Protein AF-A0A848SSC9-F1 (afdb_monomer_lite)

Secondary structure (DSSP, 8-state):
------------------PPPPEEEEEE-HHHHHHHHHHHHHH-S-EEEEE-TTHHHHHHHHHHHTS-SEEEESSPPPHHHHTTT-EEEEEEEEEEEEEEETT----EE-HHHHHHHHTTS--BGGGGTS-S-B-EEEEE-TT-HHHHHHHHHTSTTPPP-SPEEESSTTHHHHHHHH-TTEEEEEEGGGGTTTTTTEEEPEETTBPP-SS-TT-SSEEEEEEEE-TT-HHHHHHHHHTTSHHHHHHHHHHSB---THHHHSPEEEEEE--B--EEETTEEE-PBPPEEEE-TTS-EEEEE-SSSSTT--SPPEEEE-SEEEEEEEHHHHHHTPPPEEEEE-TT-EEEEE-SS---------PPS-S-TTEEEEEEEEEEEEEEESEE-TTSPEEPPEEEEEEEEEEEEEEE-SSSEEEEEEEEES-SS-SS--PEETTSTTPPPPEEEEEEEEEEEETTEEEEEEE-------SSTTSS-TT---EEEEEEE-EE-SSSEEEEEEEEEEEEE--SSS-EEEEEEEEEEEEEETTEEEEEEEEEEEEEEEE-TTS-TT-EEEEEEEEEEEEEEE-SSS-EEEEEEEEEE----TT-HHHHHTT-TT--EEEEEEEEEE--SSTT-EEEEEEEEEE-TTSS-TTTS--SS---B-SSSSSB---SEEEEEEEEEEEEETTEEEEEEEEEEEESS-SSTT--S--EEEEEEEEEEEE-

Foldseek 3Di:
DDDDDDDDDDDDDDDDDPDDAAEFEEEAAPLCVVLVVVLCVQVVRYHYDYYYQLHQLGLLVCQVVVVGQKRKHQAPDDPVSVVVVKDKDFLFKWFWFKKAWPLKPAAEDELQVVLCPQQVVDFACVVVVIDGGGAAEEEEDPSYPQRVQNCCQSNVVDHGDNHHYDPPQLCLLVVRLVDNRYIYIHTQLSCVVPVVTMDTHQYPNHGGALADPPRSGMTTMMMIHHPDDPSSVVSVVCSVDPSNQVSCSHRHVGPDCLFQPQFFKEFEAAFWDWDDDPNDTATAHAKKWKAAPVRHTDDIARQAPDPRGNGGDIDTGGFHWIWMGTPVCVVVVHGTDIWGGTGPHYTYHYPDPDDDDDDDDDDDDDDPPQKDKWWKKKWKWKWWDPWADLQGDGDDIDIWIKMKIKIKMWGRPDPFKIWIWMKIWDDPQALQDSIDTPPPPPDDIDIDTQDTKMKTDDVFKIKMAAWAADPDDDPDQQQFHRSHTFHWMKMWGWDPPDPFKIKIKMWIKTFDADDPPDTWIKTKIKIWMWGDDPFKIKIKMWMWMWIPFCADLQVPRPDGDIWIKIKIKMWMWGRDPKIKIKIKIKIFTPDQCPPPPVCVQQVQRPQGIKMKIKIKIWDQQFAFTKIKMKMKIAFGQNRHDQSRGNQPADPAARPRGDGHRSGQKIKMKIKIKGHRGGQWIKIKIKMWMWGNDSRGPPRPDIIIIIMIMIMTMHID

Radius of gyration: 35.75 Å; chains: 1; bounding box: 130×89×92 Å

pLDDT: mean 86.67, std 15.4, range [25.7, 98.75]

Structure (mmCIF, N/CA/C/O backbone):
data_AF-A0A848SSC9-F1
#
_entry.id   AF-A0A848SSC9-F1
#
loop_
_atom_site.group_PDB
_atom_site.id
_atom_site.type_symbol
_atom_site.label_atom_id
_atom_site.label_alt_id
_atom_site.label_comp_id
_atom_site.label_asym_id
_atom_site.label_entity_id
_atom_site.label_seq_id
_atom_site.pdbx_PDB_ins_code
_atom_site.Cartn_x
_atom_site.Cartn_y
_atom_site.Cartn_z
_atom_site.occupancy
_atom_site.B_iso_or_equiv
_atom_site.auth_seq_id
_atom_site.auth_comp_id
_atom_site.auth_asym_id
_atom_site.auth_atom_id
_atom_site.pdbx_PDB_model_num
ATOM 1 N N . MET A 1 1 ? -93.943 -47.396 -9.293 1.00 34.19 1 MET A N 1
ATOM 2 C CA . MET A 1 1 ? -92.504 -47.658 -9.037 1.00 34.19 1 MET A CA 1
ATOM 3 C C . MET A 1 1 ? -91.914 -46.372 -8.460 1.00 34.19 1 MET A C 1
ATOM 5 O O . MET A 1 1 ? -92.072 -45.359 -9.118 1.00 34.19 1 MET A O 1
ATOM 9 N N . ARG A 1 2 ? -91.562 -46.277 -7.161 1.00 35.41 2 ARG A N 1
ATOM 10 C CA . ARG A 1 2 ? -90.237 -46.617 -6.560 1.00 35.41 2 ARG A CA 1
ATOM 11 C C . ARG A 1 2 ? -89.102 -45.904 -7.337 1.00 35.41 2 ARG A C 1
ATOM 13 O O . ARG A 1 2 ? -88.992 -46.202 -8.515 1.00 35.41 2 ARG A O 1
ATOM 20 N N . ILE A 1 3 ? -88.295 -44.956 -6.824 1.00 35.28 3 ILE A N 1
ATOM 21 C CA . ILE A 1 3 ? -87.495 -44.823 -5.568 1.00 35.28 3 ILE A CA 1
ATOM 22 C C . ILE A 1 3 ? -87.022 -43.335 -5.447 1.00 35.28 3 ILE A C 1
ATOM 24 O O . ILE A 1 3 ? -86.687 -42.757 -6.474 1.00 35.28 3 ILE A O 1
ATOM 28 N N . ALA A 1 4 ? -87.280 -42.617 -4.334 1.00 38.78 4 ALA A N 1
ATOM 29 C CA . ALA A 1 4 ? -86.394 -42.203 -3.200 1.00 38.78 4 ALA A CA 1
ATOM 30 C C . ALA A 1 4 ? -85.279 -41.165 -3.537 1.00 38.78 4 ALA A C 1
ATOM 32 O O . ALA A 1 4 ? -84.462 -41.436 -4.406 1.00 38.78 4 ALA A O 1
ATOM 33 N N . LEU A 1 5 ? -85.339 -39.914 -3.023 1.00 40.41 5 LEU A N 1
ATOM 34 C CA . LEU A 1 5 ? -84.752 -39.364 -1.757 1.00 40.41 5 LEU A CA 1
ATOM 35 C C . LEU A 1 5 ? -83.199 -39.321 -1.783 1.00 40.41 5 LEU A C 1
ATOM 37 O O . LEU A 1 5 ? -82.600 -40.275 -2.245 1.00 40.41 5 LEU A O 1
ATOM 41 N N . LEU A 1 6 ? -82.432 -38.347 -1.277 1.00 35.19 6 LEU A N 1
ATOM 42 C CA . LEU A 1 6 ? -82.608 -37.202 -0.374 1.00 35.19 6 LEU A CA 1
ATOM 43 C C . LEU A 1 6 ? -81.274 -36.402 -0.399 1.00 35.19 6 LEU A C 1
ATOM 45 O O . LEU A 1 6 ? -80.213 -36.985 -0.605 1.00 35.19 6 LEU A O 1
ATOM 49 N N . ILE A 1 7 ? -81.324 -35.093 -0.146 1.00 43.97 7 ILE A N 1
ATOM 50 C CA . ILE A 1 7 ? -80.182 -34.182 0.068 1.00 43.97 7 ILE A CA 1
ATOM 51 C C . ILE A 1 7 ? -79.586 -34.422 1.471 1.00 43.97 7 ILE A C 1
ATOM 53 O O . ILE A 1 7 ? -80.340 -34.393 2.443 1.00 43.97 7 ILE A O 1
ATOM 57 N N . ILE A 1 8 ? -78.263 -34.621 1.602 1.00 36.69 8 ILE A N 1
ATOM 58 C CA . ILE A 1 8 ? -77.565 -34.697 2.904 1.00 36.69 8 ILE A CA 1
ATOM 59 C C . ILE A 1 8 ? -76.325 -33.788 2.943 1.00 36.69 8 ILE A C 1
ATOM 61 O O . ILE A 1 8 ? -75.431 -33.851 2.103 1.00 36.69 8 ILE A O 1
ATOM 65 N N . LEU A 1 9 ? -76.340 -32.967 3.992 1.00 37.38 9 LEU A N 1
ATOM 66 C CA . LEU A 1 9 ? -75.327 -32.109 4.598 1.00 37.38 9 LEU A CA 1
ATOM 67 C C . LEU A 1 9 ? -74.107 -32.934 5.071 1.00 37.38 9 LEU A C 1
ATOM 69 O O . LEU A 1 9 ? -74.282 -33.875 5.843 1.00 37.38 9 LEU A O 1
ATOM 73 N N . VAL A 1 10 ? -72.882 -32.582 4.661 1.00 35.50 10 VAL A N 1
ATOM 74 C CA . VAL A 1 10 ? -71.643 -33.211 5.167 1.00 35.50 10 VAL A CA 1
ATOM 75 C C . VAL A 1 10 ? -70.935 -32.258 6.129 1.00 35.50 10 VAL A C 1
ATOM 77 O O . VAL A 1 10 ? -70.478 -31.184 5.741 1.00 35.50 10 VAL A O 1
ATOM 80 N N . CYS A 1 11 ? -70.865 -32.674 7.394 1.00 35.03 11 CYS A N 1
ATOM 81 C CA . CYS A 1 11 ? -70.059 -32.076 8.453 1.00 35.03 11 CYS A CA 1
ATOM 82 C C . CYS A 1 11 ? -68.562 -32.170 8.127 1.00 35.03 11 CYS A C 1
ATOM 84 O O . CYS A 1 11 ? -68.045 -33.255 7.866 1.00 35.03 11 CYS A O 1
ATOM 86 N N . ILE A 1 12 ? -67.859 -31.041 8.222 1.00 37.41 12 ILE A N 1
ATOM 87 C CA . ILE A 1 12 ? -66.396 -30.971 8.223 1.00 37.41 12 ILE A CA 1
ATOM 88 C C . ILE A 1 12 ? -65.921 -31.252 9.652 1.00 37.41 12 ILE A C 1
ATOM 90 O O . ILE A 1 12 ? -66.083 -30.419 10.541 1.00 37.41 12 ILE A O 1
ATOM 94 N N . THR A 1 13 ? -65.324 -32.419 9.881 1.00 39.72 13 THR A N 1
ATOM 95 C CA . THR A 1 13 ? -64.461 -32.654 11.043 1.00 39.72 13 THR A CA 1
ATOM 96 C C . THR A 1 13 ? -63.047 -32.218 10.678 1.00 39.72 13 THR A C 1
ATOM 98 O O . THR A 1 13 ? -62.381 -32.860 9.869 1.00 39.72 13 THR A O 1
ATOM 101 N N . CYS A 1 14 ? -62.606 -31.102 11.255 1.00 34.94 14 CYS A N 1
ATOM 102 C CA . CYS A 1 14 ? -61.224 -30.646 11.198 1.00 34.94 14 CYS A CA 1
ATOM 103 C C . CYS A 1 14 ? -60.395 -31.491 12.176 1.00 34.94 14 CYS A C 1
ATOM 105 O O . CYS A 1 14 ? -60.512 -31.331 13.391 1.00 34.94 14 CYS A O 1
ATOM 107 N N . SER A 1 15 ? -59.586 -32.412 11.658 1.00 35.91 15 SER A N 1
ATOM 108 C CA . SER A 1 15 ? -58.487 -33.010 12.414 1.00 35.91 15 SER A CA 1
ATOM 109 C C . SER A 1 15 ? -57.268 -32.114 12.228 1.00 35.91 15 SER A C 1
ATOM 111 O O . SER A 1 15 ? -56.683 -32.070 11.148 1.00 35.91 15 SER A O 1
ATOM 113 N N . VAL A 1 16 ? -56.915 -31.363 13.272 1.00 37.84 16 VAL A N 1
ATOM 114 C CA . VAL A 1 16 ? -55.658 -30.611 13.337 1.00 37.84 16 VAL A CA 1
ATOM 115 C C . VAL A 1 16 ? -54.522 -31.628 13.399 1.00 37.84 16 VAL A C 1
ATOM 117 O O . VAL A 1 16 ? -54.354 -32.321 14.399 1.00 37.84 16 VAL A O 1
ATOM 120 N N . ILE A 1 17 ? -53.767 -31.741 12.310 1.00 43.28 17 ILE A N 1
ATOM 121 C CA . ILE A 1 17 ? -52.463 -32.401 12.306 1.00 43.28 17 ILE A CA 1
ATOM 122 C C . ILE A 1 17 ? -51.508 -31.418 12.985 1.00 43.28 17 ILE A C 1
ATOM 124 O O . ILE A 1 17 ? -51.264 -30.334 12.457 1.00 43.28 17 ILE A O 1
ATOM 128 N N . ALA A 1 18 ? -51.023 -31.756 14.180 1.00 44.69 18 ALA A N 1
ATOM 129 C CA . ALA A 1 18 ? -49.934 -31.021 14.807 1.00 44.69 18 ALA A CA 1
ATOM 130 C C . ALA A 1 18 ? -48.682 -31.214 13.940 1.00 44.69 18 ALA A C 1
ATOM 132 O O . ALA A 1 18 ? -48.182 -32.327 13.799 1.00 44.69 18 ALA A O 1
ATOM 133 N N . GLN A 1 19 ? -48.235 -30.142 13.293 1.00 49.62 19 GLN A N 1
ATOM 134 C CA . GLN A 1 19 ? -46.994 -30.119 12.532 1.00 49.62 19 GLN A CA 1
ATOM 135 C C . GLN A 1 19 ? -45.832 -30.124 13.533 1.00 49.62 19 GLN A C 1
ATOM 137 O O . GLN A 1 19 ? -45.727 -29.205 14.342 1.00 49.62 19 GLN A O 1
ATOM 142 N N . GLU A 1 20 ? -45.002 -31.170 13.522 1.00 63.47 20 GLU A N 1
ATOM 143 C CA . GLU A 1 20 ? -43.791 -31.219 14.348 1.00 63.47 20 GLU A CA 1
ATOM 144 C C . GLU A 1 20 ? -42.837 -30.089 13.933 1.00 63.47 20 GLU A C 1
ATOM 146 O O . GLU A 1 20 ? -42.563 -29.894 12.744 1.00 63.47 20 GLU A O 1
ATOM 151 N N . SER A 1 21 ? -42.368 -29.313 14.913 1.00 74.81 21 SER A N 1
ATOM 152 C CA . SER A 1 21 ? -41.401 -28.238 14.687 1.00 74.81 21 SER A CA 1
ATOM 153 C C . SER A 1 21 ? -40.071 -28.822 14.189 1.00 74.81 21 SER A C 1
ATOM 155 O O . SER A 1 21 ? -39.599 -29.803 14.764 1.00 74.81 21 SER A O 1
ATOM 157 N N . PRO A 1 22 ? -39.439 -28.241 13.153 1.00 89.50 22 PRO A N 1
ATOM 158 C CA . PRO A 1 22 ? -38.166 -28.731 12.630 1.00 89.50 22 PRO A CA 1
ATOM 159 C C . PRO A 1 22 ? -37.057 -28.694 13.691 1.00 89.50 22 PRO A C 1
ATOM 161 O O . PRO A 1 22 ? -36.957 -27.743 14.466 1.00 89.50 22 PRO A O 1
ATOM 164 N N . THR A 1 23 ? -36.202 -29.718 13.693 1.00 94.44 23 THR A N 1
ATOM 165 C CA . THR A 1 23 ? -35.071 -29.848 14.623 1.00 94.44 23 THR A CA 1
ATOM 166 C C . THR A 1 23 ? -33.785 -29.285 14.015 1.00 94.44 23 THR A C 1
ATOM 168 O O . THR A 1 23 ? -33.442 -29.600 12.873 1.00 94.44 23 THR A O 1
ATOM 171 N N . LEU A 1 24 ? -33.072 -28.447 14.771 1.00 96.31 24 LEU A N 1
ATOM 172 C CA . LEU A 1 24 ? -31.778 -27.864 14.415 1.00 96.31 24 LEU A CA 1
ATOM 173 C C . LEU A 1 24 ? -30.666 -28.446 15.293 1.00 96.31 24 LEU A C 1
ATOM 175 O O . LEU A 1 24 ? -30.806 -28.542 16.510 1.00 96.31 24 LEU A O 1
ATOM 179 N N . ARG A 1 25 ? -29.524 -28.783 14.694 1.00 97.50 25 ARG A N 1
ATOM 180 C CA . ARG A 1 25 ? -28.352 -29.273 15.433 1.00 97.50 25 ARG A CA 1
ATOM 181 C C . ARG A 1 25 ? -27.499 -28.101 15.901 1.00 97.50 25 ARG A C 1
ATOM 183 O O . ARG A 1 25 ? -26.990 -27.337 15.075 1.00 97.50 25 ARG A O 1
ATOM 190 N N . TYR A 1 26 ? -27.324 -27.977 17.209 1.00 97.94 26 TYR A N 1
ATOM 191 C CA . TYR A 1 26 ? -26.431 -27.017 17.839 1.00 97.94 26 TYR A CA 1
ATOM 192 C C . TYR A 1 26 ? -25.192 -27.731 18.380 1.00 97.94 26 TYR A C 1
ATOM 194 O O . TYR A 1 26 ? -25.300 -28.659 19.181 1.00 97.94 26 TYR A O 1
ATOM 202 N N . GLU A 1 27 ? -24.010 -27.251 18.000 1.00 97.56 27 GLU A N 1
ATOM 203 C CA . GLU A 1 27 ? -22.754 -27.708 18.591 1.00 97.56 27 GLU A CA 1
ATOM 204 C C . GLU A 1 27 ? -21.873 -26.523 18.987 1.00 97.56 27 GLU A C 1
ATOM 206 O O . GLU A 1 27 ? -21.698 -25.566 18.227 1.00 97.56 27 GLU A O 1
ATOM 211 N N . GLY A 1 28 ? -21.283 -26.579 20.179 1.00 95.00 28 GLY A N 1
ATOM 212 C CA . GLY A 1 28 ? -20.225 -25.654 20.557 1.00 95.00 28 GLY A CA 1
ATOM 213 C C . GLY A 1 28 ? -20.252 -25.252 22.021 1.00 95.00 28 GLY A C 1
ATOM 214 O O . GLY A 1 28 ? -20.255 -26.088 22.915 1.00 95.00 28 GLY A O 1
ATOM 215 N N . SER A 1 29 ? -20.201 -23.945 22.274 1.00 95.56 29 SER A N 1
ATOM 216 C CA . SER A 1 29 ? -20.089 -23.382 23.621 1.00 95.56 29 SER A CA 1
ATOM 217 C C . SER A 1 29 ? -21.192 -23.871 24.569 1.00 95.56 29 SER A C 1
ATOM 219 O O . SER A 1 29 ? -22.374 -23.614 24.329 1.00 95.56 29 SER A O 1
ATOM 221 N N . SER A 1 30 ? -20.801 -24.466 25.699 1.00 91.19 30 SER A N 1
ATOM 222 C CA . SER A 1 30 ? -21.731 -24.814 26.787 1.00 91.19 30 SER A CA 1
ATOM 223 C C . SER A 1 30 ? -22.408 -23.582 27.397 1.00 91.19 30 SER A C 1
ATOM 225 O O . SER A 1 30 ? -23.570 -23.622 27.781 1.00 91.19 30 SER A O 1
ATOM 227 N N . THR A 1 31 ? -21.717 -22.441 27.402 1.00 90.94 31 THR A N 1
ATOM 228 C CA . THR A 1 31 ? -22.277 -21.149 27.815 1.00 90.94 31 THR A CA 1
ATOM 229 C C . THR A 1 31 ? -23.447 -20.720 26.936 1.00 90.94 31 THR A C 1
ATOM 231 O O . THR A 1 31 ? -24.512 -20.393 27.444 1.00 90.94 31 THR A O 1
ATOM 234 N N . ILE A 1 32 ? -23.283 -20.743 25.612 1.00 94.44 32 ILE A N 1
ATOM 235 C CA . ILE A 1 32 ? -24.354 -20.333 24.693 1.00 94.44 32 ILE A CA 1
ATOM 236 C C . ILE A 1 32 ? -25.509 -21.346 24.709 1.00 94.44 32 ILE A C 1
ATOM 238 O O . ILE A 1 32 ? -26.657 -20.944 24.528 1.00 94.44 32 ILE A O 1
ATOM 242 N N . ALA A 1 33 ? -25.240 -22.623 25.000 1.00 93.31 33 ALA A N 1
ATOM 243 C CA . ALA A 1 33 ? -26.270 -23.657 25.093 1.00 93.31 33 ALA A CA 1
ATOM 244 C C . ALA A 1 33 ? -27.372 -23.319 26.112 1.00 93.31 33 ALA A C 1
ATOM 246 O O . ALA A 1 33 ? -28.539 -23.546 25.815 1.00 93.31 33 ALA A O 1
ATOM 247 N N . HIS A 1 34 ? -27.046 -22.663 27.234 1.00 88.75 34 HIS A N 1
ATOM 248 C CA . HIS A 1 34 ? -28.058 -22.173 28.182 1.00 88.75 34 HIS A CA 1
ATOM 249 C C . HIS A 1 34 ? -29.062 -21.203 27.546 1.00 88.75 34 HIS A C 1
ATOM 251 O O . HIS A 1 34 ? -30.252 -21.245 27.854 1.00 88.75 34 HIS A O 1
ATOM 257 N N . PHE A 1 35 ? -28.604 -20.332 26.640 1.00 91.44 35 PHE A N 1
ATOM 258 C CA . PHE A 1 35 ? -29.517 -19.494 25.864 1.00 91.44 35 PHE A CA 1
ATOM 259 C C . PHE A 1 35 ? -30.322 -20.322 24.863 1.00 91.44 35 PHE A C 1
ATOM 261 O O . PHE A 1 35 ? -31.503 -20.046 24.701 1.00 91.44 35 PHE A O 1
ATOM 268 N N . ILE A 1 36 ? -29.726 -21.325 24.212 1.00 94.69 36 ILE A N 1
ATOM 269 C CA . ILE A 1 36 ? -30.433 -22.181 23.246 1.00 94.69 36 ILE A CA 1
ATOM 270 C C . ILE A 1 36 ? -31.569 -22.968 23.921 1.00 94.69 36 ILE A C 1
ATOM 272 O O . ILE A 1 36 ? -32.682 -22.985 23.399 1.00 94.69 36 ILE A O 1
ATOM 276 N N . GLU A 1 37 ? -31.336 -23.529 25.110 1.00 91.88 37 GLU A N 1
ATOM 277 C CA . GLU A 1 37 ? -32.351 -24.235 25.912 1.00 91.88 37 GLU A CA 1
ATOM 278 C C . GLU A 1 37 ? -33.530 -23.331 26.305 1.00 91.88 37 GLU A C 1
ATOM 280 O O . GLU A 1 37 ? -34.695 -23.741 26.288 1.00 91.88 37 GLU A O 1
ATOM 285 N N . ASP A 1 38 ? -33.240 -22.080 26.664 1.00 90.50 38 ASP A N 1
ATOM 286 C CA . ASP A 1 38 ? -34.270 -21.094 26.974 1.00 90.50 38 ASP A CA 1
ATOM 287 C C . ASP A 1 38 ? -34.981 -20.609 25.699 1.00 90.50 38 ASP A C 1
ATOM 289 O O . ASP A 1 38 ? -36.199 -20.403 25.692 1.00 90.50 38 ASP A O 1
ATOM 293 N N . ALA A 1 39 ? -34.235 -20.440 24.605 1.00 91.94 39 ALA A N 1
ATOM 294 C CA . ALA A 1 39 ? -34.734 -19.975 23.321 1.00 91.94 39 ALA A CA 1
ATOM 295 C C . ALA A 1 39 ? -35.689 -20.979 22.677 1.00 91.94 39 ALA A C 1
ATOM 297 O O . ALA A 1 39 ? -36.680 -20.552 22.092 1.00 91.94 39 ALA A O 1
ATOM 298 N N . GLU A 1 40 ? -35.453 -22.284 22.826 1.00 92.00 40 GLU A N 1
ATOM 299 C CA . GLU A 1 40 ? -36.366 -23.333 22.361 1.00 92.00 40 GLU A CA 1
ATOM 300 C C . GLU A 1 40 ? -37.790 -23.117 22.900 1.00 92.00 40 GLU A C 1
ATOM 302 O O . GLU A 1 40 ? -38.763 -23.100 22.142 1.00 92.00 40 GLU A O 1
ATOM 307 N N . LYS A 1 41 ? -37.904 -22.841 24.207 1.00 90.44 41 LYS A N 1
ATOM 308 C CA . LYS A 1 41 ? -39.186 -22.639 24.903 1.00 90.44 41 LYS A CA 1
ATOM 309 C C . LYS A 1 41 ? -39.900 -21.357 24.472 1.00 90.44 41 LYS A C 1
ATOM 311 O O . LYS A 1 41 ? -41.127 -21.312 24.475 1.00 90.44 41 LYS A O 1
ATOM 316 N N . VAL A 1 42 ? -39.145 -20.302 24.156 1.00 91.56 42 VAL A N 1
ATOM 317 C CA . VAL A 1 42 ? -39.697 -18.970 23.852 1.00 91.56 42 VAL A CA 1
ATOM 318 C C . VAL A 1 42 ? -39.968 -18.787 22.359 1.00 91.56 42 VAL A C 1
ATOM 320 O O . VAL A 1 42 ? -40.985 -18.200 21.993 1.00 91.56 42 VAL A O 1
ATOM 323 N N . TYR A 1 43 ? -39.081 -19.276 21.492 1.00 93.00 43 TYR A N 1
ATOM 324 C CA . TYR A 1 43 ? -39.232 -19.168 20.044 1.00 93.00 43 TYR A CA 1
ATOM 325 C C . TYR A 1 43 ? -40.298 -20.130 19.514 1.00 93.00 43 TYR A C 1
ATOM 327 O O . TYR A 1 43 ? -41.071 -19.752 18.634 1.00 93.00 43 TYR A O 1
ATOM 335 N N . GLY A 1 44 ? -40.352 -21.362 20.039 1.00 86.00 44 GLY A N 1
ATOM 336 C CA . GLY A 1 44 ? -41.423 -22.339 19.801 1.00 86.00 44 GLY A CA 1
ATOM 337 C C . GLY A 1 44 ? -41.580 -22.859 18.364 1.00 86.00 44 GLY A C 1
ATOM 338 O O . GLY A 1 44 ? -42.451 -23.690 18.118 1.00 86.00 44 GLY A O 1
ATOM 339 N N . LYS A 1 45 ? -40.767 -22.390 17.406 1.00 90.00 45 LYS A N 1
ATOM 340 C CA . LYS A 1 45 ? -40.839 -22.778 15.982 1.00 90.00 45 LYS A CA 1
ATOM 341 C C . LYS A 1 45 ? -39.838 -23.860 15.573 1.00 90.00 45 LYS A C 1
ATOM 343 O O . LYS A 1 45 ? -39.975 -24.399 14.482 1.00 90.00 45 LYS A O 1
ATOM 348 N N . VAL A 1 46 ? -38.841 -24.151 16.406 1.00 92.88 46 VAL A N 1
ATOM 349 C CA . VAL A 1 46 ? -37.817 -25.184 16.173 1.00 92.88 46 VAL A CA 1
ATOM 350 C C . VAL A 1 46 ? -37.513 -25.902 17.488 1.00 92.88 46 VAL A C 1
ATOM 352 O O . VAL A 1 46 ? -37.731 -25.322 18.553 1.00 92.88 46 VAL A O 1
ATOM 355 N N . SER A 1 47 ? -37.002 -27.127 17.408 1.00 94.25 47 SER A N 1
ATOM 356 C CA . SER A 1 47 ? -36.354 -27.839 18.521 1.00 94.25 47 SER A CA 1
ATOM 357 C C . SER A 1 47 ? -34.846 -27.958 18.282 1.00 94.25 47 SER A C 1
ATOM 359 O O . SER A 1 47 ? -34.392 -27.785 17.149 1.00 94.25 47 SER A O 1
ATOM 361 N N . PHE A 1 48 ? -34.059 -28.236 19.322 1.00 95.56 48 PHE A N 1
ATOM 362 C CA . PHE A 1 48 ? -32.603 -28.316 19.251 1.00 95.56 48 PHE A CA 1
ATOM 363 C C . PHE A 1 48 ? -32.048 -29.664 19.718 1.00 95.56 48 PHE A C 1
ATOM 365 O O . PHE A 1 48 ? -32.352 -30.151 20.803 1.00 95.56 48 PHE A O 1
ATOM 372 N N . GLU A 1 49 ? -31.133 -30.223 18.928 1.00 96.12 49 GLU A N 1
ATOM 373 C CA . GLU A 1 49 ? -30.188 -31.242 19.392 1.00 96.12 49 GLU A CA 1
ATOM 374 C C . GLU A 1 49 ? -28.905 -30.535 19.840 1.00 96.12 49 GLU A C 1
ATOM 376 O O . GLU A 1 49 ? -28.211 -29.939 19.017 1.00 96.12 49 GLU A O 1
ATOM 381 N N . ILE A 1 50 ? -28.609 -30.556 21.142 1.00 96.06 50 ILE A N 1
ATOM 382 C CA . ILE A 1 50 ? -27.530 -29.766 21.753 1.00 96.06 50 ILE A CA 1
ATOM 383 C C . ILE A 1 50 ? -26.329 -30.662 22.085 1.00 96.06 50 ILE A C 1
ATOM 385 O O . ILE A 1 50 ? -26.447 -31.600 22.872 1.00 96.06 50 ILE A O 1
ATOM 389 N N . GLN A 1 51 ? -25.155 -30.325 21.543 1.00 94.50 51 GLN A N 1
ATOM 390 C CA . GLN A 1 51 ? -23.861 -30.924 21.886 1.00 94.50 51 GLN A CA 1
ATOM 391 C C . GLN A 1 51 ? -22.879 -29.848 22.377 1.00 94.50 51 GLN A C 1
ATOM 393 O O . GLN A 1 51 ? -22.606 -28.866 21.686 1.00 94.50 51 GLN A O 1
ATOM 398 N N . THR A 1 52 ? -22.317 -30.029 23.573 1.00 92.94 52 THR A N 1
ATOM 399 C CA . THR A 1 52 ? -21.438 -29.034 24.214 1.00 92.94 52 THR A CA 1
ATOM 400 C C . THR A 1 52 ? -20.084 -29.575 24.657 1.00 92.94 52 THR A C 1
ATOM 402 O O . THR A 1 52 ? -19.248 -28.798 25.108 1.00 92.94 52 THR A O 1
ATOM 405 N N . GLU A 1 53 ? -19.827 -30.882 24.542 1.00 86.94 53 GLU A N 1
ATOM 406 C CA . GLU A 1 53 ? -18.569 -31.496 25.001 1.00 86.94 53 GLU A CA 1
ATOM 407 C C . GLU A 1 53 ? -17.331 -30.919 24.293 1.00 86.94 53 GLU A C 1
ATOM 409 O O . GLU A 1 53 ? -16.242 -30.847 24.863 1.00 86.94 53 GLU A O 1
ATOM 414 N N . THR A 1 54 ? -17.501 -30.488 23.042 1.00 85.12 54 THR A N 1
ATOM 415 C CA . THR A 1 54 ? -16.430 -29.983 22.174 1.00 85.12 54 THR A CA 1
ATOM 416 C C . THR A 1 54 ? -16.144 -28.486 22.357 1.00 85.12 54 THR A C 1
ATOM 418 O O . THR A 1 54 ? -15.128 -27.979 21.860 1.00 85.12 54 THR A O 1
ATOM 421 N N . GLU A 1 55 ? -16.992 -27.783 23.116 1.00 92.00 55 GLU A N 1
ATOM 422 C CA . GLU A 1 55 ? -16.919 -26.350 23.410 1.00 92.00 55 GLU A CA 1
ATOM 423 C C . GLU A 1 55 ? -16.812 -25.455 22.154 1.00 92.00 55 GLU A C 1
ATOM 425 O O . GLU A 1 55 ? -17.045 -25.865 21.019 1.00 92.00 55 GLU A O 1
ATOM 430 N N . SER A 1 56 ? -16.458 -24.177 22.323 1.00 90.19 56 SER A N 1
ATOM 431 C CA . SER A 1 56 ? -16.395 -23.203 21.214 1.00 90.19 56 SER A CA 1
ATOM 432 C C . SER A 1 56 ? -15.487 -23.622 20.049 1.00 90.19 56 SER A C 1
ATOM 434 O O . SER A 1 56 ? -15.711 -23.205 18.916 1.00 90.19 56 SER A O 1
ATOM 436 N N . SER A 1 57 ? -14.433 -24.404 20.309 1.00 89.31 57 SER A N 1
ATOM 437 C CA . SER A 1 57 ? -13.543 -24.897 19.243 1.00 89.31 57 SER A CA 1
ATOM 438 C C . SER A 1 57 ? -14.208 -26.016 18.425 1.00 89.31 57 SER A C 1
ATOM 440 O O . SER A 1 57 ? -13.981 -26.109 17.222 1.00 89.31 57 SER A O 1
ATOM 442 N N . GLY A 1 58 ? -15.072 -26.812 19.059 1.00 90.50 58 GLY A N 1
ATOM 443 C CA . GLY A 1 58 ? -15.948 -27.773 18.403 1.00 90.50 58 GLY A CA 1
ATOM 444 C C . GLY A 1 58 ? -17.010 -27.136 17.526 1.00 90.50 58 GLY A C 1
ATOM 445 O O . GLY A 1 58 ? -17.150 -27.542 16.383 1.00 90.50 58 GLY A O 1
ATOM 446 N N . GLY A 1 59 ? -17.671 -26.074 17.996 1.00 93.56 59 GLY A N 1
ATOM 447 C CA . GLY A 1 59 ? -18.696 -25.377 17.207 1.00 93.56 59 GLY A CA 1
ATOM 448 C C . GLY A 1 59 ? -18.174 -24.828 15.872 1.00 93.56 59 GLY A C 1
ATOM 449 O O . GLY A 1 59 ? -18.829 -24.961 14.839 1.00 93.56 59 GLY A O 1
ATOM 450 N N . GLU A 1 60 ? -16.952 -24.280 15.855 1.00 93.88 60 GLU A N 1
ATOM 451 C CA . GLU A 1 60 ? -16.279 -23.866 14.611 1.00 93.88 60 GLU A CA 1
ATOM 452 C C . GLU A 1 60 ? -15.964 -25.048 13.685 1.00 93.88 60 GLU A C 1
ATOM 454 O O . GLU A 1 60 ? -16.069 -24.926 12.465 1.00 93.88 60 GLU A O 1
ATOM 459 N N . LYS A 1 61 ? -15.571 -26.194 14.245 1.00 95.69 61 LYS A N 1
ATOM 460 C CA . LYS A 1 61 ? -15.278 -27.400 13.467 1.00 95.69 61 LYS A CA 1
ATOM 461 C C . LYS A 1 61 ? -16.562 -28.010 12.894 1.00 95.69 61 LYS A C 1
ATOM 463 O O . LYS A 1 61 ? -16.632 -28.267 11.695 1.00 95.69 61 LYS A O 1
ATOM 468 N N . ALA A 1 62 ? -17.587 -28.165 13.724 1.00 95.69 62 ALA A N 1
ATOM 469 C CA . ALA A 1 62 ? -18.860 -28.776 13.377 1.00 95.69 62 ALA A CA 1
ATOM 470 C C . ALA A 1 62 ? -19.600 -28.004 12.280 1.00 95.69 62 ALA A C 1
ATOM 472 O O . ALA A 1 62 ? -20.135 -28.626 11.362 1.00 95.69 62 ALA A O 1
ATOM 473 N N . ILE A 1 63 ? -19.577 -26.662 12.308 1.00 96.50 63 ILE A N 1
ATOM 474 C CA . ILE A 1 63 ? -20.214 -25.867 11.248 1.00 96.50 63 ILE A CA 1
ATOM 475 C C . ILE A 1 63 ? -19.469 -25.978 9.911 1.00 96.50 63 ILE A C 1
ATOM 477 O O . ILE A 1 63 ? -20.090 -25.993 8.848 1.00 96.50 63 ILE A O 1
ATOM 481 N N . LEU A 1 64 ? -18.138 -26.101 9.942 1.00 94.00 64 LEU A N 1
ATOM 482 C CA . LEU A 1 64 ? -17.328 -26.286 8.737 1.00 94.00 64 LEU A CA 1
ATOM 483 C C . LEU A 1 64 ? -17.476 -27.683 8.127 1.00 94.00 64 LEU A C 1
ATOM 485 O O . LEU A 1 64 ? -17.376 -27.821 6.910 1.00 94.00 64 LEU A O 1
ATOM 489 N N . GLU A 1 65 ? -17.695 -28.699 8.959 1.00 94.38 65 GLU A N 1
ATOM 490 C CA . GLU A 1 65 ? -17.871 -30.096 8.544 1.00 94.38 65 GLU A CA 1
ATOM 491 C C . GLU A 1 65 ? -19.340 -30.447 8.231 1.00 94.38 65 GLU A C 1
ATOM 493 O O . GLU A 1 65 ? -19.624 -31.558 7.792 1.00 94.38 65 GLU A O 1
ATOM 498 N N . GLY A 1 66 ? -20.280 -29.510 8.424 1.00 92.44 66 GLY A N 1
ATOM 499 C CA . GLY A 1 66 ? -21.718 -29.727 8.202 1.00 92.44 66 GLY A CA 1
ATOM 500 C C . GLY A 1 66 ? -22.393 -30.616 9.259 1.00 92.44 66 GLY A C 1
ATOM 501 O O . GLY A 1 66 ? -23.509 -31.106 9.053 1.00 92.44 66 GLY A O 1
ATOM 502 N N . LEU A 1 67 ? -21.719 -30.832 10.392 1.00 93.44 67 LEU A N 1
ATOM 503 C CA . LEU A 1 67 ? -22.200 -31.641 11.514 1.00 93.44 67 LEU A CA 1
ATOM 504 C C . LEU A 1 67 ? -23.206 -30.882 12.391 1.00 93.44 67 LEU A C 1
ATOM 506 O O . LEU A 1 67 ? -24.077 -31.512 12.985 1.00 93.44 67 LEU A O 1
ATOM 510 N N . ALA A 1 68 ? -23.142 -29.549 12.394 1.00 96.75 68 ALA A N 1
ATOM 511 C CA . ALA A 1 68 ? -24.094 -28.673 13.068 1.00 96.75 68 ALA A CA 1
ATOM 512 C C . ALA A 1 68 ? -24.778 -27.723 12.077 1.00 96.75 68 ALA A C 1
ATOM 514 O O . ALA A 1 68 ? -24.188 -27.326 11.072 1.00 96.75 68 ALA A O 1
ATOM 515 N N . ASP A 1 69 ? -26.016 -27.336 12.385 1.00 97.50 69 ASP A N 1
ATOM 516 C CA . ASP A 1 69 ? -26.734 -26.274 11.674 1.00 97.50 69 ASP A CA 1
ATOM 517 C C . ASP A 1 69 ? -26.394 -24.896 12.265 1.00 97.50 69 ASP A C 1
ATOM 519 O O . ASP A 1 69 ? -26.350 -23.899 11.541 1.00 97.50 69 ASP A O 1
ATOM 523 N N . ILE A 1 70 ? -26.107 -24.853 13.574 1.00 97.88 70 ILE A N 1
ATOM 524 C CA . ILE A 1 70 ? -25.674 -23.662 14.306 1.00 97.88 70 ILE A CA 1
ATOM 525 C C . ILE A 1 70 ? -24.447 -23.996 15.161 1.00 97.88 70 ILE A C 1
ATOM 527 O O . ILE A 1 70 ? -24.494 -24.868 16.026 1.00 97.88 70 ILE A O 1
ATOM 531 N N . GLY A 1 71 ? -23.352 -23.265 14.946 1.00 97.75 71 GLY A N 1
ATOM 532 C CA . GLY A 1 71 ? -22.149 -23.333 15.775 1.00 97.75 71 GLY A CA 1
ATOM 533 C C . GLY A 1 71 ? -22.142 -22.251 16.857 1.00 97.75 71 GLY A C 1
ATOM 534 O O . GLY A 1 71 ? -22.253 -21.068 16.537 1.00 97.75 71 GLY A O 1
ATOM 535 N N . GLY A 1 72 ? -21.978 -22.616 18.129 1.00 96.88 72 GLY A N 1
ATOM 536 C CA . GLY A 1 72 ? -21.861 -21.653 19.235 1.00 96.88 72 GLY A CA 1
ATOM 537 C C . GLY A 1 72 ? -20.411 -21.334 19.602 1.00 96.88 72 GLY A C 1
ATOM 538 O O . GLY A 1 72 ? -19.663 -22.227 20.004 1.00 96.88 72 GLY A O 1
ATOM 539 N N . VAL A 1 73 ? -20.003 -20.061 19.532 1.00 95.94 73 VAL A N 1
ATOM 540 C CA . VAL A 1 73 ? -18.618 -19.626 19.792 1.00 95.94 73 VAL A CA 1
ATOM 541 C C . VAL A 1 73 ? -18.579 -18.452 20.777 1.00 95.94 73 VAL A C 1
ATOM 543 O O . VAL A 1 73 ? -18.958 -17.334 20.447 1.00 95.94 73 VAL A O 1
ATOM 546 N N . ALA A 1 74 ? -18.064 -18.679 21.990 1.00 91.31 74 ALA A N 1
ATOM 547 C CA . ALA A 1 74 ? -17.950 -17.664 23.048 1.00 91.31 74 ALA A CA 1
ATOM 548 C C . ALA A 1 74 ? -16.625 -16.874 22.978 1.00 91.31 74 ALA A C 1
ATOM 550 O O . ALA A 1 74 ? -15.911 -16.706 23.965 1.00 91.31 74 ALA A O 1
ATOM 551 N N . ARG A 1 75 ? -16.241 -16.463 21.770 1.00 87.44 75 ARG A N 1
ATOM 552 C CA . ARG A 1 75 ? -15.096 -15.595 21.455 1.00 87.44 75 ARG A CA 1
ATOM 553 C C . ARG A 1 75 ? -15.280 -15.053 20.043 1.00 87.44 75 ARG A C 1
ATOM 555 O O . ARG A 1 75 ? -16.177 -15.491 19.330 1.00 87.44 75 ARG A O 1
ATOM 562 N N . VAL A 1 76 ? -14.395 -14.160 19.605 1.00 84.38 76 VAL A N 1
ATOM 563 C CA . VAL A 1 76 ? -14.353 -13.776 18.188 1.00 84.38 76 VAL A CA 1
ATOM 564 C C . VAL A 1 76 ? -14.143 -15.041 17.330 1.00 84.38 76 VAL A C 1
ATOM 566 O O . VAL A 1 76 ? -13.196 -15.798 17.602 1.00 84.38 76 VAL A O 1
ATOM 569 N N . PRO A 1 77 ? -15.021 -15.308 16.340 1.00 84.19 77 PRO A N 1
ATOM 570 C CA . PRO A 1 77 ? -14.867 -16.442 15.441 1.00 84.19 77 PRO A CA 1
ATOM 571 C C . PRO A 1 77 ? -13.567 -16.352 14.645 1.00 84.19 77 PRO A C 1
ATOM 573 O O . PRO A 1 77 ? -13.105 -15.268 14.287 1.00 84.19 77 PRO A O 1
ATOM 576 N N . SER A 1 78 ? -12.977 -17.503 14.353 1.00 82.62 78 SER A N 1
ATOM 577 C CA . SER A 1 78 ? -11.747 -17.610 13.575 1.00 82.62 78 SER A CA 1
ATOM 578 C C . SER A 1 78 ? -11.922 -17.007 12.165 1.00 82.62 78 SER A C 1
ATOM 580 O O . SER A 1 78 ? -12.887 -17.343 11.467 1.00 82.62 78 SER A O 1
ATOM 582 N N . PRO A 1 79 ? -10.966 -16.184 11.679 1.00 75.94 79 PRO A N 1
ATOM 583 C CA . PRO A 1 79 ? -10.988 -15.672 10.307 1.00 75.94 79 PRO A CA 1
ATOM 584 C C . PRO A 1 79 ? -11.026 -16.778 9.247 1.00 75.94 79 PRO A C 1
ATOM 586 O O . PRO A 1 79 ? -11.603 -16.590 8.181 1.00 75.94 79 PRO A O 1
ATOM 589 N N . GLN A 1 80 ? -10.448 -17.947 9.539 1.00 79.56 80 GLN A N 1
ATOM 590 C CA . GLN A 1 80 ? -10.472 -19.111 8.653 1.00 79.56 80 GLN A CA 1
ATOM 591 C C . GLN A 1 80 ? -11.887 -19.683 8.483 1.00 79.56 80 GLN A C 1
ATOM 593 O O . GLN A 1 80 ? -12.214 -20.184 7.408 1.00 79.56 80 GLN A O 1
ATOM 598 N N . VAL A 1 81 ? -12.725 -19.605 9.522 1.00 77.50 81 VAL A N 1
ATOM 599 C CA . VAL A 1 81 ? -14.127 -20.045 9.470 1.00 77.50 81 VAL A CA 1
ATOM 600 C C . VAL A 1 81 ? -14.953 -19.051 8.653 1.00 77.50 81 VAL A C 1
ATOM 602 O O . VAL A 1 81 ? -15.613 -19.441 7.691 1.00 77.50 81 VAL A O 1
ATOM 605 N N . LEU A 1 82 ? -14.845 -17.756 8.966 1.00 80.62 82 LEU A N 1
ATOM 606 C CA . LEU A 1 82 ? -15.588 -16.695 8.271 1.00 80.62 82 LEU A CA 1
ATOM 607 C C . LEU A 1 82 ? -15.166 -16.556 6.799 1.00 80.62 82 LEU A C 1
ATOM 609 O O . LEU A 1 82 ? -16.004 -16.356 5.923 1.00 80.62 82 LEU A O 1
ATOM 613 N N . GLY A 1 83 ? -13.876 -16.735 6.501 1.00 69.38 83 GLY A N 1
ATOM 614 C CA . GLY A 1 83 ? -13.329 -16.681 5.142 1.00 69.38 83 GLY A CA 1
ATOM 615 C C . GLY A 1 83 ? -13.862 -17.766 4.201 1.00 69.38 83 GLY A C 1
ATOM 616 O O . GLY A 1 83 ? -13.742 -17.625 2.986 1.00 69.38 83 GLY A O 1
ATOM 617 N N . LYS A 1 84 ? -14.489 -18.824 4.734 1.00 80.12 84 LYS A N 1
ATOM 618 C CA . LYS A 1 84 ? -15.177 -19.855 3.942 1.00 80.12 84 LYS A CA 1
ATOM 619 C C . LYS A 1 84 ? -16.622 -19.487 3.581 1.00 80.12 84 LYS A C 1
ATOM 621 O O . LYS A 1 84 ? -17.245 -20.225 2.827 1.00 80.12 84 LYS A O 1
ATOM 626 N N . GLY A 1 85 ? -17.142 -18.360 4.074 1.00 84.88 85 GLY A N 1
ATOM 627 C CA . GLY A 1 85 ? -18.512 -17.900 3.822 1.00 84.88 85 GLY A CA 1
ATOM 628 C C . GLY A 1 85 ? -19.518 -18.246 4.923 1.00 84.88 85 GLY A C 1
ATOM 629 O O . GLY A 1 85 ? -20.706 -17.978 4.749 1.00 84.88 85 GLY A O 1
ATOM 630 N N . VAL A 1 86 ? -19.061 -18.807 6.051 1.00 87.81 86 VAL A N 1
ATOM 631 C CA . VAL A 1 86 ? -19.880 -18.955 7.264 1.00 87.81 86 VAL A CA 1
ATOM 632 C C . VAL A 1 86 ? -20.222 -17.565 7.787 1.00 87.81 86 VAL A C 1
ATOM 634 O O . VAL A 1 86 ? -19.335 -16.728 7.971 1.00 87.81 86 VAL A O 1
ATOM 637 N N . VAL A 1 87 ? -21.502 -17.321 8.043 1.00 91.88 87 VAL A N 1
ATOM 638 C CA . VAL A 1 87 ? -21.968 -16.066 8.630 1.00 91.88 87 VAL A CA 1
ATOM 639 C C . VAL A 1 87 ? -21.929 -16.188 10.149 1.00 91.88 87 VAL A C 1
ATOM 641 O O . VAL A 1 87 ? -22.134 -17.269 10.699 1.00 91.88 87 VAL A O 1
ATOM 644 N N . SER A 1 88 ? -21.644 -15.082 10.833 1.00 86.88 88 SER A N 1
ATOM 645 C CA . SER A 1 88 ? -21.701 -14.998 12.288 1.00 86.88 88 SER A CA 1
ATOM 646 C C . SER A 1 88 ? -22.588 -13.842 12.743 1.00 86.88 88 SER A C 1
ATOM 648 O O . SER A 1 88 ? -22.707 -12.820 12.066 1.00 86.88 88 SER A O 1
ATOM 650 N N . THR A 1 89 ? -23.217 -14.000 13.907 1.00 89.62 89 THR A N 1
ATOM 651 C CA . THR A 1 89 ? -23.981 -12.938 14.565 1.00 89.62 89 THR A CA 1
ATOM 652 C C . THR A 1 89 ? -23.596 -12.863 16.030 1.00 89.62 89 THR A C 1
ATOM 654 O O . THR A 1 89 ? -23.523 -13.888 16.709 1.00 89.62 89 THR A O 1
ATOM 657 N N . LEU A 1 90 ? -23.339 -11.650 16.516 1.00 85.69 90 LEU A N 1
ATOM 658 C CA . LEU A 1 90 ? -23.152 -11.386 17.938 1.00 85.69 90 LEU A CA 1
ATOM 659 C C . LEU A 1 90 ? -24.525 -11.423 18.614 1.00 85.69 90 LEU A C 1
ATOM 661 O O . LEU A 1 90 ? -25.400 -10.624 18.260 1.00 85.69 90 LEU A O 1
ATOM 665 N N . ILE A 1 91 ? -24.706 -12.307 19.593 1.00 86.56 91 ILE A N 1
ATOM 666 C CA . ILE A 1 91 ? -25.956 -12.404 20.362 1.00 86.56 91 ILE A CA 1
ATOM 667 C C . ILE A 1 91 ? -25.878 -11.659 21.699 1.00 86.56 91 ILE A C 1
ATOM 669 O O . ILE A 1 91 ? -26.882 -11.108 22.135 1.00 86.56 91 ILE A O 1
ATOM 673 N N . GLY A 1 92 ? -24.692 -11.548 22.299 1.00 86.44 92 GLY A N 1
ATOM 674 C CA . GLY A 1 92 ? -24.484 -10.855 23.571 1.00 86.44 92 GLY A CA 1
ATOM 675 C C . GLY A 1 92 ? -23.047 -10.978 24.069 1.00 86.44 92 GLY A C 1
ATOM 676 O O . GLY A 1 92 ? -22.165 -11.424 23.332 1.00 86.44 92 GLY A O 1
ATOM 677 N N . TRP A 1 93 ? -22.824 -10.593 25.320 1.00 87.25 93 TRP A N 1
ATOM 678 C CA . TRP A 1 93 ? -21.541 -10.678 26.010 1.00 87.25 93 TRP A CA 1
ATOM 679 C C . TRP A 1 93 ? -21.688 -11.444 27.320 1.00 87.25 93 TRP A C 1
ATOM 681 O O . TRP A 1 93 ? -22.662 -11.288 28.044 1.00 87.25 93 TRP A O 1
ATOM 691 N N . ASP A 1 94 ? -20.703 -12.265 27.644 1.00 90.94 94 ASP A N 1
ATOM 692 C CA . ASP A 1 94 ? -20.663 -13.047 28.877 1.00 90.94 94 ASP A CA 1
ATOM 693 C C . ASP A 1 94 ? -19.551 -12.536 29.790 1.00 90.94 94 ASP A C 1
ATOM 695 O O . ASP A 1 94 ? -18.453 -12.236 29.317 1.00 90.94 94 ASP A O 1
ATOM 699 N N . ALA A 1 95 ? -19.831 -12.462 31.090 1.00 90.88 95 ALA A N 1
ATOM 700 C CA . ALA A 1 95 ? -18.827 -12.213 32.115 1.00 90.88 95 ALA A CA 1
ATOM 701 C C . ALA A 1 95 ? -18.225 -13.552 32.562 1.00 90.88 95 ALA A C 1
ATOM 703 O O . ALA A 1 95 ? -18.955 -14.484 32.902 1.00 90.88 95 ALA A O 1
ATOM 704 N N . ILE A 1 96 ? -16.896 -13.656 32.590 1.00 92.94 96 ILE A N 1
ATOM 705 C CA . ILE A 1 96 ? -16.223 -14.825 33.166 1.00 92.94 96 ILE A CA 1
ATOM 706 C C . ILE A 1 96 ? -16.012 -14.568 34.654 1.00 92.94 96 ILE A C 1
ATOM 708 O O . ILE A 1 96 ? -15.125 -13.811 35.040 1.00 92.94 96 ILE A O 1
ATOM 712 N N . ALA A 1 97 ? -16.818 -15.213 35.486 1.00 93.38 97 ALA A N 1
ATOM 713 C CA . ALA A 1 97 ? -16.695 -15.116 36.924 1.00 93.38 97 ALA A CA 1
ATOM 714 C C . ALA A 1 97 ? -15.484 -15.910 37.430 1.00 93.38 97 ALA A C 1
ATOM 716 O O . ALA A 1 97 ? -15.257 -17.064 37.051 1.00 93.38 97 ALA A O 1
ATOM 717 N N . ILE A 1 98 ? -14.748 -15.290 38.349 1.00 96.50 98 ILE A N 1
ATOM 718 C CA . ILE A 1 98 ? -13.810 -15.989 39.220 1.00 96.50 98 ILE A CA 1
ATOM 719 C C . ILE A 1 98 ? -14.568 -16.393 40.474 1.00 96.50 98 ILE A C 1
ATOM 721 O O . ILE A 1 98 ? -15.130 -15.546 41.168 1.00 96.50 98 ILE A O 1
ATOM 725 N N . VAL A 1 99 ? -14.610 -17.691 40.737 1.00 95.62 99 VAL A N 1
ATOM 726 C CA . VAL A 1 99 ? -15.402 -18.274 41.814 1.00 95.62 99 VAL A CA 1
ATOM 727 C C . VAL A 1 99 ? -14.531 -18.914 42.875 1.00 95.62 99 VAL A C 1
ATOM 729 O O . VAL A 1 99 ? -13.524 -19.547 42.567 1.00 95.62 99 VAL A O 1
ATOM 732 N N . VAL A 1 100 ? -14.963 -18.784 44.122 1.00 96.12 100 VAL A N 1
ATOM 733 C CA . VAL A 1 100 ? -14.359 -19.420 45.293 1.00 96.12 100 VAL A CA 1
ATOM 734 C C . VAL A 1 100 ? -15.425 -20.128 46.115 1.00 96.12 100 VAL A C 1
ATOM 736 O O . VAL A 1 100 ? -16.630 -19.882 45.972 1.00 96.12 100 VAL A O 1
ATOM 739 N N . ASN A 1 101 ? -14.978 -21.008 47.005 1.00 94.38 101 ASN A N 1
ATOM 740 C CA . ASN A 1 101 ? -15.859 -21.596 47.998 1.00 94.38 101 ASN A CA 1
ATOM 741 C C . ASN A 1 101 ? -16.496 -20.505 48.872 1.00 94.38 101 ASN A C 1
ATOM 743 O O . ASN A 1 101 ? -15.843 -19.520 49.223 1.00 94.38 101 ASN A O 1
ATOM 747 N N . ASN A 1 102 ? -17.755 -20.694 49.270 1.00 90.81 102 ASN A N 1
ATOM 748 C CA . ASN A 1 102 ? -18.468 -19.719 50.090 1.00 90.81 102 ASN A CA 1
ATOM 749 C C . ASN A 1 102 ? -17.809 -19.464 51.464 1.00 90.81 102 ASN A C 1
ATOM 751 O O . ASN A 1 102 ? -18.010 -18.399 52.039 1.00 90.81 102 ASN A O 1
ATOM 755 N N . SER A 1 103 ? -17.010 -20.405 51.987 1.00 91.38 103 SER A N 1
ATOM 756 C CA . SER A 1 103 ? -16.274 -20.226 53.247 1.00 91.38 103 SER A CA 1
ATOM 757 C C . SER A 1 103 ? -15.000 -19.383 53.125 1.00 91.38 103 SER A C 1
ATOM 759 O O . SER A 1 103 ? -14.415 -19.027 54.147 1.00 91.38 103 SER A O 1
ATOM 761 N N . ASN A 1 104 ? -14.521 -19.102 51.910 1.00 93.19 104 ASN A N 1
ATOM 762 C CA . ASN A 1 104 ? -13.375 -18.220 51.712 1.00 93.19 104 ASN A CA 1
ATOM 763 C C . ASN A 1 104 ? -13.779 -16.782 52.080 1.00 93.19 104 ASN A C 1
ATOM 765 O O . ASN A 1 104 ? -14.912 -16.394 51.806 1.00 93.19 104 ASN A O 1
ATOM 769 N N . THR A 1 105 ? -12.904 -15.988 52.699 1.00 92.62 105 THR A N 1
ATOM 770 C CA . THR A 1 105 ? -13.230 -14.618 53.145 1.00 92.62 105 THR A CA 1
ATOM 771 C C . THR A 1 105 ? -12.826 -13.529 52.152 1.00 92.62 105 THR A C 1
ATOM 773 O O . THR A 1 105 ? -13.299 -12.405 52.284 1.00 92.62 105 THR A O 1
ATOM 776 N N . VAL A 1 106 ? -11.995 -13.835 51.150 1.00 95.25 106 VAL A N 1
ATOM 777 C CA . VAL A 1 106 ? -11.565 -12.865 50.128 1.00 95.25 106 VAL A CA 1
ATOM 778 C C . VAL A 1 106 ? -12.740 -12.527 49.217 1.00 95.25 106 VAL A C 1
ATOM 780 O O . VAL A 1 106 ? -13.418 -13.427 48.737 1.00 95.25 106 VAL A O 1
ATOM 783 N N . ASP A 1 107 ? -13.025 -11.253 48.969 1.00 92.31 107 ASP A N 1
ATOM 784 C CA . ASP A 1 107 ? -14.175 -10.792 48.174 1.00 92.31 107 ASP A CA 1
ATOM 785 C C . ASP A 1 107 ? -13.813 -10.034 46.900 1.00 92.31 107 ASP A C 1
ATOM 787 O O . ASP A 1 107 ? -14.630 -9.959 45.978 1.00 92.31 107 ASP A O 1
ATOM 791 N N . ASN A 1 108 ? -12.578 -9.560 46.809 1.00 95.62 108 ASN A N 1
ATOM 792 C CA . ASN A 1 108 ? -12.060 -8.849 45.660 1.00 95.62 108 ASN A CA 1
ATOM 793 C C . ASN A 1 108 ? -10.608 -9.240 45.384 1.00 95.62 108 ASN A C 1
ATOM 795 O O . ASN A 1 108 ? -9.798 -9.315 46.305 1.00 95.62 108 ASN A O 1
ATOM 799 N N . LEU A 1 109 ? -10.270 -9.407 44.106 1.00 97.19 109 LEU A N 1
ATOM 800 C CA . LEU A 1 109 ? -8.893 -9.569 43.642 1.00 97.19 109 LEU A CA 1
ATOM 801 C C . LEU A 1 109 ? -8.594 -8.589 42.513 1.00 97.19 109 LEU A C 1
ATOM 803 O O . LEU A 1 109 ? -9.470 -8.246 41.723 1.00 97.19 109 LEU A O 1
ATOM 807 N N . THR A 1 110 ? -7.349 -8.143 42.403 1.00 96.69 110 THR A N 1
ATOM 808 C CA . THR A 1 110 ? -6.900 -7.423 41.209 1.00 96.69 110 THR A CA 1
ATOM 809 C C . THR A 1 110 ? -6.515 -8.395 40.101 1.00 96.69 110 THR A C 1
ATOM 811 O O . THR A 1 110 ? -6.202 -9.563 40.360 1.00 96.69 110 THR A O 1
ATOM 814 N N . LYS A 1 111 ? -6.474 -7.926 38.848 1.00 94.56 111 LYS A N 1
ATOM 815 C CA . LYS A 1 111 ? -5.942 -8.748 37.743 1.00 94.56 111 LYS A CA 1
ATOM 816 C C . LYS A 1 111 ? -4.516 -9.240 38.000 1.00 94.56 111 LYS A C 1
ATOM 818 O O . LYS A 1 111 ? -4.217 -10.387 37.686 1.00 94.56 111 LYS A O 1
ATOM 823 N N . GLU A 1 112 ? -3.672 -8.417 38.621 1.00 96.06 112 GLU A N 1
ATOM 824 C CA . GLU A 1 112 ? -2.296 -8.799 38.961 1.00 96.06 112 GLU A CA 1
ATOM 825 C C . GLU A 1 112 ? -2.258 -9.910 40.021 1.00 96.06 112 GLU A C 1
ATOM 827 O O . GLU A 1 112 ? -1.480 -10.853 39.908 1.00 96.06 112 GLU A O 1
ATOM 832 N N . GLN A 1 113 ? -3.148 -9.865 41.018 1.00 97.94 113 GLN A N 1
ATOM 833 C CA . GLN A 1 113 ? -3.268 -10.941 42.007 1.00 97.94 113 GLN A CA 1
ATOM 834 C C . GLN A 1 113 ? -3.767 -12.240 41.365 1.00 97.94 113 GLN A C 1
ATOM 836 O O . GLN A 1 113 ? -3.220 -13.306 41.631 1.00 97.94 113 GLN A O 1
ATOM 841 N N . LEU A 1 114 ? -4.756 -12.161 40.469 1.00 97.88 114 LEU A N 1
ATOM 842 C CA . LEU A 1 114 ? -5.229 -13.322 39.710 1.00 97.88 114 LEU A CA 1
ATOM 843 C C . LEU A 1 114 ? -4.126 -13.908 38.821 1.00 97.88 114 LEU A C 1
ATOM 845 O O . LEU A 1 114 ? -3.958 -15.127 38.784 1.00 97.88 114 LEU A O 1
ATOM 849 N N . LYS A 1 115 ? -3.342 -13.058 38.148 1.00 97.75 115 LYS A N 1
ATOM 850 C CA . LYS A 1 115 ? -2.150 -13.472 37.398 1.00 97.75 115 LYS A CA 1
ATOM 851 C C . LYS A 1 115 ? -1.168 -14.189 38.319 1.00 97.75 115 LYS A C 1
ATOM 853 O O . LYS A 1 115 ? -0.717 -15.280 37.981 1.00 97.75 115 LYS A O 1
ATOM 858 N N . GLY A 1 116 ? -0.894 -13.632 39.498 1.00 97.88 116 GLY A N 1
ATOM 859 C CA . GLY A 1 116 ? -0.043 -14.245 40.514 1.00 97.88 116 GLY A CA 1
ATOM 860 C C . GLY A 1 116 ? -0.517 -15.637 40.941 1.00 97.88 116 GLY A C 1
ATOM 861 O O . GLY A 1 116 ? 0.293 -16.559 40.979 1.00 97.88 116 GLY A O 1
ATOM 862 N N . ILE A 1 117 ? -1.819 -15.820 41.176 1.00 98.25 117 ILE A N 1
ATOM 863 C CA . ILE A 1 117 ? -2.414 -17.120 41.530 1.00 98.25 117 ILE A CA 1
ATOM 864 C C . ILE A 1 117 ? -2.245 -18.133 40.390 1.00 98.25 117 ILE A C 1
ATOM 866 O O . ILE A 1 117 ? -1.678 -19.206 40.577 1.00 98.25 117 ILE A O 1
ATOM 870 N N . TYR A 1 118 ? -2.704 -17.794 39.183 1.00 98.06 118 TYR A N 1
ATOM 871 C CA . TYR A 1 118 ? -2.732 -18.729 38.051 1.00 98.06 118 TYR A CA 1
ATOM 872 C C . TYR A 1 118 ? -1.353 -19.001 37.421 1.00 98.06 118 TYR A C 1
ATOM 874 O O . TYR A 1 118 ? -1.214 -19.934 36.627 1.00 98.06 118 TYR A O 1
ATOM 882 N N . THR A 1 119 ? -0.334 -18.214 37.780 1.00 97.50 119 THR A N 1
ATOM 883 C CA . THR A 1 119 ? 1.081 -18.445 37.429 1.00 97.50 119 THR A CA 1
ATOM 884 C C . THR A 1 119 ? 1.905 -18.990 38.601 1.00 97.50 119 THR A C 1
ATOM 886 O O . THR A 1 119 ? 3.128 -19.086 38.496 1.00 97.50 119 THR A O 1
ATOM 889 N N . ASN A 1 120 ? 1.250 -19.386 39.701 1.00 96.94 120 ASN A N 1
ATOM 890 C CA . ASN A 1 120 ? 1.869 -19.982 40.888 1.00 96.94 120 ASN A CA 1
ATOM 891 C C . ASN A 1 120 ? 2.907 -19.078 41.594 1.00 96.94 120 ASN A C 1
ATOM 893 O O . ASN A 1 120 ? 3.843 -19.567 42.223 1.00 96.94 120 ASN A O 1
ATOM 897 N N . ARG A 1 121 ? 2.764 -17.751 41.469 1.00 97.44 121 ARG A N 1
ATOM 898 C CA . ARG A 1 121 ? 3.555 -16.745 42.206 1.00 97.44 121 ARG A CA 1
ATOM 899 C C . ARG A 1 121 ? 2.927 -16.385 43.554 1.00 97.44 121 ARG A C 1
ATOM 901 O O . ARG A 1 121 ? 3.650 -15.972 44.449 1.00 97.44 121 ARG A O 1
ATOM 908 N N . ILE A 1 122 ? 1.607 -16.531 43.672 1.00 97.94 122 ILE A N 1
ATOM 909 C CA . ILE A 1 122 ? 0.841 -16.406 44.918 1.00 97.94 122 ILE A CA 1
ATOM 910 C C . ILE A 1 122 ? 0.227 -17.773 45.185 1.00 97.94 122 ILE A C 1
ATOM 912 O O . ILE A 1 122 ? -0.478 -18.306 44.328 1.00 97.94 122 ILE A O 1
ATOM 916 N N . THR A 1 123 ? 0.520 -18.347 46.345 1.00 97.69 123 THR A N 1
ATOM 917 C CA . THR A 1 123 ? 0.235 -19.763 46.628 1.00 97.69 123 THR A CA 1
ATOM 918 C C . THR A 1 123 ? -0.628 -19.965 47.866 1.00 97.69 123 THR A C 1
ATOM 920 O O . THR A 1 123 ? -1.165 -21.052 48.048 1.00 97.69 123 THR A O 1
ATOM 923 N N . ASN A 1 124 ? -0.832 -18.938 48.694 1.00 98.06 124 ASN A N 1
ATOM 924 C CA . ASN A 1 124 ? -1.666 -19.018 49.890 1.00 98.06 124 ASN A CA 1
ATOM 925 C C . ASN A 1 124 ? -2.650 -17.840 49.978 1.00 98.06 124 ASN A C 1
ATOM 927 O O . ASN A 1 124 ? -2.327 -16.697 49.654 1.00 98.06 124 ASN A O 1
ATOM 931 N N . TRP A 1 125 ? -3.874 -18.114 50.433 1.00 98.06 125 TRP A N 1
ATOM 932 C CA . TRP A 1 125 ? -4.915 -17.103 50.616 1.00 98.06 125 TRP A CA 1
ATOM 933 C C . TRP A 1 125 ? -4.539 -16.023 51.646 1.00 98.06 125 TRP A C 1
ATOM 935 O O . TRP A 1 125 ? -5.016 -14.893 51.526 1.00 98.06 125 TRP A O 1
ATOM 945 N N . ASN A 1 126 ? -3.660 -16.316 52.610 1.00 96.94 126 ASN A N 1
ATOM 946 C CA . ASN A 1 126 ? -3.179 -15.341 53.595 1.00 96.94 126 ASN A CA 1
ATOM 947 C C . ASN A 1 126 ? -2.389 -14.177 52.957 1.00 96.94 126 ASN A C 1
ATOM 949 O O . ASN A 1 126 ? -2.447 -13.055 53.461 1.00 96.94 126 ASN A O 1
ATOM 953 N N . GLU A 1 127 ? -1.756 -14.394 51.797 1.00 97.88 127 GLU A N 1
ATOM 954 C CA . GLU A 1 127 ? -1.050 -13.373 51.007 1.00 97.88 127 GLU A CA 1
ATOM 955 C C . GLU A 1 127 ? -2.022 -12.331 50.421 1.00 97.88 127 GLU A C 1
ATOM 957 O O . GLU A 1 127 ? -1.624 -11.243 50.005 1.00 97.88 127 GLU A O 1
ATOM 962 N N . LEU A 1 128 ? -3.316 -12.665 50.408 1.00 96.75 128 LEU A N 1
ATOM 963 C CA . LEU A 1 128 ? -4.415 -11.882 49.845 1.00 96.75 128 LEU A CA 1
ATOM 964 C C . LEU A 1 128 ? -5.400 -11.408 50.928 1.00 96.75 128 LEU A C 1
ATOM 966 O O . LEU A 1 128 ? -6.489 -10.936 50.607 1.00 96.75 128 LEU A O 1
ATOM 970 N N . GLY A 1 129 ? -5.039 -11.541 52.211 1.00 93.06 129 GLY A N 1
ATOM 971 C CA . GLY A 1 129 ? -5.901 -11.185 53.346 1.00 93.06 129 GLY A CA 1
ATOM 972 C C . GLY A 1 129 ? -6.982 -12.223 53.680 1.00 93.06 129 GLY A C 1
ATOM 973 O O . GLY A 1 129 ? -7.923 -11.917 54.412 1.00 93.06 129 GLY A O 1
ATOM 974 N N . GLY A 1 130 ? -6.867 -13.437 53.137 1.00 94.31 130 GLY A N 1
ATOM 975 C CA . GLY A 1 130 ? -7.737 -14.579 53.410 1.00 94.31 130 GLY A CA 1
ATOM 976 C C . GLY A 1 130 ? -7.238 -15.498 54.538 1.00 94.31 130 GLY A C 1
ATOM 977 O O . GLY A 1 130 ? -6.301 -15.154 55.261 1.00 94.31 130 GLY A O 1
ATOM 978 N N . PRO A 1 131 ? -7.865 -16.679 54.710 1.00 93.25 131 PRO A N 1
ATOM 979 C CA . PRO A 1 131 ? -7.416 -17.690 55.670 1.00 93.25 131 PRO A CA 1
ATOM 980 C C . PRO A 1 131 ? -6.048 -18.274 55.285 1.00 93.25 131 PRO A C 1
ATOM 982 O O . PRO A 1 131 ? -5.676 -18.262 54.117 1.00 93.25 131 PRO A O 1
ATOM 985 N N . ASP A 1 132 ? -5.319 -18.837 56.251 1.00 96.69 132 ASP A N 1
ATOM 986 C CA . ASP A 1 132 ? -4.072 -19.570 55.987 1.00 96.69 132 ASP A CA 1
ATOM 987 C C . ASP A 1 132 ? -4.370 -20.933 55.342 1.00 96.69 132 ASP A C 1
ATOM 989 O O . ASP A 1 132 ? -4.516 -21.951 56.020 1.00 96.69 132 ASP A O 1
ATOM 993 N N . LEU A 1 133 ? -4.559 -20.917 54.022 1.00 96.00 133 LEU A N 1
ATOM 994 C CA . LEU A 1 133 ? -4.924 -22.058 53.189 1.00 96.00 133 LEU A CA 1
ATOM 995 C C . LEU A 1 133 ? -4.208 -21.954 51.836 1.00 96.00 133 LEU A C 1
ATOM 997 O O . LEU A 1 133 ? -4.301 -20.932 51.154 1.00 96.00 133 LEU A O 1
ATOM 1001 N N . GLU A 1 134 ? -3.541 -23.031 51.423 1.00 97.81 134 GLU A N 1
ATOM 1002 C CA . GLU A 1 134 ? -2.886 -23.135 50.112 1.00 97.81 134 GLU A CA 1
ATOM 1003 C C . GLU A 1 134 ? -3.918 -23.089 48.974 1.00 97.81 134 GLU A C 1
ATOM 1005 O O . GLU A 1 134 ? -4.878 -23.860 48.967 1.00 97.81 134 GLU A O 1
ATOM 1010 N N . ILE A 1 135 ? -3.731 -22.185 48.013 1.00 98.44 135 ILE A N 1
ATOM 1011 C CA . ILE A 1 135 ? -4.675 -21.932 46.922 1.00 98.44 135 ILE A CA 1
ATOM 1012 C C . ILE A 1 135 ? -4.674 -23.109 45.946 1.00 98.44 135 ILE A C 1
ATOM 1014 O O . ILE A 1 135 ? -3.627 -23.533 45.466 1.00 98.44 135 ILE A O 1
ATOM 1018 N N . LYS A 1 136 ? -5.868 -23.589 45.580 1.00 97.88 136 LYS A N 1
ATOM 1019 C CA . LYS A 1 136 ? -6.050 -24.650 44.578 1.00 97.88 136 LYS A CA 1
ATOM 1020 C C . LYS A 1 136 ? -6.745 -24.117 43.322 1.00 97.88 136 LYS A C 1
ATOM 1022 O O . LYS A 1 136 ? -7.978 -24.020 43.309 1.00 97.88 136 LYS A O 1
ATOM 1027 N N . PRO A 1 137 ? -5.988 -23.746 42.273 1.00 97.81 137 PRO A N 1
ATOM 1028 C CA . PRO A 1 137 ? -6.560 -23.204 41.049 1.00 97.81 137 PRO A CA 1
ATOM 1029 C C . PRO A 1 137 ? -7.066 -24.299 40.101 1.00 97.81 137 PRO A C 1
ATOM 1031 O O . PRO A 1 137 ? -6.313 -25.157 39.638 1.00 97.81 137 PRO A O 1
ATOM 1034 N N . TYR A 1 138 ? -8.350 -24.214 39.753 1.00 97.88 138 TYR A N 1
ATOM 1035 C CA . TYR A 1 138 ? -9.005 -25.032 38.736 1.00 97.88 138 TYR A CA 1
ATOM 1036 C C . TYR A 1 138 ? -9.251 -24.213 37.465 1.00 97.88 138 TYR A C 1
ATOM 1038 O O . TYR A 1 138 ? -9.772 -23.094 37.508 1.00 97.88 138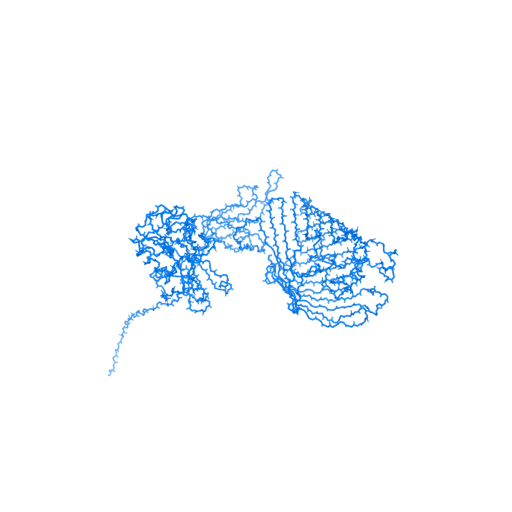 TYR A O 1
ATOM 1046 N N . ILE A 1 139 ? -8.908 -24.785 36.312 1.00 96.81 139 ILE A N 1
ATOM 1047 C CA . ILE A 1 139 ? -9.105 -24.172 34.996 1.00 96.81 139 ILE A CA 1
ATOM 1048 C C . ILE A 1 139 ? -9.896 -25.094 34.075 1.00 96.81 139 ILE A C 1
ATOM 1050 O O . ILE A 1 139 ? -9.780 -26.310 34.120 1.00 96.81 139 ILE A O 1
ATOM 1054 N N . VAL A 1 140 ? -10.690 -24.504 33.195 1.00 93.81 140 VAL A N 1
ATOM 1055 C CA . VAL A 1 140 ? -11.413 -25.211 32.128 1.00 93.81 140 VAL A CA 1
ATOM 1056 C C . VAL A 1 140 ? -10.479 -25.832 31.070 1.00 93.81 140 VAL A C 1
ATOM 1058 O O . VAL A 1 140 ? -9.300 -25.470 30.949 1.00 93.81 140 VAL A O 1
ATOM 1061 N N . GLY A 1 141 ? -11.016 -26.744 30.255 1.00 89.62 141 GLY A N 1
ATOM 1062 C CA . GLY A 1 141 ? -10.294 -27.439 29.182 1.00 89.62 141 GLY A CA 1
ATOM 1063 C C . GLY A 1 141 ? -9.673 -26.531 28.109 1.00 89.62 141 GLY A C 1
ATOM 1064 O O . GLY A 1 141 ? -10.047 -25.373 27.929 1.00 89.62 141 GLY A O 1
ATOM 1065 N N . THR A 1 142 ? -8.725 -27.066 27.332 1.00 88.25 142 THR A N 1
ATOM 1066 C CA . THR A 1 142 ? -8.040 -26.341 26.234 1.00 88.25 142 THR A CA 1
ATOM 1067 C C . THR A 1 142 ? -8.981 -25.853 25.130 1.00 88.25 142 THR A C 1
ATOM 1069 O O . THR A 1 142 ? -8.695 -24.848 24.472 1.00 88.25 142 THR A O 1
ATOM 1072 N N . GLN A 1 143 ? -10.113 -26.535 24.947 1.00 85.81 143 GLN A N 1
ATOM 1073 C CA . GLN A 1 143 ? -11.116 -26.190 23.940 1.00 85.81 143 GLN A CA 1
ATOM 1074 C C . GLN A 1 143 ? -12.063 -25.069 24.370 1.00 85.81 143 GLN A C 1
ATOM 1076 O O . GLN A 1 143 ? -12.696 -24.454 23.502 1.00 85.81 143 GLN A O 1
ATOM 1081 N N . SER A 1 144 ? -12.098 -24.754 25.668 1.00 89.50 144 SER A N 1
ATOM 1082 C CA . SER A 1 144 ? -12.950 -23.716 26.233 1.00 89.50 144 SER A CA 1
ATOM 1083 C C . SER A 1 144 ? -12.451 -22.317 25.879 1.00 89.50 144 SER A C 1
ATOM 1085 O O . SER A 1 144 ? -11.268 -21.978 26.007 1.00 89.50 144 SER A O 1
ATOM 1087 N N . ALA A 1 145 ? -13.383 -21.457 25.468 1.00 88.75 145 ALA A N 1
ATOM 1088 C CA . ALA A 1 145 ? -13.096 -20.043 25.271 1.00 88.75 145 ALA A CA 1
ATOM 1089 C C . ALA A 1 145 ? -12.771 -19.335 26.596 1.00 88.75 145 ALA A C 1
ATOM 1091 O O . ALA A 1 145 ? -12.002 -18.378 26.583 1.00 88.75 145 ALA A O 1
ATOM 1092 N N . THR A 1 146 ? -13.284 -19.828 27.732 1.00 91.75 146 THR A N 1
ATOM 1093 C CA . THR A 1 146 ? -13.013 -19.278 29.072 1.00 91.75 146 THR A CA 1
ATOM 1094 C C . THR A 1 146 ? -11.510 -19.290 29.345 1.00 91.75 146 THR A C 1
ATOM 1096 O O . THR A 1 146 ? -10.932 -18.259 29.676 1.00 91.75 146 THR A O 1
ATOM 1099 N N . ARG A 1 147 ? -10.840 -20.419 29.064 1.00 93.44 147 ARG A N 1
ATOM 1100 C CA . ARG A 1 147 ? -9.382 -20.557 29.202 1.00 93.44 147 ARG A CA 1
ATOM 1101 C C . ARG A 1 147 ? -8.623 -19.560 28.338 1.00 93.44 147 ARG A C 1
ATOM 1103 O O . ARG A 1 147 ? -7.676 -18.935 28.800 1.00 93.44 147 ARG A O 1
ATOM 1110 N N . LYS A 1 148 ? -9.016 -19.441 27.067 1.00 90.38 148 LYS A N 1
ATOM 1111 C CA . LYS A 1 148 ? -8.331 -18.585 26.088 1.00 90.38 148 LYS A CA 1
ATOM 1112 C C . LYS A 1 148 ? -8.459 -17.107 26.465 1.00 90.38 148 LYS A C 1
ATOM 1114 O O . LYS A 1 148 ? -7.468 -16.387 26.412 1.00 90.38 148 LYS A O 1
ATOM 1119 N N . VAL A 1 149 ? -9.651 -16.678 26.886 1.00 91.00 149 VAL A N 1
ATOM 1120 C CA . VAL A 1 149 ? -9.916 -15.293 27.303 1.00 91.00 149 VAL A CA 1
ATOM 1121 C C . VAL A 1 149 ? -9.204 -14.970 28.613 1.00 91.00 149 VAL A C 1
ATOM 1123 O O . VAL A 1 149 ? -8.495 -13.972 28.666 1.00 91.00 149 VAL A O 1
ATOM 1126 N N . CYS A 1 150 ? -9.296 -15.821 29.639 1.00 93.44 150 CYS A N 1
ATOM 1127 C CA . CYS A 1 150 ? -8.580 -15.599 30.898 1.00 93.44 150 CYS A CA 1
ATOM 1128 C C . CYS A 1 150 ? -7.057 -15.568 30.697 1.00 93.44 150 CYS A C 1
ATOM 1130 O O . CYS A 1 150 ? -6.396 -14.682 31.233 1.00 93.44 150 CYS A O 1
ATOM 1132 N N . ARG A 1 151 ? -6.495 -16.450 29.857 1.00 94.31 151 ARG A N 1
ATOM 1133 C CA . ARG A 1 151 ? -5.066 -16.409 29.508 1.00 94.31 151 ARG A CA 1
ATOM 1134 C C . ARG A 1 151 ? -4.667 -15.085 28.850 1.00 94.31 151 ARG A C 1
ATOM 1136 O O . ARG A 1 151 ? -3.625 -14.529 29.171 1.00 94.31 151 ARG A O 1
ATOM 1143 N N . ALA A 1 152 ? -5.485 -14.578 27.932 1.00 90.75 152 ALA A N 1
ATOM 1144 C CA . ALA A 1 152 ? -5.194 -13.328 27.235 1.00 90.75 152 ALA A CA 1
ATOM 1145 C C . ALA A 1 152 ? -5.361 -12.092 28.138 1.00 90.75 152 ALA A C 1
ATOM 1147 O O . ALA A 1 152 ? -4.525 -11.195 28.098 1.00 90.75 152 ALA A O 1
ATOM 1148 N N . VAL A 1 153 ? -6.428 -12.045 28.943 1.00 90.38 153 VAL A N 1
ATOM 1149 C CA . VAL A 1 153 ? -6.845 -10.849 29.698 1.00 90.38 153 VAL A CA 1
ATOM 1150 C C . VAL A 1 153 ? -6.225 -10.775 31.096 1.00 90.38 153 VAL A C 1
ATOM 1152 O O . VAL A 1 153 ? -5.877 -9.684 31.539 1.00 90.38 153 VAL A O 1
ATOM 1155 N N . ILE A 1 154 ? -6.103 -11.907 31.798 1.00 93.50 154 ILE A N 1
ATOM 1156 C CA . ILE A 1 154 ? -5.527 -11.968 33.152 1.00 93.50 154 ILE A CA 1
ATOM 1157 C C . ILE A 1 154 ? -4.025 -12.244 33.074 1.00 93.50 154 ILE A C 1
ATOM 1159 O O . ILE A 1 154 ? -3.235 -11.541 33.690 1.00 93.50 154 ILE A O 1
ATOM 1163 N N . LEU A 1 155 ? -3.630 -13.285 32.334 1.00 93.38 155 LEU A N 1
ATOM 1164 C CA . LEU A 1 155 ? -2.240 -13.754 32.313 1.00 93.38 155 LEU A CA 1
ATOM 1165 C C . LEU A 1 155 ? -1.375 -13.004 31.288 1.00 93.38 155 LEU A C 1
ATOM 1167 O O . LEU A 1 155 ? -0.180 -13.269 31.211 1.00 93.38 155 LEU A O 1
ATOM 1171 N N . GLU A 1 156 ? -1.949 -12.099 30.486 1.00 92.06 156 GLU A N 1
ATOM 1172 C CA . GLU A 1 156 ? -1.248 -11.372 29.410 1.00 92.06 156 GLU A CA 1
ATOM 1173 C C . GLU A 1 156 ? -0.524 -12.311 28.426 1.00 92.06 156 GLU A C 1
ATOM 1175 O O . GLU A 1 156 ? 0.527 -11.995 27.873 1.00 92.06 156 GLU A O 1
ATOM 1180 N N . ASN A 1 157 ? -1.132 -13.473 28.171 1.00 92.25 157 ASN A N 1
ATOM 1181 C CA . ASN A 1 157 ? -0.610 -14.579 27.366 1.00 92.25 157 ASN A CA 1
ATOM 1182 C C . ASN A 1 157 ? 0.515 -15.419 28.000 1.00 92.25 157 ASN A C 1
ATOM 1184 O O . ASN A 1 157 ? 1.069 -16.266 27.293 1.00 92.25 157 ASN A O 1
ATOM 1188 N N . GLU A 1 158 ? 0.810 -15.268 29.295 1.00 93.12 158 GLU A N 1
ATOM 1189 C CA . GLU A 1 158 ? 1.594 -16.257 30.053 1.00 93.12 158 GLU A CA 1
ATOM 1190 C C . GLU A 1 158 ? 0.825 -17.586 30.195 1.00 93.12 158 GLU A C 1
ATOM 1192 O O . GLU A 1 158 ? -0.396 -17.650 30.024 1.00 93.12 158 GLU A O 1
ATOM 1197 N N . ASP A 1 159 ? 1.540 -18.675 30.474 1.00 94.50 159 ASP A N 1
ATOM 1198 C CA . ASP A 1 159 ? 0.930 -19.991 30.658 1.00 94.50 159 ASP A CA 1
ATOM 1199 C C . ASP A 1 159 ? 0.445 -20.204 32.093 1.00 94.50 159 ASP A C 1
ATOM 1201 O O . ASP A 1 159 ? 1.015 -19.691 33.053 1.00 94.50 159 ASP A O 1
ATOM 1205 N N . TYR A 1 160 ? -0.618 -20.996 32.230 1.00 95.94 160 TYR A N 1
ATOM 1206 C CA . TYR A 1 160 ? -1.080 -21.462 33.533 1.00 95.94 160 TYR A CA 1
ATOM 1207 C C . TYR A 1 160 ? -0.040 -22.397 34.153 1.00 95.94 160 TYR A C 1
ATOM 1209 O O . TYR A 1 160 ? 0.430 -23.327 33.492 1.00 95.94 160 TYR A O 1
ATOM 1217 N N . VAL A 1 161 ? 0.260 -22.197 35.433 1.00 96.44 161 VAL A N 1
ATOM 1218 C CA . VAL A 1 161 ? 1.218 -23.008 36.195 1.00 96.44 161 VAL A CA 1
ATOM 1219 C C . VAL A 1 161 ? 0.504 -23.601 37.406 1.00 96.44 161 VAL A C 1
ATOM 1221 O O . VAL A 1 161 ? -0.275 -22.915 38.057 1.00 96.44 161 VAL A O 1
ATOM 1224 N N . ALA A 1 162 ? 0.746 -24.884 37.695 1.00 93.62 162 ALA A N 1
ATOM 1225 C CA . ALA A 1 162 ? 0.185 -25.595 38.854 1.00 93.62 162 ALA A CA 1
ATOM 1226 C C . ALA A 1 162 ? -1.361 -25.565 38.969 1.00 93.62 162 ALA A C 1
ATOM 1228 O O . ALA A 1 162 ? -1.909 -25.615 40.065 1.00 93.62 162 ALA A O 1
ATOM 1229 N N . CYS A 1 163 ? -2.073 -25.515 37.838 1.00 96.00 163 CYS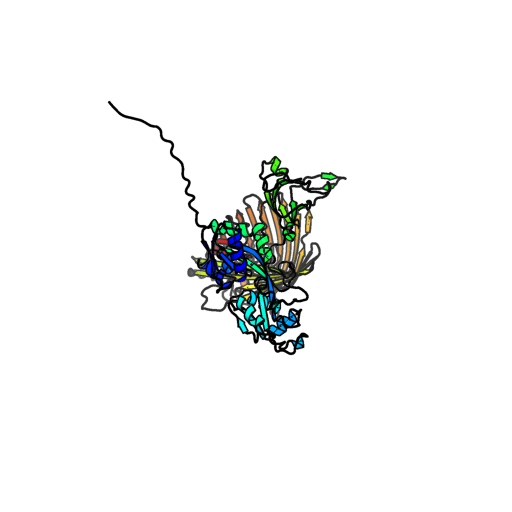 A N 1
ATOM 1230 C CA . CYS A 1 163 ? -3.540 -25.523 37.791 1.00 96.00 163 CYS A CA 1
ATOM 1231 C C . CYS A 1 163 ? -4.099 -26.892 37.376 1.00 96.00 163 CYS A C 1
ATOM 1233 O O . CYS A 1 163 ? -3.633 -27.483 36.397 1.00 96.00 163 CYS A O 1
ATOM 1235 N N . GLU A 1 164 ? -5.151 -27.368 38.046 1.00 96.62 164 GLU A N 1
ATOM 1236 C CA . GLU A 1 164 ? -5.869 -28.584 37.641 1.00 96.62 164 GLU A CA 1
ATOM 1237 C C . GLU A 1 164 ? -6.867 -28.260 36.520 1.00 96.62 164 GLU A C 1
ATOM 1239 O O . GLU A 1 164 ? -7.674 -27.337 36.631 1.00 96.62 164 GLU A O 1
ATOM 1244 N N . THR A 1 165 ? -6.816 -29.014 35.418 1.00 96.38 165 THR A N 1
ATOM 1245 C CA . THR A 1 165 ? -7.769 -28.852 34.310 1.00 96.38 165 THR A CA 1
ATOM 1246 C C . THR A 1 165 ? -9.033 -29.678 34.555 1.00 96.38 165 THR A C 1
ATOM 1248 O O . THR A 1 165 ? -8.941 -30.876 34.808 1.00 96.38 165 THR A O 1
ATOM 1251 N N . VAL A 1 166 ? -10.204 -29.054 34.425 1.00 94.19 166 VAL A N 1
ATOM 1252 C CA . VAL A 1 166 ? -11.527 -29.654 34.644 1.00 94.19 166 VAL A CA 1
ATOM 1253 C C . VAL A 1 166 ? -12.356 -29.556 33.361 1.00 94.19 166 VAL A C 1
ATOM 1255 O O . VAL A 1 166 ? -12.436 -28.495 32.741 1.00 94.19 166 VAL A O 1
ATOM 1258 N N . THR A 1 167 ? -12.960 -30.672 32.954 1.00 88.62 167 THR A N 1
ATOM 1259 C CA . THR A 1 167 ? -13.839 -30.778 31.780 1.00 88.62 167 THR A CA 1
ATOM 1260 C C . THR A 1 167 ? -14.957 -31.785 32.058 1.00 88.62 167 THR A C 1
ATOM 1262 O O . THR A 1 167 ? -14.626 -32.869 32.548 1.00 88.62 167 THR A O 1
ATOM 1265 N N . PRO A 1 168 ? -16.220 -31.507 31.683 1.00 86.69 168 PRO A N 1
ATOM 1266 C CA . PRO A 1 168 ? -16.725 -30.287 31.032 1.00 86.69 168 PRO A CA 1
ATOM 1267 C C . PRO A 1 168 ? -16.671 -29.042 31.935 1.00 86.69 168 PRO A C 1
ATOM 1269 O O . PRO A 1 168 ? -16.562 -29.162 33.152 1.00 86.69 168 PRO A O 1
ATOM 1272 N N . ASP A 1 169 ? -16.752 -27.842 31.345 1.00 89.06 169 ASP A N 1
ATOM 1273 C CA . ASP A 1 169 ? -16.538 -26.565 32.051 1.00 89.06 169 ASP A CA 1
ATOM 1274 C C . ASP A 1 169 ? -17.371 -26.438 33.341 1.00 89.06 169 ASP A C 1
ATOM 1276 O O . ASP A 1 169 ? -16.848 -26.028 34.379 1.00 89.06 169 ASP A O 1
ATOM 1280 N N . LYS A 1 170 ? -18.643 -26.863 33.306 1.00 87.69 170 LYS A N 1
ATOM 1281 C CA . LYS A 1 170 ? -19.581 -26.819 34.445 1.00 87.69 170 LYS A CA 1
ATOM 1282 C C . LYS A 1 170 ? -19.085 -27.541 35.708 1.00 87.69 170 LYS A C 1
ATOM 1284 O O . LYS A 1 170 ? -19.471 -27.161 36.813 1.00 87.69 170 LYS A O 1
ATOM 1289 N N . ASP A 1 171 ? -18.205 -28.533 35.574 1.00 91.62 171 ASP A N 1
ATOM 1290 C CA . ASP A 1 171 ? -17.733 -29.348 36.701 1.00 91.62 171 ASP A CA 1
ATOM 1291 C C . ASP A 1 171 ? -16.770 -28.582 37.627 1.00 91.62 171 ASP A C 1
ATOM 1293 O O . ASP A 1 171 ? -16.532 -29.006 38.763 1.00 91.62 171 ASP A O 1
ATOM 1297 N N . ILE A 1 172 ? -16.277 -27.408 37.201 1.00 93.56 172 ILE A N 1
ATOM 1298 C CA . ILE A 1 172 ? -15.539 -26.483 38.076 1.00 93.56 172 ILE A CA 1
ATOM 1299 C C . ILE A 1 172 ? -16.367 -26.101 39.300 1.00 93.56 172 ILE A C 1
ATOM 1301 O O . ILE A 1 172 ? -15.814 -26.013 40.397 1.00 93.56 172 ILE A O 1
ATOM 1305 N N . LEU A 1 173 ? -17.682 -25.912 39.146 1.00 92.25 173 LEU A N 1
ATOM 1306 C CA . LEU A 1 173 ? -18.547 -25.540 40.263 1.00 92.25 173 LEU A CA 1
ATOM 1307 C C . LEU A 1 173 ? -18.488 -26.596 41.372 1.00 92.25 173 LEU A C 1
ATOM 1309 O O . LEU A 1 173 ? -18.302 -26.260 42.539 1.00 92.25 173 LEU A O 1
ATOM 1313 N N . SER A 1 174 ? -18.560 -27.879 41.010 1.00 91.62 174 SER A N 1
ATOM 1314 C CA . SER A 1 174 ? -18.473 -29.000 41.953 1.00 91.62 174 SER A CA 1
ATOM 1315 C C . SER A 1 174 ? -17.134 -29.047 42.685 1.00 91.62 174 SER A C 1
ATOM 1317 O O . SER A 1 174 ? -17.108 -29.236 43.902 1.00 91.62 174 SER A O 1
ATOM 1319 N N . LYS A 1 175 ? -16.027 -28.814 41.969 1.00 94.38 175 LYS A N 1
ATOM 1320 C CA . LYS A 1 175 ? -14.683 -28.743 42.561 1.00 94.38 175 LYS A CA 1
ATOM 1321 C C . LYS A 1 175 ? -14.590 -27.609 43.582 1.00 94.38 175 LYS A C 1
ATOM 1323 O O . LYS A 1 175 ? -14.198 -27.851 44.723 1.00 94.38 175 LYS A O 1
ATOM 1328 N N . VAL A 1 176 ? -15.047 -26.413 43.208 1.00 95.00 176 VAL A N 1
ATOM 1329 C CA . VAL A 1 176 ? -15.015 -25.219 44.065 1.00 95.00 176 VAL A CA 1
ATOM 1330 C C . VAL A 1 176 ? -15.926 -25.364 45.289 1.00 95.00 176 VAL A C 1
ATOM 1332 O O . VAL A 1 176 ? -15.531 -24.991 46.391 1.00 95.00 176 VAL A O 1
ATOM 1335 N N . MET A 1 177 ? -17.110 -25.970 45.148 1.00 92.06 177 MET A N 1
ATOM 1336 C CA . MET A 1 177 ? -18.013 -26.239 46.282 1.00 92.06 177 MET A CA 1
ATOM 1337 C C . MET A 1 177 ? -17.415 -27.180 47.326 1.00 92.06 177 MET A C 1
ATOM 1339 O O . MET A 1 177 ? -17.717 -27.051 48.512 1.00 92.06 177 MET A O 1
ATOM 1343 N N . SER A 1 178 ? -16.608 -28.146 46.891 1.00 92.50 178 SER A N 1
ATOM 1344 C CA . SER A 1 178 ? -16.093 -29.203 47.764 1.00 92.50 178 SER A CA 1
ATOM 1345 C C . SER A 1 178 ? -14.848 -28.818 48.566 1.00 92.50 178 SER A C 1
ATOM 1347 O O . SER A 1 178 ? -14.516 -29.513 49.524 1.00 92.50 178 SER A O 1
ATOM 1349 N N . ASP A 1 179 ? -14.164 -27.731 48.197 1.00 94.31 179 ASP A N 1
ATOM 1350 C CA . ASP A 1 179 ? -12.850 -27.394 48.744 1.00 94.31 179 ASP A CA 1
ATOM 1351 C C . ASP A 1 179 ? -12.765 -25.904 49.135 1.00 94.31 179 ASP A C 1
ATOM 1353 O O . ASP A 1 179 ? -12.770 -25.040 48.254 1.00 94.31 179 ASP A O 1
ATOM 1357 N N . PRO A 1 180 ? -12.658 -25.578 50.440 1.00 94.06 180 PRO A N 1
ATOM 1358 C CA . PRO A 1 180 ? -12.511 -24.208 50.941 1.00 94.06 180 PRO A CA 1
ATOM 1359 C C . PRO A 1 180 ? -11.362 -23.402 50.322 1.00 94.06 180 PRO A C 1
ATOM 1361 O O . PRO A 1 180 ? -11.409 -22.170 50.330 1.00 94.06 180 PRO A O 1
ATOM 1364 N N . ALA A 1 181 ? -10.333 -24.077 49.803 1.00 95.81 181 ALA A N 1
ATOM 1365 C CA . ALA A 1 181 ? -9.146 -23.439 49.251 1.00 95.81 181 ALA A CA 1
ATOM 1366 C C . ALA A 1 181 ? -9.205 -23.233 47.723 1.00 95.81 181 ALA A C 1
ATOM 1368 O O . ALA A 1 181 ? -8.277 -22.672 47.135 1.00 95.81 181 ALA A O 1
ATOM 1369 N N . ALA A 1 182 ? -10.286 -23.676 47.076 1.00 97.06 182 ALA A N 1
ATOM 1370 C CA . ALA A 1 182 ? -10.437 -23.656 45.629 1.00 97.06 182 ALA A CA 1
ATOM 1371 C C . ALA A 1 182 ? -10.723 -22.269 45.041 1.00 97.06 182 ALA A C 1
ATOM 1373 O O . ALA A 1 182 ? -11.508 -21.489 45.588 1.00 97.06 182 ALA A O 1
ATOM 1374 N N . ILE A 1 183 ? -10.171 -22.034 43.850 1.00 98.06 183 ILE A N 1
ATOM 1375 C CA . ILE A 1 183 ? -10.530 -20.937 42.944 1.00 98.06 183 ILE A CA 1
ATOM 1376 C C . ILE A 1 183 ? -10.761 -21.492 41.535 1.00 98.06 183 ILE A C 1
ATOM 1378 O O . ILE A 1 183 ? -10.006 -22.343 41.068 1.00 98.06 183 ILE A O 1
ATOM 1382 N N . GLY A 1 184 ? -11.804 -21.033 40.847 1.00 96.75 184 GLY A N 1
ATOM 1383 C CA . GLY A 1 184 ? -12.174 -21.502 39.510 1.00 96.75 184 GLY A CA 1
ATOM 1384 C C . GLY A 1 184 ? -12.584 -20.373 38.567 1.00 96.75 184 GLY A C 1
ATOM 1385 O O . GLY A 1 184 ? -13.001 -19.309 39.014 1.00 96.75 184 GLY A O 1
ATOM 1386 N N . GLN A 1 185 ? -12.491 -20.622 37.259 1.00 94.94 185 GLN A N 1
ATOM 1387 C CA . GLN A 1 185 ? -12.940 -19.706 36.200 1.00 94.94 185 GLN A CA 1
ATOM 1388 C C . GLN A 1 185 ? -14.127 -20.310 35.436 1.00 94.94 185 GLN A C 1
ATOM 1390 O O . GLN A 1 185 ? -14.014 -21.405 34.889 1.00 94.94 185 GLN A O 1
ATOM 1395 N N . ILE A 1 186 ? -15.265 -19.618 35.384 1.00 92.94 186 ILE A N 1
ATOM 1396 C CA . ILE A 1 186 ? -16.502 -20.135 34.773 1.00 92.94 186 ILE A CA 1
ATOM 1397 C C . ILE A 1 186 ? -17.348 -18.978 34.216 1.00 92.94 186 ILE A C 1
ATOM 1399 O O . ILE A 1 186 ? -17.244 -17.851 34.690 1.00 92.94 186 ILE A O 1
ATOM 1403 N N . SER A 1 187 ? -18.197 -19.221 33.212 1.00 91.56 187 SER A N 1
ATOM 1404 C CA . SER A 1 187 ? -19.207 -18.226 32.815 1.00 91.56 187 SER A CA 1
ATOM 1405 C C . SER A 1 187 ? -20.133 -17.892 33.983 1.00 91.56 187 SER A C 1
ATOM 1407 O O . SER A 1 187 ? -20.591 -18.785 34.699 1.00 91.56 187 SER A O 1
ATOM 1409 N N . PHE A 1 188 ? -20.461 -16.607 34.113 1.00 88.94 188 PHE A N 1
ATOM 1410 C CA . PHE A 1 188 ? -21.440 -16.112 35.074 1.00 88.94 188 PHE A CA 1
ATOM 1411 C C . PHE A 1 188 ? -22.812 -16.790 34.923 1.00 88.94 188 PHE A C 1
ATOM 1413 O O . PHE A 1 188 ? -23.498 -17.002 35.921 1.00 88.94 188 PHE A O 1
ATOM 1420 N N . SER A 1 189 ? -23.188 -17.199 33.707 1.00 86.88 189 SER A N 1
ATOM 1421 C CA . SER A 1 189 ? -24.479 -17.852 33.437 1.00 86.88 189 SER A CA 1
ATOM 1422 C C . SER A 1 189 ? -24.701 -19.160 34.206 1.00 86.88 189 SER A C 1
ATOM 1424 O O . SER A 1 189 ? -25.844 -19.473 34.530 1.00 86.88 189 SER A O 1
ATOM 1426 N N . PHE A 1 190 ? -23.635 -19.883 34.572 1.00 87.31 190 PHE A N 1
ATOM 1427 C CA . PHE A 1 190 ? -23.736 -21.107 35.378 1.00 87.31 190 PHE A CA 1
ATOM 1428 C C . PHE A 1 190 ? -23.961 -20.832 36.872 1.00 87.31 190 PHE A C 1
ATOM 1430 O O . PHE A 1 190 ? -24.253 -21.750 37.638 1.00 87.31 190 PHE A O 1
ATOM 1437 N N . LEU A 1 191 ? -23.796 -19.584 37.322 1.00 84.06 191 LEU A N 1
ATOM 1438 C CA . LEU A 1 191 ? -23.902 -19.252 38.742 1.00 84.06 191 LEU A CA 1
ATOM 1439 C C . LEU A 1 191 ? -25.343 -19.124 39.214 1.00 84.06 191 LEU A C 1
ATOM 1441 O O . LEU A 1 191 ? -25.579 -19.278 40.408 1.00 84.06 191 LEU A O 1
ATOM 1445 N N . GLU A 1 192 ? -26.302 -18.865 38.319 1.00 70.31 192 GLU A N 1
ATOM 1446 C CA . GLU A 1 192 ? -27.713 -18.703 38.688 1.00 70.31 192 GLU A CA 1
ATOM 1447 C C . GLU A 1 192 ? -28.285 -19.919 39.419 1.00 70.31 192 GLU A C 1
ATOM 1449 O O . GLU A 1 192 ? -29.032 -19.739 40.379 1.00 70.31 192 GLU A O 1
ATOM 1454 N N . ASP A 1 193 ? -27.832 -21.119 39.056 1.00 64.44 193 ASP A N 1
ATOM 1455 C CA . ASP A 1 193 ? -28.293 -22.384 39.634 1.00 64.44 193 ASP A CA 1
ATOM 1456 C C . ASP A 1 193 ? -27.507 -22.803 40.897 1.00 64.44 193 ASP A C 1
ATOM 1458 O O . ASP A 1 193 ? -27.848 -23.793 41.541 1.00 64.44 193 ASP A O 1
ATOM 1462 N N . SER A 1 194 ? -26.442 -22.072 41.266 1.00 68.00 194 SER A N 1
ATOM 1463 C CA . SER A 1 194 ? -25.470 -22.474 42.307 1.00 68.00 194 SER A CA 1
ATOM 1464 C C . SER A 1 194 ? -25.173 -21.399 43.370 1.00 68.00 194 SER A C 1
ATOM 1466 O O . SER A 1 194 ? -24.239 -21.557 44.164 1.00 68.00 194 SER A O 1
ATOM 1468 N N . LYS A 1 195 ? -25.970 -20.317 43.424 1.00 62.84 195 LYS A N 1
ATOM 1469 C CA . LYS A 1 195 ? -25.728 -19.117 44.262 1.00 62.84 195 LYS A CA 1
ATOM 1470 C C . LYS A 1 195 ? -25.575 -19.380 45.766 1.00 62.84 195 LYS A C 1
ATOM 1472 O O . LYS A 1 195 ? -24.974 -18.569 46.458 1.00 62.84 195 LYS A O 1
ATOM 1477 N N . GLU A 1 196 ? -26.098 -20.488 46.290 1.00 65.00 196 GLU A N 1
ATOM 1478 C CA . GLU A 1 196 ? -26.085 -20.763 47.736 1.00 65.00 196 GLU A CA 1
ATOM 1479 C C . GLU A 1 196 ? -24.774 -21.386 48.253 1.00 65.00 196 GLU A C 1
ATOM 1481 O O . GLU A 1 196 ? -24.572 -21.460 49.465 1.00 65.00 196 GLU A O 1
ATOM 1486 N N . LYS A 1 197 ? -23.879 -21.858 47.371 1.00 72.38 197 LYS A N 1
ATOM 1487 C CA . LYS A 1 197 ? -22.695 -22.654 47.774 1.00 72.38 197 LYS A CA 1
ATOM 1488 C C . LYS A 1 197 ? -21.361 -22.159 47.219 1.00 72.38 197 LYS A C 1
ATOM 1490 O O . LYS A 1 197 ? -20.309 -22.620 47.659 1.00 72.38 197 LYS A O 1
ATOM 1495 N N . ILE A 1 198 ? -21.394 -21.226 46.276 1.00 88.00 198 ILE A N 1
ATOM 1496 C CA . ILE A 1 198 ? -20.220 -20.667 45.605 1.00 88.00 198 ILE A CA 1
ATOM 1497 C C . ILE A 1 198 ? -20.362 -19.154 45.596 1.00 88.00 198 ILE A C 1
ATOM 1499 O O . ILE A 1 198 ? -21.458 -18.635 45.383 1.00 88.00 198 ILE A O 1
ATOM 1503 N N . ARG A 1 199 ? -19.247 -18.449 45.776 1.00 90.50 199 ARG A N 1
ATOM 1504 C CA . ARG A 1 199 ? -19.210 -16.991 45.701 1.00 90.50 199 ARG A CA 1
ATOM 1505 C C . ARG A 1 199 ? -18.354 -16.539 44.527 1.00 90.50 199 ARG A C 1
ATOM 1507 O O . ARG A 1 199 ? -17.245 -17.033 44.342 1.00 90.50 199 ARG A O 1
ATOM 1514 N N . ALA A 1 200 ? -18.869 -15.597 43.743 1.00 92.62 200 ALA A N 1
ATOM 1515 C CA . ALA A 1 200 ? -18.090 -14.904 42.726 1.00 92.62 200 ALA A CA 1
ATOM 1516 C C . ALA A 1 200 ? -17.330 -13.730 43.357 1.00 92.62 200 ALA A C 1
ATOM 1518 O O . ALA A 1 200 ? -17.881 -13.004 44.187 1.00 92.62 200 ALA A O 1
ATOM 1519 N N . LEU A 1 201 ? -16.069 -13.557 42.970 1.00 94.75 201 LEU A N 1
ATOM 1520 C CA . LEU A 1 201 ? -15.227 -12.454 43.420 1.00 94.75 201 LEU A CA 1
ATOM 1521 C C . LEU A 1 201 ? -15.423 -11.212 42.545 1.00 94.75 201 LEU A C 1
ATOM 1523 O O . LEU A 1 201 ? -15.596 -11.316 41.324 1.00 94.75 201 LEU A O 1
ATOM 1527 N N . SER A 1 202 ? -15.311 -10.033 43.162 1.00 94.50 202 SER A N 1
ATOM 1528 C CA . SER A 1 202 ? -15.038 -8.804 42.417 1.00 94.50 202 SER A CA 1
ATOM 1529 C C . SER A 1 202 ? -13.646 -8.869 41.788 1.00 94.50 202 SER A C 1
ATOM 1531 O O . SER A 1 202 ? -12.710 -9.401 42.390 1.00 94.50 202 SER A O 1
ATOM 1533 N N . ILE A 1 203 ? -13.497 -8.268 40.608 1.00 94.56 203 ILE A N 1
ATOM 1534 C CA . ILE A 1 203 ? -12.196 -8.040 39.975 1.00 94.56 203 ILE A CA 1
ATOM 1535 C C . ILE A 1 203 ? -11.994 -6.543 39.815 1.00 94.56 203 ILE A C 1
ATOM 1537 O O . ILE A 1 203 ? -12.839 -5.879 39.219 1.00 94.56 203 ILE A O 1
ATOM 1541 N N . ASP A 1 204 ? -10.900 -6.008 40.357 1.00 91.44 204 ASP A N 1
ATOM 1542 C CA . ASP A 1 204 ? -10.621 -4.563 40.358 1.00 91.44 204 ASP A CA 1
ATOM 1543 C C . ASP A 1 204 ? -11.830 -3.731 40.870 1.00 91.44 204 ASP A C 1
ATOM 1545 O O . ASP A 1 204 ? -12.150 -2.660 40.355 1.00 91.44 204 ASP A O 1
ATOM 1549 N N . GLY A 1 205 ? -12.554 -4.252 41.870 1.00 90.12 205 GLY A N 1
ATOM 1550 C CA . GLY A 1 205 ? -13.745 -3.629 42.459 1.00 90.12 205 GLY A CA 1
ATOM 1551 C C . GLY A 1 205 ? -15.054 -3.836 41.683 1.00 90.12 205 GLY A C 1
ATOM 1552 O O . GLY A 1 205 ? -16.100 -3.377 42.136 1.00 90.12 205 GLY A O 1
ATOM 1553 N N . GLN A 1 206 ? -15.032 -4.534 40.546 1.00 89.56 206 GLN A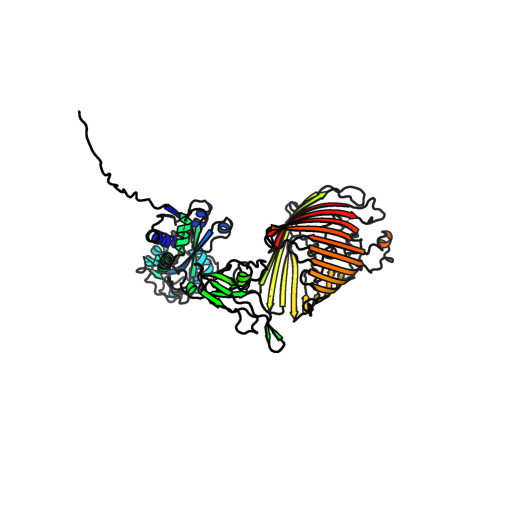 N 1
ATOM 1554 C CA . GLN A 1 206 ? -16.204 -4.784 39.701 1.00 89.56 206 GLN A CA 1
ATOM 1555 C C . GLN A 1 206 ? -16.770 -6.188 39.930 1.00 89.56 206 GLN A C 1
ATOM 1557 O O . GLN A 1 206 ? -16.040 -7.169 39.836 1.00 89.56 206 GLN A O 1
ATOM 1562 N N . GLN A 1 207 ? -18.077 -6.302 40.170 1.00 87.31 207 GLN A N 1
ATOM 1563 C CA . GLN A 1 207 ? -18.777 -7.586 40.326 1.00 87.31 207 GLN A CA 1
ATOM 1564 C C . GLN A 1 207 ? -19.217 -8.157 38.966 1.00 87.31 207 GLN A C 1
ATOM 1566 O O . GLN A 1 207 ? -19.665 -7.379 38.117 1.00 87.31 207 GLN A O 1
ATOM 1571 N N . PRO A 1 208 ? -19.144 -9.480 38.736 1.00 88.50 208 PRO A N 1
ATOM 1572 C CA . PRO A 1 208 ? -19.709 -10.075 37.531 1.00 88.50 208 PRO A CA 1
ATOM 1573 C C . PRO A 1 208 ? -21.239 -10.037 37.598 1.00 88.50 208 PRO A C 1
ATOM 1575 O O . PRO A 1 208 ? -21.839 -10.444 38.593 1.00 88.50 208 PRO A O 1
ATOM 1578 N N . SER A 1 209 ? -21.885 -9.560 36.537 1.00 83.31 209 SER A N 1
ATOM 1579 C CA . SER A 1 209 ? -23.339 -9.642 36.377 1.00 83.31 209 SER A CA 1
ATOM 1580 C C . SER A 1 209 ? -23.735 -9.558 34.903 1.00 83.31 209 SER A C 1
ATOM 1582 O O . SER A 1 209 ? -22.942 -9.141 34.060 1.00 83.31 209 SER A O 1
ATOM 1584 N N . SER A 1 210 ? -24.993 -9.882 34.598 1.00 77.69 210 SER A N 1
ATOM 1585 C CA . SER A 1 210 ? -25.609 -9.649 33.283 1.00 77.69 210 SER A CA 1
ATOM 1586 C C . SER A 1 210 ? -25.853 -8.165 32.965 1.00 77.69 210 SER A C 1
ATOM 1588 O O . SER A 1 210 ? -26.313 -7.828 31.880 1.00 77.69 210 SER A O 1
ATOM 1590 N N . THR A 1 211 ? -25.540 -7.249 33.884 1.00 76.50 211 THR A N 1
ATOM 1591 C CA . THR A 1 211 ? -25.742 -5.800 33.715 1.00 76.50 211 THR A CA 1
ATOM 1592 C C . THR A 1 211 ? -24.446 -4.995 33.790 1.00 76.50 211 THR A C 1
ATOM 1594 O O . THR A 1 211 ? -24.426 -3.836 33.376 1.00 76.50 211 THR A O 1
ATOM 1597 N N . ASN A 1 212 ? -23.353 -5.580 34.288 1.00 76.81 212 ASN A N 1
ATOM 1598 C CA . ASN A 1 212 ? -22.087 -4.879 34.450 1.00 76.81 212 ASN A CA 1
ATOM 1599 C C . ASN A 1 212 ? -21.250 -4.915 33.165 1.00 76.81 212 ASN A C 1
ATOM 1601 O O . ASN A 1 212 ? -20.413 -5.795 32.968 1.00 76.81 212 ASN A O 1
ATOM 1605 N N . GLN A 1 213 ? -21.432 -3.903 32.319 1.00 72.62 213 GLN A N 1
ATOM 1606 C CA . GLN A 1 213 ? -20.652 -3.727 31.088 1.00 72.62 213 GLN A CA 1
ATOM 1607 C C . GLN A 1 213 ? -19.162 -3.428 31.345 1.00 72.62 213 GLN A C 1
ATOM 1609 O O . GLN A 1 213 ? -18.338 -3.645 30.461 1.00 72.62 213 GLN A O 1
ATOM 1614 N N . ASN A 1 214 ? -18.803 -2.957 32.545 1.00 77.81 214 ASN A N 1
ATOM 1615 C CA . ASN A 1 214 ? -17.432 -2.584 32.909 1.00 77.81 214 ASN A CA 1
ATOM 1616 C C . ASN A 1 214 ? -16.656 -3.729 33.576 1.00 77.81 214 ASN A C 1
ATOM 1618 O O . ASN A 1 214 ? -15.561 -3.507 34.100 1.00 77.81 214 ASN A O 1
ATOM 1622 N N . TYR A 1 215 ? -17.211 -4.944 33.603 1.00 85.12 215 TYR A N 1
ATOM 1623 C CA . TYR A 1 215 ? -16.533 -6.076 34.217 1.00 85.12 215 TYR A CA 1
ATOM 1624 C C . TYR A 1 215 ? -15.225 -6.407 33.460 1.00 85.12 215 TYR A C 1
ATOM 1626 O O . TYR A 1 215 ? -15.256 -6.533 32.234 1.00 85.12 215 TYR A O 1
ATOM 1634 N N . PRO A 1 216 ? -14.070 -6.570 34.143 1.00 85.25 216 PRO A N 1
ATOM 1635 C CA . PRO A 1 216 ? -12.766 -6.661 33.477 1.00 85.25 216 PRO A CA 1
ATOM 1636 C C . PRO A 1 216 ? -12.571 -7.865 32.553 1.00 85.25 216 PRO A C 1
ATOM 1638 O O . PRO A 1 216 ? -11.686 -7.834 31.699 1.00 85.25 216 PRO A O 1
ATOM 1641 N N . ILE A 1 217 ? -13.349 -8.937 32.736 1.00 90.19 217 ILE A N 1
ATOM 1642 C CA . ILE A 1 217 ? -13.190 -10.189 31.992 1.00 90.19 217 ILE A CA 1
ATOM 1643 C C . ILE A 1 217 ? -14.513 -10.563 31.338 1.00 90.19 217 ILE A C 1
ATOM 1645 O O . ILE A 1 217 ? -15.332 -11.297 31.893 1.00 90.19 217 ILE A O 1
ATOM 1649 N N . THR A 1 218 ? -14.711 -10.049 30.132 1.00 88.19 218 THR A N 1
ATOM 1650 C CA . THR A 1 218 ? -15.879 -10.340 29.304 1.00 88.19 218 THR A CA 1
ATOM 1651 C C . THR A 1 218 ? -15.472 -10.996 27.993 1.00 88.19 218 THR A C 1
ATOM 1653 O O . THR A 1 218 ? -14.321 -10.924 27.554 1.00 88.19 218 THR A O 1
ATOM 1656 N N . ARG A 1 219 ? -16.425 -11.669 27.353 1.00 88.69 219 ARG A N 1
ATOM 1657 C CA . ARG A 1 219 ? -16.238 -12.268 26.031 1.00 88.69 219 ARG A CA 1
ATOM 1658 C C . ARG A 1 219 ? -17.495 -12.140 25.182 1.00 88.69 219 ARG A C 1
ATOM 1660 O O . ARG A 1 219 ? -18.598 -12.231 25.722 1.00 88.69 219 ARG A O 1
ATOM 1667 N N . PRO A 1 220 ? -17.355 -11.976 23.861 1.00 88.44 220 PRO A N 1
ATOM 1668 C CA . PRO A 1 220 ? -18.506 -11.939 22.979 1.00 88.44 220 PRO A CA 1
ATOM 1669 C C . PRO A 1 220 ? -19.048 -13.353 22.731 1.00 88.44 220 PRO A C 1
ATOM 1671 O O . PRO A 1 220 ? -18.288 -14.321 22.666 1.00 88.44 220 PRO A O 1
ATOM 1674 N N . LEU A 1 221 ? -20.361 -13.459 22.550 1.00 89.62 221 LEU A N 1
ATOM 1675 C CA . LEU A 1 221 ? -21.067 -14.695 22.226 1.00 89.62 221 LEU A CA 1
ATOM 1676 C C . LEU A 1 221 ? -21.571 -14.638 20.784 1.00 89.62 221 LEU A C 1
ATOM 1678 O O . LEU A 1 221 ? -22.374 -13.767 20.443 1.00 89.62 221 LEU A O 1
ATOM 1682 N N . TYR A 1 222 ? -21.118 -15.568 19.946 1.00 94.19 222 TYR A N 1
ATOM 1683 C CA . TYR A 1 222 ? -21.490 -15.649 18.538 1.00 94.19 222 TYR A CA 1
ATOM 1684 C C . TYR A 1 222 ? -22.228 -16.943 18.205 1.00 94.19 222 TYR A C 1
ATOM 1686 O O . TYR A 1 222 ? -21.857 -18.021 18.671 1.00 94.19 222 TYR A O 1
ATOM 1694 N N . LEU A 1 223 ? -23.222 -16.827 17.325 1.00 96.44 223 LEU A N 1
ATOM 1695 C CA . LEU A 1 223 ? -23.792 -17.954 16.587 1.00 96.44 223 LEU A CA 1
ATOM 1696 C C . LEU A 1 223 ? -23.273 -17.927 15.150 1.00 96.44 223 LEU A C 1
ATOM 1698 O O . LEU A 1 223 ? -23.227 -16.862 14.531 1.00 96.44 223 LEU A O 1
ATOM 1702 N N . LEU A 1 224 ? -22.868 -19.088 14.642 1.00 96.44 224 LEU A N 1
ATOM 1703 C CA . LEU A 1 224 ? -22.318 -19.298 13.305 1.00 96.44 224 LEU A CA 1
ATOM 1704 C C . LEU A 1 224 ? -23.267 -20.181 12.498 1.00 96.44 224 LEU A C 1
ATOM 1706 O O . LEU A 1 224 ? -23.736 -21.191 13.018 1.00 96.44 224 LEU A O 1
ATOM 1710 N N . TRP A 1 225 ? -23.515 -19.841 11.234 1.00 96.56 225 TRP A N 1
ATOM 1711 C CA . TRP A 1 225 ? -24.362 -20.648 10.353 1.00 96.56 225 TRP A CA 1
ATOM 1712 C C . TRP A 1 225 ? -24.032 -20.450 8.868 1.00 96.56 225 TRP A C 1
ATOM 1714 O O . TRP A 1 225 ? -23.387 -19.476 8.469 1.00 96.56 225 TRP A O 1
ATOM 1724 N N . TRP A 1 226 ? -24.514 -21.372 8.034 1.00 92.31 226 TRP A N 1
ATOM 1725 C CA . TRP A 1 226 ? -24.542 -21.213 6.579 1.00 92.31 226 TRP A CA 1
ATOM 1726 C C . TRP A 1 226 ? -25.874 -20.615 6.126 1.00 92.31 226 TRP A C 1
ATOM 1728 O O . TRP A 1 226 ? -26.939 -21.020 6.589 1.00 92.31 226 TRP A O 1
ATOM 1738 N N . THR A 1 227 ? -25.827 -19.671 5.186 1.00 88.69 227 THR A N 1
ATOM 1739 C CA . THR A 1 227 ? -27.047 -19.137 4.561 1.00 88.69 227 THR A CA 1
ATOM 1740 C C . THR A 1 227 ? -27.683 -20.173 3.630 1.00 88.69 227 THR A C 1
ATOM 1742 O O . THR A 1 227 ? -26.992 -21.030 3.083 1.00 88.69 227 THR A O 1
ATOM 1745 N N . GLY A 1 228 ? -29.005 -20.098 3.448 1.00 83.69 228 GLY A N 1
ATOM 1746 C CA . GLY A 1 228 ? -29.751 -20.987 2.545 1.00 83.69 228 GLY A CA 1
ATOM 1747 C C . GLY A 1 228 ? -30.713 -21.964 3.225 1.00 83.69 228 GLY A C 1
ATOM 1748 O O . GLY A 1 228 ? -31.378 -22.719 2.522 1.00 83.69 228 GLY A O 1
ATOM 1749 N N . ARG A 1 229 ? -30.821 -21.942 4.562 1.00 89.75 229 ARG A N 1
ATOM 1750 C CA . ARG A 1 229 ? -31.888 -22.622 5.316 1.00 89.75 229 ARG A CA 1
ATOM 1751 C C . ARG A 1 229 ? -32.751 -21.601 6.049 1.00 89.75 229 ARG A C 1
ATOM 1753 O O . ARG A 1 229 ? -32.270 -20.944 6.974 1.00 89.75 229 ARG A O 1
ATOM 1760 N N . ASP A 1 230 ? -34.014 -21.492 5.653 1.00 89.88 230 ASP A N 1
ATOM 1761 C CA . ASP A 1 230 ? -34.938 -20.477 6.170 1.00 89.88 230 ASP A CA 1
ATOM 1762 C C . ASP A 1 230 ? -35.210 -20.639 7.668 1.00 89.88 230 ASP A C 1
ATOM 1764 O O . ASP A 1 230 ? -35.345 -19.639 8.373 1.00 89.88 230 ASP A O 1
ATOM 1768 N N . GLU A 1 231 ? -35.234 -21.871 8.186 1.00 92.56 231 GLU A N 1
ATOM 1769 C CA . GLU A 1 231 ? -35.464 -22.130 9.612 1.00 92.56 231 GLU A CA 1
ATOM 1770 C C . GLU A 1 231 ? -34.304 -21.608 10.468 1.00 92.56 231 GLU A C 1
ATOM 1772 O O . GLU A 1 231 ? -34.522 -20.976 11.503 1.00 92.56 231 GLU A O 1
ATOM 1777 N N . VAL A 1 232 ? -33.067 -21.815 10.001 1.00 94.25 232 VAL A N 1
ATOM 1778 C CA . VAL A 1 232 ? -31.855 -21.326 10.671 1.00 94.25 232 VAL A CA 1
ATOM 1779 C C . VAL A 1 232 ? -31.801 -19.805 10.596 1.00 94.25 232 VAL A C 1
ATOM 1781 O O . VAL A 1 232 ? -31.640 -19.151 11.623 1.00 94.25 232 VAL A O 1
ATOM 1784 N N . THR A 1 233 ? -32.004 -19.223 9.410 1.00 91.50 233 THR A N 1
ATOM 1785 C CA . THR A 1 233 ? -32.013 -17.764 9.241 1.00 91.50 233 THR A CA 1
ATOM 1786 C C . THR A 1 233 ? -33.098 -17.107 10.096 1.00 91.50 233 THR A C 1
ATOM 1788 O O . THR A 1 233 ? -32.807 -16.141 10.796 1.00 91.50 233 THR A O 1
ATOM 1791 N N . SER A 1 234 ? -34.312 -17.663 10.132 1.00 91.56 234 SER A N 1
ATOM 1792 C CA . SER A 1 234 ? -35.420 -17.128 10.934 1.00 91.56 234 SER A CA 1
ATOM 1793 C C . SER A 1 234 ? -35.143 -17.185 12.437 1.00 91.56 234 SER A C 1
ATOM 1795 O O . SER A 1 234 ? -35.520 -16.264 13.167 1.00 91.56 234 SER A O 1
ATOM 1797 N N . PHE A 1 235 ? -34.503 -18.255 12.920 1.00 95.25 235 PHE A N 1
ATOM 1798 C CA . PHE A 1 235 ? -34.085 -18.348 14.318 1.00 95.25 235 PHE A CA 1
ATOM 1799 C C . PHE A 1 235 ? -33.001 -17.314 14.632 1.00 95.25 235 PHE A C 1
ATOM 1801 O O . PHE A 1 235 ? -33.121 -16.562 15.599 1.00 95.25 235 PHE A O 1
ATOM 1808 N N . ILE A 1 236 ? -31.978 -17.225 13.780 1.00 93.25 236 ILE A N 1
ATOM 1809 C CA . ILE A 1 236 ? -30.877 -16.274 13.923 1.00 93.25 236 ILE A CA 1
ATOM 1810 C C . ILE A 1 236 ? -31.381 -14.826 13.919 1.00 93.25 236 ILE A C 1
ATOM 1812 O O . ILE A 1 236 ? -30.983 -14.043 14.781 1.00 93.25 236 ILE A O 1
ATOM 1816 N N . GLU A 1 237 ? -32.289 -14.457 13.019 1.00 86.94 237 GLU A N 1
ATOM 1817 C CA . GLU A 1 237 ? -32.914 -13.131 13.004 1.00 86.94 237 GLU A CA 1
ATOM 1818 C C . GLU A 1 237 ? -33.744 -12.882 14.266 1.00 86.94 237 GLU A C 1
ATOM 1820 O O . GLU A 1 237 ? -33.652 -11.809 14.869 1.00 86.94 237 GLU A O 1
ATOM 1825 N N . TRP A 1 238 ? -34.494 -13.884 14.733 1.00 92.38 238 TRP A N 1
ATOM 1826 C CA . TRP A 1 238 ? -35.234 -13.778 15.987 1.00 92.38 238 TRP A CA 1
ATOM 1827 C C . TRP A 1 238 ? -34.317 -13.558 17.195 1.00 92.38 238 TRP A C 1
ATOM 1829 O O . TRP A 1 238 ? -34.710 -12.799 18.081 1.00 92.38 238 TRP A O 1
ATOM 1839 N N . THR A 1 239 ? -33.085 -14.094 17.221 1.00 88.12 239 THR A N 1
ATOM 1840 C CA . THR A 1 239 ? -32.121 -13.814 18.314 1.00 88.12 239 THR A CA 1
ATOM 1841 C C . THR A 1 239 ? -31.796 -12.321 18.474 1.00 88.12 239 THR A C 1
ATOM 1843 O O . THR A 1 239 ? -31.330 -11.885 19.527 1.00 88.12 239 THR A O 1
ATOM 1846 N N . GLN A 1 240 ? -32.059 -11.519 17.438 1.00 83.00 240 GLN A N 1
ATOM 1847 C CA . GLN A 1 240 ? -31.870 -10.067 17.431 1.00 83.00 240 GLN A CA 1
ATOM 1848 C C . GLN A 1 240 ? -33.130 -9.298 17.854 1.00 83.00 240 GLN A C 1
ATOM 1850 O O . GLN A 1 240 ? -33.082 -8.082 18.033 1.00 83.00 240 GLN A O 1
ATOM 1855 N N . SER A 1 241 ? -34.263 -9.983 18.007 1.00 82.62 241 SER A N 1
ATOM 1856 C CA . SER A 1 241 ? -35.518 -9.378 18.446 1.00 82.62 241 SER A CA 1
ATOM 1857 C C . SER A 1 241 ? -35.457 -8.959 19.914 1.00 82.62 241 SER A C 1
ATOM 1859 O O . SER A 1 241 ? -34.715 -9.529 20.715 1.00 82.62 241 SER A O 1
ATOM 1861 N N . ARG A 1 242 ? -36.315 -8.007 20.298 1.00 77.62 242 ARG A N 1
ATOM 1862 C CA . ARG A 1 242 ? -36.479 -7.593 21.698 1.00 77.62 242 ARG A CA 1
ATOM 1863 C C . ARG A 1 242 ? -36.762 -8.780 22.622 1.00 77.62 242 ARG A C 1
ATOM 1865 O O . ARG A 1 242 ? -36.155 -8.874 23.678 1.00 77.62 242 ARG A O 1
ATOM 1872 N N . GLN A 1 243 ? -37.634 -9.695 22.202 1.00 85.38 243 GLN A N 1
ATOM 1873 C CA . GLN A 1 243 ? -38.007 -10.871 22.989 1.00 85.38 243 GLN A CA 1
ATOM 1874 C C . GLN A 1 243 ? -36.798 -11.776 23.272 1.00 85.38 243 GLN A C 1
ATOM 1876 O O . GLN A 1 243 ? -36.614 -12.233 24.398 1.00 85.38 243 GLN A O 1
ATOM 1881 N N . ALA A 1 244 ? -35.952 -12.012 22.266 1.00 86.38 244 ALA A N 1
ATOM 1882 C CA . ALA A 1 244 ? -34.738 -12.797 22.451 1.00 86.38 244 ALA A CA 1
ATOM 1883 C C . ALA A 1 244 ? -33.671 -12.041 23.252 1.00 86.38 244 ALA A C 1
ATOM 1885 O O . ALA A 1 244 ? -32.998 -12.641 24.081 1.00 86.38 244 ALA A O 1
ATOM 1886 N N . GLN A 1 245 ? -33.532 -10.726 23.063 1.00 83.12 245 GLN A N 1
ATOM 1887 C CA . GLN A 1 245 ? -32.589 -9.914 23.838 1.00 83.12 245 GLN A CA 1
ATOM 1888 C C . GLN A 1 245 ? -32.986 -9.825 25.318 1.00 83.12 245 GLN A C 1
ATOM 1890 O O . GLN A 1 245 ? -32.118 -9.922 26.179 1.00 83.12 245 GLN A O 1
ATOM 1895 N N . GLU A 1 246 ? -34.280 -9.741 25.639 1.00 83.44 246 GLU A N 1
ATOM 1896 C CA . GLU A 1 246 ? -34.788 -9.860 27.015 1.00 83.44 246 GLU A CA 1
ATOM 1897 C C . GLU A 1 246 ? -34.443 -11.221 27.634 1.00 83.44 246 GLU A C 1
ATOM 1899 O O . GLU A 1 246 ? -34.142 -11.297 28.824 1.00 83.44 246 GLU A O 1
ATOM 1904 N N . LEU A 1 247 ? -34.438 -12.291 26.834 1.00 86.75 247 LEU A N 1
ATOM 1905 C CA . LEU A 1 247 ? -34.012 -13.618 27.273 1.00 86.75 247 LEU A CA 1
ATOM 1906 C C . LEU A 1 247 ? -32.497 -13.688 27.509 1.00 86.75 247 LEU A C 1
ATOM 1908 O O . LEU A 1 247 ? -32.061 -14.191 28.541 1.00 86.75 247 LEU A O 1
ATOM 1912 N N . ILE A 1 248 ? -31.703 -13.132 26.591 1.00 86.44 248 ILE A N 1
ATOM 1913 C CA . ILE A 1 248 ? -30.237 -13.066 26.681 1.00 86.44 248 ILE A CA 1
ATOM 1914 C C . ILE A 1 248 ? -29.815 -12.265 27.916 1.00 86.44 248 ILE A C 1
ATOM 1916 O O . ILE A 1 248 ? -28.954 -12.723 28.662 1.00 86.44 248 ILE A O 1
ATOM 1920 N N . MET A 1 249 ? -30.467 -11.129 28.188 1.00 82.50 249 MET A N 1
ATOM 1921 C CA . MET A 1 249 ? -30.185 -10.264 29.343 1.00 82.50 249 MET A CA 1
ATOM 1922 C C . MET A 1 249 ? -30.444 -10.919 30.706 1.00 82.50 249 MET A C 1
ATOM 1924 O O . MET A 1 249 ? -29.982 -10.405 31.724 1.00 82.50 249 MET A O 1
ATOM 1928 N N . LYS A 1 250 ? -31.147 -12.059 30.761 1.00 82.75 250 LYS A N 1
ATOM 1929 C CA . LYS A 1 250 ? -31.274 -12.819 32.013 1.00 82.75 250 LYS A CA 1
ATOM 1930 C C . LYS A 1 250 ? -29.929 -13.397 32.443 1.00 82.75 250 LYS A C 1
ATOM 1932 O O . LYS A 1 250 ? -29.572 -13.282 33.606 1.00 82.75 250 LYS A O 1
ATOM 1937 N N . ARG A 1 251 ? -29.171 -13.956 31.495 1.00 78.00 251 ARG A N 1
ATOM 1938 C CA . ARG A 1 251 ? -27.942 -14.724 31.766 1.00 78.00 251 ARG A CA 1
ATOM 1939 C C . ARG A 1 251 ? -26.658 -14.002 31.375 1.00 78.00 251 ARG A C 1
ATOM 1941 O O . ARG A 1 251 ? -25.599 -14.267 31.936 1.00 78.00 251 ARG A O 1
ATOM 1948 N N . PHE A 1 252 ? -26.755 -13.105 30.406 1.00 84.44 252 PHE A N 1
ATOM 1949 C CA . PHE A 1 252 ? -25.639 -12.456 29.735 1.00 84.44 252 PHE A CA 1
ATOM 1950 C C . PHE A 1 252 ? -25.819 -10.947 29.753 1.00 84.44 252 PHE A C 1
ATOM 1952 O O . PHE A 1 252 ? -26.926 -10.439 29.908 1.00 84.44 252 PHE A O 1
ATOM 1959 N N . ILE A 1 253 ? -24.733 -10.222 29.526 1.00 74.50 253 ILE A N 1
ATOM 1960 C CA . ILE A 1 253 ? -24.793 -8.814 29.161 1.00 74.50 253 ILE A CA 1
ATOM 1961 C C . ILE A 1 253 ? -25.373 -8.772 27.744 1.00 74.50 253 ILE A C 1
ATOM 1963 O O . ILE A 1 253 ? -24.675 -8.998 26.752 1.00 74.50 253 ILE A O 1
ATOM 1967 N N . GLY A 1 254 ? -26.692 -8.593 27.642 1.00 56.94 254 GLY A N 1
ATOM 1968 C CA . GLY A 1 254 ? -27.361 -8.455 26.348 1.00 56.94 254 GLY A CA 1
ATOM 1969 C C . GLY A 1 254 ? -26.867 -7.224 25.593 1.00 56.94 254 GLY A C 1
ATOM 1970 O O . GLY A 1 254 ? -26.107 -6.411 26.125 1.00 56.94 254 GLY A O 1
ATOM 1971 N N . LYS A 1 255 ? -27.293 -7.056 24.337 1.00 55.53 255 LYS A N 1
ATOM 1972 C CA . LYS A 1 255 ? -27.055 -5.783 23.645 1.00 55.53 255 LYS A CA 1
ATOM 1973 C C . LYS A 1 255 ? -27.811 -4.710 24.422 1.00 55.53 255 LYS A C 1
ATOM 1975 O O . LYS A 1 255 ? -29.039 -4.713 24.425 1.00 55.53 255 LYS A O 1
ATOM 1980 N N . SER A 1 256 ? -27.088 -3.858 25.145 1.00 39.41 256 SER A N 1
ATOM 1981 C CA . SER A 1 256 ? -27.706 -2.845 25.991 1.00 39.41 256 SER A CA 1
ATOM 1982 C C . SER A 1 256 ? -28.658 -1.988 25.157 1.00 39.41 256 SER A C 1
ATOM 1984 O O . SER A 1 256 ? -28.309 -1.514 24.075 1.00 39.41 256 SER A O 1
ATOM 1986 N N . GLN A 1 257 ? -29.868 -1.770 25.678 1.00 37.91 257 GLN A N 1
ATOM 1987 C CA . GLN A 1 257 ? -30.782 -0.746 25.165 1.00 37.91 257 GLN A CA 1
ATOM 1988 C C . GLN A 1 257 ? -30.147 0.656 25.213 1.00 37.91 257 GLN A C 1
ATOM 1990 O O . GLN A 1 257 ? -30.562 1.531 24.469 1.00 37.91 257 GLN A O 1
ATOM 1995 N N . GLU A 1 258 ? -29.064 0.865 25.972 1.00 38.47 258 GLU A N 1
ATOM 1996 C CA . GLU A 1 258 ? -28.254 2.092 25.907 1.00 38.47 258 GLU A CA 1
ATOM 1997 C C . GLU A 1 258 ? -27.588 2.315 24.539 1.00 38.47 258 GLU A C 1
ATOM 1999 O O . GLU A 1 258 ? -27.410 3.462 24.131 1.00 38.47 258 GLU A O 1
ATOM 2004 N N . ASN A 1 259 ? -27.290 1.249 23.787 1.00 37.91 259 ASN A N 1
ATOM 2005 C CA . ASN A 1 259 ? -26.903 1.335 22.373 1.00 37.91 259 ASN A CA 1
ATOM 2006 C C . ASN A 1 259 ? -28.123 1.348 21.428 1.00 37.91 259 ASN A C 1
ATOM 2008 O O . ASN A 1 259 ? -27.974 1.206 20.219 1.00 37.91 259 ASN A O 1
ATOM 2012 N N . GLN A 1 260 ? -29.343 1.487 21.943 1.00 38.16 260 GLN A N 1
ATOM 2013 C CA . GLN A 1 260 ? -30.529 1.852 21.161 1.00 38.16 260 GLN A CA 1
ATOM 2014 C C . GLN A 1 260 ? -31.027 3.263 21.506 1.00 38.16 260 GLN A C 1
ATOM 2016 O O . GLN A 1 260 ? -31.554 3.931 20.627 1.00 38.16 260 GLN A O 1
ATOM 2021 N N . ASP A 1 261 ? -30.792 3.753 22.726 1.00 40.34 261 ASP A N 1
ATOM 2022 C CA . ASP A 1 261 ? -31.190 5.103 23.155 1.00 40.34 261 ASP A CA 1
ATOM 2023 C C . ASP A 1 261 ? -30.122 6.173 22.891 1.00 40.34 261 ASP A C 1
ATOM 2025 O O . ASP A 1 261 ? -30.418 7.371 22.882 1.00 40.34 261 ASP A O 1
ATOM 2029 N N . ARG A 1 262 ? -28.869 5.782 22.624 1.00 50.75 262 ARG A N 1
ATOM 2030 C CA . ARG A 1 262 ? -27.919 6.705 22.001 1.00 50.75 262 ARG A CA 1
ATOM 2031 C C . ARG A 1 262 ? -28.302 6.868 20.546 1.00 50.75 262 ARG A C 1
ATOM 2033 O O . ARG A 1 262 ? -28.092 5.972 19.735 1.00 50.75 262 ARG A O 1
ATOM 2040 N N . ASN A 1 263 ? -28.817 8.040 20.213 1.00 66.56 263 ASN A N 1
ATOM 2041 C CA . ASN A 1 263 ? -28.913 8.449 18.827 1.00 66.56 263 ASN A CA 1
ATOM 2042 C C . ASN A 1 263 ? -27.548 8.284 18.137 1.00 66.56 263 ASN A C 1
ATOM 2044 O O . ASN A 1 263 ? -26.496 8.566 18.720 1.00 66.56 263 ASN A O 1
ATOM 2048 N N . GLY A 1 264 ? -27.570 7.814 16.897 1.00 71.19 264 GLY A N 1
ATOM 2049 C CA . GLY A 1 264 ? -26.456 8.026 15.991 1.00 71.19 264 GLY A CA 1
ATOM 2050 C C . GLY A 1 264 ? -26.563 9.411 15.369 1.00 71.19 264 GLY A C 1
ATOM 2051 O O . GLY A 1 264 ? -27.621 10.041 15.353 1.00 71.19 264 GLY A O 1
ATOM 2052 N N . ASP A 1 265 ? -25.451 9.896 14.853 1.00 78.31 265 ASP A N 1
ATOM 2053 C CA . ASP A 1 265 ? -25.402 11.159 14.145 1.00 78.31 265 ASP A CA 1
ATOM 2054 C C . ASP A 1 265 ? -25.519 10.911 12.643 1.00 78.31 265 ASP A C 1
ATOM 2056 O O . ASP A 1 265 ? -24.879 10.021 12.096 1.00 78.31 265 ASP A O 1
ATOM 2060 N N . LEU A 1 266 ? -26.301 11.721 11.952 1.00 85.75 266 LEU A N 1
ATOM 2061 C CA . LEU A 1 266 ? -26.413 11.741 10.507 1.00 85.75 266 LEU A CA 1
ATOM 2062 C C . LEU A 1 266 ? -25.848 13.060 9.990 1.00 85.75 266 LEU A C 1
ATOM 2064 O O . LEU A 1 266 ? -26.253 14.133 10.432 1.00 85.75 266 LEU A O 1
ATOM 2068 N N . ILE A 1 267 ? -24.932 12.980 9.030 1.00 84.75 267 ILE A N 1
ATOM 2069 C CA . ILE A 1 267 ? -24.459 14.132 8.262 1.00 84.75 267 ILE A CA 1
ATOM 2070 C C . ILE A 1 267 ? -24.700 13.824 6.789 1.00 84.75 267 ILE A C 1
ATOM 2072 O O . ILE A 1 267 ? -24.167 12.845 6.259 1.00 84.75 267 ILE A O 1
ATOM 2076 N N . VAL A 1 268 ? -25.502 14.650 6.121 1.00 83.69 268 VAL A N 1
ATOM 2077 C CA . VAL A 1 268 ? -25.829 14.471 4.704 1.00 83.69 268 VAL A CA 1
ATOM 2078 C C . VAL A 1 268 ? -25.169 15.579 3.898 1.00 83.69 268 VAL A C 1
ATOM 2080 O O . VAL A 1 268 ? -25.541 16.740 3.988 1.00 83.69 268 VAL A O 1
ATOM 2083 N N . TYR A 1 269 ? -24.203 15.223 3.067 1.00 83.62 269 TYR A N 1
ATOM 2084 C CA . TYR A 1 269 ? -23.582 16.127 2.112 1.00 83.62 269 TYR A CA 1
ATOM 2085 C C . TYR A 1 269 ? -24.451 16.164 0.850 1.00 83.62 269 TYR A C 1
ATOM 2087 O O . TYR A 1 269 ? -24.453 15.225 0.041 1.00 83.62 269 TYR A O 1
ATOM 2095 N N . THR A 1 270 ? -25.230 17.233 0.701 1.00 84.12 270 THR A N 1
ATOM 2096 C CA . THR A 1 270 ? -26.050 17.502 -0.490 1.00 84.12 270 THR A CA 1
ATOM 2097 C C . THR A 1 270 ? -25.338 18.411 -1.482 1.00 84.12 270 THR A C 1
ATOM 2099 O O . THR A 1 270 ? -24.229 18.888 -1.227 1.00 84.12 270 THR A O 1
ATOM 2102 N N . ARG A 1 271 ? -25.944 18.622 -2.652 1.00 82.12 271 ARG A N 1
ATOM 2103 C CA . ARG A 1 271 ? -25.493 19.648 -3.592 1.00 82.12 271 ARG A CA 1
ATOM 2104 C C . ARG A 1 271 ? -25.505 21.010 -2.898 1.00 82.12 271 ARG A C 1
ATOM 2106 O O . ARG A 1 271 ? -26.388 21.256 -2.090 1.00 82.12 271 ARG A O 1
ATOM 2113 N N . THR A 1 272 ? -24.567 21.891 -3.226 1.00 81.00 272 THR A N 1
ATOM 2114 C CA . THR A 1 272 ? -24.551 23.264 -2.711 1.00 81.00 272 THR A CA 1
ATOM 2115 C C . THR A 1 272 ? -25.091 24.267 -3.734 1.00 81.00 272 THR A C 1
ATOM 2117 O O . THR A 1 272 ? -25.081 24.009 -4.946 1.00 81.00 272 THR A O 1
ATOM 2120 N N . TYR A 1 273 ? -25.579 25.414 -3.259 1.00 72.44 273 TYR A N 1
ATOM 2121 C CA . TYR A 1 273 ? -26.062 26.519 -4.093 1.00 72.44 273 TYR A CA 1
ATOM 2122 C C . TYR A 1 273 ? -25.433 27.839 -3.648 1.00 72.44 273 TYR A C 1
ATOM 2124 O O . TYR A 1 273 ? -25.223 28.046 -2.464 1.00 72.44 273 TYR A O 1
ATOM 2132 N N . ALA A 1 274 ? -25.113 28.722 -4.597 1.00 76.38 274 ALA A N 1
ATOM 2133 C CA . ALA A 1 274 ? -24.484 30.002 -4.284 1.00 76.38 274 ALA A CA 1
ATOM 2134 C C . ALA A 1 274 ? -25.491 30.966 -3.638 1.00 76.38 274 ALA A C 1
ATOM 2136 O O . ALA A 1 274 ? -26.570 31.197 -4.191 1.00 76.38 274 ALA A O 1
ATOM 2137 N N . VAL A 1 275 ? -25.100 31.567 -2.520 1.00 75.88 275 VAL A N 1
ATOM 2138 C CA . VAL A 1 275 ? -25.790 32.665 -1.842 1.00 75.88 275 VAL A CA 1
ATOM 2139 C C . VAL A 1 275 ? -24.825 33.839 -1.748 1.00 75.88 275 VAL A C 1
ATOM 2141 O O . VAL A 1 275 ? -23.692 33.668 -1.315 1.00 75.88 275 VAL A O 1
ATOM 2144 N N . GLU A 1 276 ? -25.248 35.026 -2.179 1.00 79.81 276 GLU A N 1
ATOM 2145 C CA . GLU A 1 276 ? -24.447 36.247 -2.057 1.00 79.81 276 GLU A CA 1
ATOM 2146 C C . GLU A 1 276 ? -24.875 37.035 -0.819 1.00 79.81 276 GLU A C 1
ATOM 2148 O O . GLU A 1 276 ? -26.040 37.418 -0.702 1.00 79.81 276 GLU A O 1
ATOM 2153 N N . GLU A 1 277 ? -23.931 37.326 0.072 1.00 69.75 277 GLU A N 1
ATOM 2154 C CA . GLU A 1 277 ? -24.162 38.179 1.234 1.00 69.75 277 GLU A CA 1
ATOM 2155 C C . GLU A 1 277 ? -22.977 39.131 1.434 1.00 69.75 277 GLU A C 1
ATOM 2157 O O . GLU A 1 277 ? -21.820 38.719 1.516 1.00 69.75 277 GLU A O 1
ATOM 2162 N N . GLY A 1 278 ? -23.250 40.440 1.449 1.00 67.12 278 GLY A N 1
ATOM 2163 C CA . GLY A 1 278 ? -22.225 41.466 1.677 1.00 67.12 278 GLY A CA 1
ATOM 2164 C C . GLY A 1 278 ? -21.104 41.531 0.625 1.00 67.12 278 GLY A C 1
ATOM 2165 O O . GLY A 1 278 ? -20.036 42.062 0.920 1.00 67.12 278 GLY A O 1
ATOM 2166 N N . GLY A 1 279 ? -21.324 41.005 -0.587 1.00 66.06 279 GLY A N 1
ATOM 2167 C CA . GLY A 1 279 ? -20.322 40.940 -1.659 1.00 66.06 279 GLY A CA 1
ATOM 2168 C C . GLY A 1 279 ? -19.419 39.697 -1.623 1.00 66.06 279 GLY A C 1
ATOM 2169 O O . GLY A 1 279 ? -18.462 39.626 -2.395 1.00 66.06 279 GLY A O 1
ATOM 2170 N N . ALA A 1 280 ? -19.711 38.723 -0.754 1.00 43.22 280 ALA A N 1
ATOM 2171 C CA . ALA A 1 280 ? -19.088 37.401 -0.735 1.00 43.22 280 ALA A CA 1
ATOM 2172 C C . ALA A 1 280 ? -20.113 36.316 -1.110 1.00 43.22 280 ALA A C 1
ATOM 2174 O O . ALA A 1 280 ? -21.295 36.437 -0.788 1.00 43.22 280 ALA A O 1
ATOM 2175 N N . TYR A 1 281 ? -19.658 35.263 -1.796 1.00 67.94 281 TYR A N 1
ATOM 2176 C CA . TYR A 1 281 ? -20.482 34.099 -2.133 1.00 67.94 281 TYR A CA 1
ATOM 2177 C C . TYR A 1 281 ? -20.217 32.962 -1.150 1.00 67.94 281 TYR A C 1
ATOM 2179 O O . TYR A 1 281 ? -19.060 32.598 -0.944 1.00 67.94 281 TYR A O 1
ATOM 2187 N N . PHE A 1 282 ? -21.290 32.384 -0.623 1.00 68.19 282 PHE A N 1
ATOM 2188 C CA . PHE A 1 282 ? -21.298 31.207 0.237 1.00 68.19 282 PHE A CA 1
ATOM 2189 C C . PHE A 1 282 ? -22.052 30.072 -0.453 1.00 68.19 282 PHE A C 1
ATOM 2191 O O . PHE A 1 282 ? -22.955 30.319 -1.254 1.00 68.19 282 PHE A O 1
ATOM 2198 N N . TYR A 1 283 ? -21.689 28.828 -0.162 1.00 80.19 283 TYR A N 1
ATOM 2199 C CA . TYR A 1 283 ? -22.254 27.642 -0.806 1.00 80.19 283 TYR A CA 1
ATOM 2200 C C . TYR A 1 283 ? -22.875 26.668 0.207 1.00 80.19 283 TYR A C 1
ATOM 2202 O O . TYR A 1 283 ? -22.362 25.558 0.368 1.00 80.19 283 TYR A O 1
ATOM 2210 N N . PRO A 1 284 ? -23.984 27.033 0.878 1.00 80.75 284 PRO A N 1
ATOM 2211 C CA . PRO A 1 284 ? -24.695 26.124 1.771 1.00 80.75 284 PRO A CA 1
ATOM 2212 C C . PRO A 1 284 ? -25.220 24.887 1.035 1.00 80.75 284 PRO A C 1
ATOM 2214 O O . PRO A 1 284 ? -25.507 24.901 -0.169 1.00 80.75 284 PRO A O 1
ATOM 2217 N N . HIS A 1 285 ? -25.358 23.797 1.783 1.00 87.06 285 HIS A N 1
ATOM 2218 C CA . HIS A 1 285 ? -25.910 22.536 1.306 1.00 87.06 285 HIS A CA 1
ATOM 2219 C C . HIS A 1 285 ? -27.444 22.616 1.123 1.00 87.06 285 HIS A C 1
ATOM 2221 O O . HIS A 1 285 ? -28.151 23.194 1.943 1.00 87.06 285 HIS A O 1
ATOM 2227 N N . GLU A 1 286 ? -27.972 22.010 0.049 1.00 87.69 286 GLU A N 1
ATOM 2228 C CA . GLU A 1 286 ? -29.410 21.899 -0.241 1.00 87.69 286 GLU A CA 1
ATOM 2229 C C . GLU A 1 286 ? -30.165 21.114 0.854 1.00 87.69 286 GLU A C 1
ATOM 2231 O O . GLU A 1 286 ? -29.625 20.133 1.388 1.00 87.69 286 GLU A O 1
ATOM 2236 N N . PRO A 1 287 ? -31.445 21.446 1.106 1.00 90.44 287 PRO A N 1
ATOM 2237 C CA . PRO A 1 287 ? -32.278 20.717 2.049 1.00 90.44 287 PRO A CA 1
ATOM 2238 C C . PRO A 1 287 ? -32.564 19.274 1.610 1.00 90.44 287 PRO A C 1
ATOM 2240 O O . PRO A 1 287 ? -32.575 18.927 0.420 1.00 90.44 287 PRO A O 1
ATOM 2243 N N . TYR A 1 288 ? -32.868 18.425 2.590 1.00 92.38 288 TYR A N 1
ATOM 2244 C CA . TYR A 1 288 ? -33.265 17.033 2.381 1.00 92.38 288 TYR A CA 1
ATOM 2245 C C . TYR A 1 288 ? -34.375 16.595 3.339 1.00 92.38 288 TYR A C 1
ATOM 2247 O O . TYR A 1 288 ? -34.639 17.214 4.364 1.00 92.38 288 TYR A O 1
ATOM 2255 N N . GLU A 1 289 ? -35.049 15.509 2.988 1.00 93.38 289 GLU A N 1
ATOM 2256 C CA . GLU A 1 289 ? -36.108 14.882 3.770 1.00 93.38 289 GLU A CA 1
ATOM 2257 C C . GLU A 1 289 ? -35.675 13.499 4.242 1.00 93.38 289 GLU A C 1
ATOM 2259 O O . GLU A 1 289 ? -35.006 12.758 3.519 1.00 93.38 289 GLU A O 1
ATOM 2264 N N . ILE A 1 290 ? -36.088 13.143 5.452 1.00 91.00 290 ILE A N 1
ATOM 2265 C CA . ILE A 1 290 ? -35.799 11.863 6.093 1.00 91.00 290 ILE A CA 1
ATOM 2266 C C . ILE A 1 290 ? -37.105 11.116 6.257 1.00 91.00 290 ILE A C 1
ATOM 2268 O O . ILE A 1 290 ? -38.055 11.645 6.827 1.00 91.00 290 ILE A O 1
ATOM 2272 N N . TYR A 1 291 ? -37.132 9.877 5.798 1.00 88.25 291 TYR A N 1
ATOM 2273 C CA . TYR A 1 291 ? -38.263 8.974 5.903 1.00 88.25 291 TYR A CA 1
ATOM 2274 C C . TYR A 1 291 ? -37.886 7.742 6.730 1.00 88.25 291 TYR A C 1
ATOM 2276 O O . TYR A 1 291 ? -36.716 7.358 6.775 1.00 88.25 291 TYR A O 1
ATOM 2284 N N . ASN A 1 292 ? -38.866 7.113 7.373 1.00 83.38 292 ASN A N 1
ATOM 2285 C CA . ASN A 1 292 ? -38.669 5.832 8.053 1.00 83.38 292 ASN A CA 1
ATOM 2286 C C . ASN A 1 292 ? -38.725 4.649 7.064 1.00 83.38 292 ASN A C 1
ATOM 2288 O O . ASN A 1 292 ? -38.973 4.813 5.866 1.00 83.38 292 ASN A O 1
ATOM 2292 N N . ASP A 1 293 ? -38.512 3.439 7.576 1.00 75.00 293 ASP A N 1
ATOM 2293 C CA . ASP A 1 293 ? -38.585 2.169 6.841 1.00 75.00 293 ASP A CA 1
ATOM 2294 C C . ASP A 1 293 ? -39.985 1.835 6.285 1.00 75.00 293 ASP A C 1
ATOM 2296 O O . ASP A 1 293 ? -40.112 0.989 5.400 1.00 75.00 293 ASP A O 1
ATOM 2300 N N . LYS A 1 294 ? -41.023 2.543 6.742 1.00 78.25 294 LYS A N 1
ATOM 2301 C CA . LYS A 1 294 ? -42.401 2.495 6.225 1.00 78.25 294 LYS A CA 1
ATOM 2302 C C . LYS A 1 294 ? -42.710 3.594 5.210 1.00 78.25 294 LYS A C 1
ATOM 2304 O O . LYS A 1 294 ? -43.857 3.736 4.791 1.00 78.25 294 LYS A O 1
ATOM 2309 N N . ASN A 1 295 ? -41.692 4.334 4.766 1.00 81.06 295 ASN A N 1
ATOM 2310 C CA . ASN A 1 295 ? -41.793 5.392 3.764 1.00 81.06 295 ASN A CA 1
ATOM 2311 C C . ASN A 1 295 ? -42.537 6.662 4.236 1.00 81.06 295 ASN A C 1
ATOM 2313 O O . ASN A 1 295 ? -42.905 7.490 3.400 1.00 81.06 295 ASN A O 1
ATOM 2317 N N . GLU A 1 296 ? -42.718 6.844 5.546 1.00 86.56 296 GLU A N 1
ATOM 2318 C CA . GLU A 1 296 ? -43.373 8.002 6.175 1.00 86.56 296 GLU A CA 1
ATOM 2319 C C . GLU A 1 296 ? -42.347 9.106 6.470 1.00 86.56 296 GLU A C 1
ATOM 2321 O O . GLU A 1 296 ? -41.221 8.809 6.872 1.00 86.56 296 GLU A O 1
ATOM 2326 N N . LEU A 1 297 ? -42.704 10.376 6.241 1.00 89.50 297 LEU A N 1
ATOM 2327 C CA . LEU A 1 297 ? -41.802 11.517 6.448 1.00 89.50 297 LEU A CA 1
ATOM 2328 C C . LEU A 1 297 ? -41.581 11.751 7.949 1.00 89.50 297 LEU A C 1
ATOM 2330 O O . LEU A 1 297 ? -42.532 12.009 8.681 1.00 89.50 297 LEU A O 1
ATOM 2334 N N . ILE A 1 298 ? -40.324 11.701 8.382 1.00 87.88 298 ILE A N 1
ATOM 2335 C CA . ILE A 1 298 ? -39.903 11.982 9.758 1.00 87.88 298 ILE A CA 1
ATOM 2336 C C . ILE A 1 298 ? -39.644 13.475 9.932 1.00 87.88 298 ILE A C 1
ATOM 2338 O O . ILE A 1 298 ? -40.214 14.103 10.816 1.00 87.88 298 ILE A O 1
ATOM 2342 N N . GLN A 1 299 ? -38.763 14.040 9.103 1.00 90.25 299 GLN A N 1
ATOM 2343 C CA . GLN A 1 299 ? -38.402 15.455 9.167 1.00 90.25 299 GLN A CA 1
ATOM 2344 C C . GLN A 1 299 ? -37.782 15.949 7.860 1.00 90.25 299 GLN A C 1
ATOM 2346 O O . GLN A 1 299 ? -37.202 15.172 7.099 1.00 90.25 299 GLN A O 1
ATOM 2351 N N . ARG A 1 300 ? -37.874 17.261 7.636 1.00 91.94 300 ARG A N 1
ATOM 2352 C CA . ARG A 1 300 ? -37.127 17.990 6.608 1.00 91.94 300 ARG A CA 1
ATOM 2353 C C . ARG A 1 300 ? -36.003 18.775 7.280 1.00 91.94 300 ARG A C 1
ATOM 2355 O O . ARG A 1 300 ? -36.231 19.380 8.322 1.00 91.94 300 ARG A O 1
ATOM 2362 N N . VAL A 1 301 ? -34.814 18.747 6.693 1.00 90.31 301 VAL A N 1
ATOM 2363 C CA . VAL A 1 301 ? -33.591 19.351 7.227 1.00 90.31 301 VAL A CA 1
ATOM 2364 C C . VAL A 1 301 ? -33.063 20.357 6.211 1.00 90.31 301 VAL A C 1
ATOM 2366 O O . VAL A 1 301 ? -32.802 19.979 5.070 1.00 90.31 301 VAL A O 1
ATOM 2369 N N . GLU A 1 302 ? -32.895 21.616 6.625 1.00 87.56 302 GLU A N 1
ATOM 2370 C CA . GLU A 1 302 ? -32.389 22.698 5.757 1.00 87.56 302 GLU A CA 1
ATOM 2371 C C . GLU A 1 302 ? -30.921 22.502 5.350 1.00 87.56 302 GLU A C 1
ATOM 2373 O O . GLU A 1 302 ? -30.514 22.904 4.267 1.00 87.56 302 GLU A O 1
ATOM 2378 N N . ASN A 1 303 ? -30.174 21.755 6.169 1.00 86.81 303 ASN A N 1
ATOM 2379 C CA . ASN A 1 303 ? -28.797 21.315 5.941 1.00 86.81 303 ASN A CA 1
ATOM 2380 C C . ASN A 1 303 ? -27.719 22.408 6.017 1.00 86.81 303 ASN A C 1
ATOM 2382 O O . ASN A 1 303 ? -26.626 22.238 5.492 1.00 86.81 303 ASN A O 1
ATOM 2386 N N . HIS A 1 304 ? -28.024 23.500 6.704 1.00 81.75 304 HIS A N 1
ATOM 2387 C CA . HIS A 1 304 ? -27.121 24.576 7.106 1.00 81.75 304 HIS A CA 1
ATOM 2388 C C . HIS A 1 304 ? -27.781 25.307 8.289 1.00 81.75 304 HIS A C 1
ATOM 2390 O O . HIS A 1 304 ? -29.007 25.250 8.433 1.00 81.75 304 HIS A O 1
ATOM 2396 N N . LEU A 1 305 ? -27.002 25.952 9.165 1.00 76.31 305 LEU A N 1
ATOM 2397 C CA . LEU A 1 305 ? -27.571 26.745 10.269 1.00 76.31 305 LEU A CA 1
ATOM 2398 C C . LEU A 1 305 ? -27.942 28.170 9.839 1.00 76.31 305 LEU A C 1
ATOM 2400 O O . LEU A 1 305 ? -28.960 28.700 10.279 1.00 76.31 305 LEU A O 1
ATOM 2404 N N . GLU A 1 306 ? -27.136 28.771 8.965 1.00 78.38 306 GLU A N 1
ATOM 2405 C CA . GLU A 1 306 ? -27.324 30.115 8.413 1.00 78.38 306 GLU A CA 1
ATOM 2406 C C . GLU A 1 306 ? -27.022 30.109 6.909 1.00 78.38 306 GLU A C 1
ATOM 2408 O O . GLU A 1 306 ? -26.375 29.194 6.404 1.00 78.38 306 GLU A O 1
ATOM 2413 N N . ALA A 1 307 ? -27.466 31.132 6.174 1.00 72.12 307 ALA A N 1
ATOM 2414 C CA . ALA A 1 307 ? -27.294 31.202 4.717 1.00 72.12 307 ALA A CA 1
ATOM 2415 C C . ALA A 1 307 ? -25.816 31.269 4.262 1.00 72.12 307 ALA A C 1
ATOM 2417 O O . ALA A 1 307 ? -25.521 31.042 3.089 1.00 72.12 307 ALA A O 1
ATOM 2418 N N . THR A 1 308 ? -24.903 31.547 5.197 1.00 75.12 308 THR A N 1
ATOM 2419 C CA . THR A 1 308 ? -23.447 31.590 5.007 1.00 75.12 308 THR A CA 1
ATOM 2420 C C . THR A 1 308 ? -22.719 30.350 5.546 1.00 75.12 308 THR A C 1
ATOM 2422 O O . THR A 1 308 ? -21.505 30.236 5.382 1.00 75.12 308 THR A O 1
ATOM 2425 N N . ASP A 1 309 ? -23.432 29.406 6.174 1.00 75.81 309 ASP A N 1
ATOM 2426 C CA . ASP A 1 309 ? -22.859 28.173 6.720 1.00 75.81 309 ASP A CA 1
ATOM 2427 C C . ASP A 1 309 ? -22.707 27.112 5.623 1.00 75.81 309 ASP A C 1
ATOM 2429 O O . ASP A 1 309 ? -23.672 26.510 5.152 1.00 75.81 309 ASP A O 1
ATOM 2433 N N . GLU A 1 310 ? -21.462 26.882 5.208 1.00 74.19 310 GLU A N 1
ATOM 2434 C CA . GLU A 1 310 ? -21.121 25.904 4.172 1.00 74.19 310 GLU A CA 1
ATOM 2435 C C . GLU A 1 310 ? -20.979 24.471 4.713 1.00 74.19 310 GLU A C 1
ATOM 2437 O O . GLU A 1 310 ? -20.734 23.545 3.938 1.00 74.19 310 GLU A O 1
ATOM 2442 N N . ASN A 1 311 ? -21.119 24.253 6.028 1.00 73.44 311 ASN A N 1
ATOM 2443 C CA . ASN A 1 311 ? -21.039 22.917 6.612 1.00 73.44 311 ASN A CA 1
ATOM 2444 C C . ASN A 1 311 ? -22.430 22.269 6.713 1.00 73.44 311 ASN A C 1
ATOM 2446 O O . ASN A 1 311 ? -23.389 22.911 7.136 1.00 73.44 311 ASN A O 1
ATOM 2450 N N . PRO A 1 312 ? -22.564 20.970 6.391 1.00 83.12 312 PRO A N 1
ATOM 2451 C CA . PRO A 1 312 ? -23.837 20.276 6.521 1.00 83.12 312 PRO A CA 1
ATOM 2452 C C . PRO A 1 312 ? -24.208 20.084 7.991 1.00 83.12 312 PRO A C 1
ATOM 2454 O O . PRO A 1 312 ? -23.357 19.819 8.849 1.00 83.12 312 PRO A O 1
ATOM 2457 N N . SER A 1 313 ? -25.506 20.147 8.279 1.00 83.88 313 SER A N 1
ATOM 2458 C CA . SER A 1 313 ? -26.008 19.991 9.641 1.00 83.88 313 SER A CA 1
ATOM 2459 C C . SER A 1 313 ? -25.791 18.567 10.157 1.00 83.88 313 SER A C 1
ATOM 2461 O O . SER A 1 313 ? -26.095 17.578 9.486 1.00 83.88 313 SER A O 1
ATOM 2463 N N . LYS A 1 314 ? -25.310 18.467 11.397 1.00 86.75 314 LYS A N 1
ATOM 2464 C CA . LYS A 1 314 ? -25.201 17.207 12.133 1.00 86.75 314 LYS A CA 1
ATOM 2465 C C . LYS A 1 314 ? -26.508 16.927 12.869 1.00 86.75 314 LYS A C 1
ATOM 2467 O O . LYS A 1 314 ? -26.903 17.698 13.739 1.00 86.75 314 LYS A O 1
ATOM 2472 N N . LEU A 1 315 ? -27.160 15.819 12.536 1.00 86.00 315 LEU A N 1
ATOM 2473 C CA . LEU A 1 315 ? -28.489 15.483 13.027 1.00 86.00 315 LEU A CA 1
ATOM 2474 C C . LEU A 1 315 ? -28.474 14.220 13.882 1.00 86.00 315 LEU A C 1
ATOM 2476 O O . LEU A 1 315 ? -28.075 13.160 13.422 1.00 86.00 315 LEU A O 1
ATOM 2480 N N . SER A 1 316 ? -28.965 14.317 15.109 1.00 84.06 316 SER A N 1
ATOM 2481 C CA . SER A 1 316 ? -29.048 13.180 16.022 1.00 84.06 316 SER A CA 1
ATOM 2482 C C . SER A 1 316 ? -30.348 12.402 15.780 1.00 84.06 316 SER A C 1
ATOM 2484 O O . SER A 1 316 ? -31.434 12.972 15.895 1.00 84.06 316 SER A O 1
ATOM 2486 N N . LEU A 1 317 ? -30.252 11.119 15.426 1.00 82.06 317 LEU A N 1
ATOM 2487 C CA . LEU A 1 317 ? -31.384 10.239 15.121 1.00 82.06 317 LEU A CA 1
ATOM 2488 C C . LEU A 1 317 ? -31.287 8.909 15.875 1.00 82.06 317 LEU A C 1
ATOM 2490 O O . LEU A 1 317 ? -30.183 8.375 16.002 1.00 82.06 317 LEU A O 1
ATOM 2494 N N . PRO A 1 318 ? -32.417 8.314 16.301 1.00 81.94 318 PRO A N 1
ATOM 2495 C CA . PRO A 1 318 ? -32.409 6.978 16.881 1.00 81.94 318 PRO A CA 1
ATOM 2496 C C . PRO A 1 318 ? -31.748 5.968 15.932 1.00 81.94 318 PRO A C 1
ATOM 2498 O O . PRO A 1 318 ? -31.913 6.086 14.715 1.00 81.94 318 PRO A O 1
ATOM 2501 N N . PRO A 1 319 ? -31.029 4.958 16.432 1.00 79.69 319 PRO A N 1
ATOM 2502 C CA . PRO A 1 319 ? -30.500 3.886 15.602 1.00 79.69 319 PRO A CA 1
ATOM 2503 C C . PRO A 1 319 ? -31.622 3.206 14.816 1.00 79.69 319 PRO A C 1
ATOM 2505 O O . PRO A 1 319 ? -32.678 2.876 15.355 1.00 79.69 319 PRO A O 1
ATOM 2508 N N . GLY A 1 320 ? -31.415 3.002 13.521 1.00 78.81 320 GLY A N 1
ATOM 2509 C CA . GLY A 1 320 ? -32.476 2.541 12.636 1.00 78.81 320 GLY A CA 1
ATOM 2510 C C . GLY A 1 320 ? -32.121 2.665 11.163 1.00 78.81 320 GLY A C 1
ATOM 2511 O O . GLY A 1 320 ? -31.032 3.106 10.796 1.00 78.81 320 GLY A O 1
ATOM 2512 N N . LYS A 1 321 ? -33.047 2.242 10.303 1.00 80.94 321 LYS A N 1
ATOM 2513 C CA . LYS A 1 321 ? -32.943 2.418 8.853 1.00 80.94 321 LYS A CA 1
ATOM 2514 C C . LYS A 1 321 ? -33.806 3.601 8.430 1.00 80.94 321 LYS A C 1
ATOM 2516 O O . LYS A 1 321 ? -35.000 3.624 8.712 1.00 80.94 321 LYS A O 1
ATOM 2521 N N . TYR A 1 322 ? -33.194 4.539 7.724 1.00 85.69 322 TYR A N 1
ATOM 2522 C CA . TYR A 1 322 ? -33.819 5.759 7.235 1.00 85.69 322 TYR A CA 1
ATOM 2523 C C . TYR A 1 322 ? -33.653 5.875 5.731 1.00 85.69 322 TYR A C 1
ATOM 2525 O O . TYR A 1 322 ? -32.694 5.374 5.153 1.00 85.69 322 TYR A O 1
ATOM 2533 N N . LEU A 1 323 ? -34.592 6.555 5.099 1.00 86.62 323 LEU A N 1
ATOM 2534 C CA . LEU A 1 323 ? -34.620 6.806 3.672 1.00 86.62 323 LEU A CA 1
ATOM 2535 C C . LEU A 1 323 ? -34.466 8.314 3.440 1.00 86.62 323 LEU A C 1
ATOM 2537 O O . LEU A 1 323 ? -35.306 9.091 3.883 1.00 86.62 323 LEU A O 1
ATOM 2541 N N . ILE A 1 324 ? -33.403 8.741 2.763 1.00 89.38 324 ILE A N 1
ATOM 2542 C CA . ILE A 1 324 ? -33.090 10.156 2.528 1.00 89.38 324 ILE A CA 1
ATOM 2543 C C . ILE A 1 324 ? -33.529 10.565 1.119 1.00 89.38 324 ILE A C 1
ATOM 2545 O O . ILE A 1 324 ? -33.139 9.923 0.144 1.00 89.38 324 ILE A O 1
ATOM 2549 N N . TRP A 1 325 ? -34.313 11.640 1.002 1.00 89.19 325 TRP A N 1
ATOM 2550 C CA . TRP A 1 325 ? -34.747 12.224 -0.274 1.00 89.19 325 TRP A CA 1
ATOM 2551 C C . TRP A 1 325 ? -34.268 13.674 -0.386 1.00 89.19 325 TRP A C 1
ATOM 2553 O O . TRP A 1 325 ? -34.658 14.524 0.408 1.00 89.19 325 TRP A O 1
ATOM 2563 N N . THR A 1 326 ? -33.449 13.992 -1.386 1.00 87.81 326 THR A N 1
ATOM 2564 C CA . THR A 1 326 ? -32.917 15.355 -1.586 1.00 87.81 326 THR A CA 1
ATOM 2565 C C . THR A 1 326 ? -33.752 16.170 -2.574 1.00 87.81 326 THR A C 1
ATOM 2567 O O . THR A 1 326 ? -34.428 15.604 -3.435 1.00 87.81 326 THR A O 1
ATOM 2570 N N . GLU A 1 327 ? -33.685 17.504 -2.524 1.00 81.12 327 GLU A N 1
ATOM 2571 C CA . GLU A 1 327 ? -34.361 18.354 -3.525 1.00 81.12 327 GLU A CA 1
ATOM 2572 C C . GLU A 1 327 ? -33.913 18.051 -4.961 1.00 81.12 327 GLU A C 1
ATOM 2574 O O . GLU A 1 327 ? -34.732 17.995 -5.883 1.00 81.12 327 GLU A O 1
ATOM 2579 N N . THR A 1 328 ? -32.625 17.760 -5.155 1.00 71.50 328 THR A N 1
ATOM 2580 C CA . THR A 1 328 ? -32.119 17.268 -6.440 1.00 71.50 328 THR A CA 1
ATOM 2581 C C . THR A 1 328 ? -32.821 15.968 -6.864 1.00 71.50 328 THR A C 1
ATOM 2583 O O . THR A 1 328 ? -33.284 15.888 -8.001 1.00 71.50 328 THR A O 1
ATOM 2586 N N . SER A 1 329 ? -33.013 15.001 -5.955 1.00 71.56 329 SER A N 1
ATOM 2587 C CA . SER A 1 329 ? -33.747 13.754 -6.247 1.00 71.56 329 SER A CA 1
ATOM 2588 C C . SER A 1 329 ? -35.205 14.014 -6.649 1.00 71.56 329 SER A C 1
ATOM 2590 O O . SER A 1 329 ? -35.724 13.343 -7.536 1.00 71.56 329 SER A O 1
ATOM 2592 N N . LYS A 1 330 ? -35.882 15.023 -6.074 1.00 74.38 330 LYS A N 1
ATOM 2593 C CA . LYS A 1 330 ? -37.249 15.402 -6.496 1.00 74.38 330 LYS A CA 1
ATOM 2594 C C . LYS A 1 330 ? -37.279 15.941 -7.926 1.00 74.38 330 LYS A C 1
ATOM 2596 O O . LYS A 1 330 ? -38.175 15.596 -8.690 1.00 74.38 330 LYS A O 1
ATOM 2601 N N . LYS A 1 331 ? -36.299 16.772 -8.296 1.00 68.88 331 LYS A N 1
ATOM 2602 C CA . LYS A 1 331 ? -36.210 17.376 -9.637 1.00 68.88 331 LYS A CA 1
ATOM 2603 C C . LYS A 1 331 ? -35.864 16.354 -10.720 1.00 68.88 331 LYS A C 1
ATOM 2605 O O . LYS A 1 331 ? -36.305 16.512 -11.854 1.00 68.88 331 LYS A O 1
ATOM 2610 N N . THR A 1 332 ? -35.079 15.331 -10.387 1.00 67.56 332 THR A N 1
ATOM 2611 C CA . THR A 1 332 ? -34.641 14.294 -11.336 1.00 67.56 332 THR A CA 1
ATOM 2612 C C . THR A 1 332 ? -35.531 13.049 -11.348 1.00 67.56 332 THR A C 1
ATOM 2614 O O . THR A 1 332 ? -35.343 12.192 -12.208 1.00 67.56 332 THR A O 1
ATOM 2617 N N . GLY A 1 333 ? -36.500 12.941 -10.430 1.00 70.00 333 GLY A N 1
ATOM 2618 C CA . GLY A 1 333 ? -37.319 11.737 -10.248 1.00 70.00 333 GLY A CA 1
ATOM 2619 C C . GLY A 1 333 ? -36.564 10.567 -9.598 1.00 70.00 333 GLY A C 1
ATOM 2620 O O . GLY A 1 333 ? -36.935 9.418 -9.818 1.00 70.00 333 GLY A O 1
ATOM 2621 N N . GLY A 1 334 ? -35.489 10.851 -8.854 1.00 66.12 334 GLY A N 1
ATOM 2622 C CA . GLY A 1 334 ? -34.631 9.864 -8.190 1.00 66.12 334 GLY A CA 1
ATOM 2623 C C . GLY A 1 334 ? -35.290 9.149 -7.003 1.00 66.12 334 GLY A C 1
ATOM 2624 O O . GLY A 1 334 ? -36.301 9.597 -6.469 1.00 66.12 334 GLY A O 1
ATOM 2625 N N . GLU A 1 335 ? -34.703 8.024 -6.589 1.00 73.62 335 GLU A N 1
ATOM 2626 C CA . GLU A 1 335 ? -35.189 7.184 -5.484 1.00 73.62 335 GLU A CA 1
ATOM 2627 C C . GLU A 1 335 ? -34.587 7.590 -4.123 1.00 73.62 335 GLU A C 1
ATOM 2629 O O . GLU A 1 335 ? -33.542 8.239 -4.053 1.00 73.62 335 GLU A O 1
ATOM 2634 N N . LYS A 1 336 ? -35.233 7.184 -3.019 1.00 82.19 336 LYS A N 1
ATOM 2635 C CA . LYS A 1 336 ? -34.738 7.426 -1.651 1.00 82.19 336 LYS A CA 1
ATOM 2636 C C . LYS A 1 336 ? -33.463 6.626 -1.365 1.00 82.19 336 LYS A C 1
ATOM 2638 O O . LYS A 1 336 ? -33.412 5.426 -1.620 1.00 82.19 336 LYS A O 1
ATOM 2643 N N . LEU A 1 337 ? -32.476 7.254 -0.729 1.00 81.25 337 LEU A N 1
ATOM 2644 C CA . LEU A 1 337 ? -31.240 6.595 -0.293 1.00 81.25 337 LEU A CA 1
ATOM 2645 C C . LEU A 1 337 ? -31.428 5.926 1.072 1.00 81.25 337 LEU A C 1
ATOM 2647 O O . LEU A 1 337 ? -31.727 6.607 2.050 1.00 81.25 337 LEU A O 1
ATOM 2651 N N . LEU A 1 338 ? -31.221 4.610 1.156 1.00 81.19 338 LEU A N 1
ATOM 2652 C CA . LEU A 1 338 ? -31.281 3.872 2.421 1.00 81.19 338 LEU A CA 1
ATOM 2653 C C . LEU A 1 338 ? -29.998 4.062 3.237 1.00 81.19 338 LEU A C 1
ATOM 2655 O O . LEU A 1 338 ? -28.901 3.762 2.771 1.00 81.19 338 LEU A O 1
ATOM 2659 N N . VAL A 1 339 ? -30.154 4.502 4.480 1.00 79.81 339 VAL A N 1
ATOM 2660 C CA . VAL A 1 339 ? -29.074 4.816 5.415 1.00 79.81 339 VAL A CA 1
ATOM 2661 C C . VAL A 1 339 ? -29.347 4.099 6.726 1.00 79.81 339 VAL A C 1
ATOM 2663 O O . VAL A 1 339 ? -30.435 4.207 7.288 1.00 79.81 339 VAL A O 1
ATOM 2666 N N . LYS A 1 340 ? -28.361 3.352 7.222 1.00 81.06 340 LYS A N 1
ATOM 2667 C CA . LYS A 1 340 ? -28.418 2.732 8.545 1.00 81.06 340 LYS A CA 1
ATOM 2668 C C . LYS A 1 340 ? -27.680 3.631 9.532 1.00 81.06 340 LYS A C 1
ATOM 2670 O O . LYS A 1 340 ? -26.529 3.979 9.291 1.00 81.06 340 LYS A O 1
ATOM 2675 N N . ILE A 1 341 ? -28.352 4.001 10.611 1.00 77.19 341 ILE A N 1
ATOM 2676 C CA . ILE A 1 341 ? -27.785 4.753 11.727 1.00 77.19 341 ILE A CA 1
ATOM 2677 C C . ILE A 1 341 ? -27.595 3.777 12.882 1.00 77.19 341 ILE A C 1
ATOM 2679 O O . ILE A 1 341 ? -28.524 3.046 13.233 1.00 77.19 341 ILE A O 1
ATOM 2683 N N . GLU A 1 342 ? -26.391 3.745 13.444 1.00 76.06 342 GLU A N 1
ATOM 2684 C CA . GLU A 1 342 ? -26.048 2.943 14.619 1.00 76.06 342 GLU A CA 1
ATOM 2685 C C . GLU A 1 342 ? -25.800 3.864 15.817 1.00 76.06 342 GLU A C 1
ATOM 2687 O O . GLU A 1 342 ? -25.422 5.026 15.654 1.00 76.06 342 GLU A O 1
ATOM 2692 N N . ALA A 1 343 ? -26.053 3.375 17.029 1.00 66.25 343 ALA A N 1
ATOM 2693 C CA . ALA A 1 343 ? -25.918 4.193 18.227 1.00 66.25 343 ALA A CA 1
ATOM 2694 C C . ALA A 1 343 ? -24.495 4.676 18.455 1.00 66.25 343 ALA A C 1
ATOM 2696 O O . ALA A 1 343 ? -23.554 3.886 18.455 1.00 66.25 343 ALA A O 1
ATOM 2697 N N . GLY A 1 344 ? -24.353 5.976 18.718 1.00 64.62 344 GLY A N 1
ATOM 2698 C CA . GLY A 1 344 ? -23.052 6.594 18.970 1.00 64.62 344 GLY A CA 1
ATOM 2699 C C . GLY A 1 344 ? -22.132 6.653 17.746 1.00 64.62 344 GLY A C 1
ATOM 2700 O O . GLY A 1 344 ? -21.011 7.145 17.868 1.00 64.62 344 GLY A O 1
ATOM 2701 N N . GLU A 1 345 ? -22.589 6.199 16.576 1.00 69.00 345 GLU A N 1
ATOM 2702 C CA . GLU A 1 345 ? -21.856 6.310 15.320 1.00 69.00 345 GLU A CA 1
ATOM 2703 C C . GLU A 1 345 ? -22.335 7.512 14.505 1.00 69.00 345 GLU A C 1
ATOM 2705 O O . GLU A 1 345 ? -23.486 7.933 14.598 1.00 69.00 345 GLU A O 1
ATOM 2710 N N . THR A 1 346 ? -21.455 8.066 13.667 1.00 69.88 346 THR A N 1
ATOM 2711 C CA . THR A 1 346 ? -21.830 9.101 12.696 1.00 69.88 346 THR A CA 1
ATOM 2712 C C . THR A 1 346 ? -21.964 8.501 11.298 1.00 69.88 346 THR A C 1
ATOM 2714 O O . THR A 1 346 ? -20.960 8.271 10.618 1.00 69.88 346 THR A O 1
ATOM 2717 N N . ALA A 1 347 ? -23.198 8.311 10.841 1.00 69.50 347 ALA A N 1
ATOM 2718 C CA . ALA A 1 347 ? -23.526 7.993 9.461 1.00 69.50 347 ALA A CA 1
ATOM 2719 C C . ALA A 1 347 ? -23.308 9.226 8.568 1.00 69.50 347 ALA A C 1
ATOM 2721 O O . ALA A 1 347 ? -23.881 10.293 8.791 1.00 69.50 347 ALA A O 1
ATOM 2722 N N . ARG A 1 348 ? -22.475 9.084 7.533 1.00 76.81 348 ARG A N 1
ATOM 2723 C CA . ARG A 1 348 ? -22.235 10.133 6.531 1.00 76.81 348 ARG A CA 1
ATOM 2724 C C . ARG A 1 348 ? -22.797 9.704 5.188 1.00 76.81 348 ARG A C 1
ATOM 2726 O O . ARG A 1 348 ? -22.480 8.621 4.703 1.00 76.81 348 ARG A O 1
ATOM 2733 N N . VAL A 1 349 ? -23.614 10.560 4.588 1.00 75.25 349 VAL A N 1
ATOM 2734 C CA . VAL A 1 349 ? -24.299 10.287 3.322 1.00 75.25 349 VAL A CA 1
ATOM 2735 C C . VAL A 1 349 ? -23.888 11.345 2.322 1.00 75.25 349 VAL A C 1
ATOM 2737 O O . VAL A 1 349 ? -24.084 12.529 2.561 1.00 75.25 349 VAL A O 1
ATOM 2740 N N . PHE A 1 350 ? -23.337 10.931 1.190 1.00 76.62 350 PHE A N 1
ATOM 2741 C CA . PHE A 1 350 ? -22.957 11.836 0.112 1.00 76.62 350 PHE A CA 1
ATOM 2742 C C . PHE A 1 350 ? -23.949 11.649 -1.027 1.00 76.62 350 PHE A C 1
ATOM 2744 O O . PHE A 1 350 ? -24.044 10.568 -1.600 1.00 76.62 350 PHE A O 1
ATOM 2751 N N . THR A 1 351 ? -24.725 12.689 -1.316 1.00 70.75 351 THR A N 1
ATOM 2752 C CA . THR A 1 351 ? -25.835 12.631 -2.286 1.00 70.75 351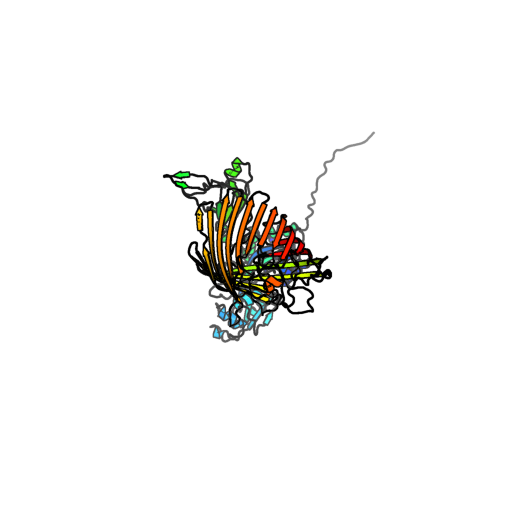 THR A CA 1
ATOM 2753 C C . THR A 1 351 ? -25.500 13.315 -3.610 1.00 70.75 351 THR A C 1
ATOM 2755 O O . THR A 1 351 ? -26.338 13.392 -4.504 1.00 70.75 351 THR A O 1
ATOM 2758 N N . ASN A 1 352 ? -24.261 13.791 -3.754 1.00 55.19 352 ASN A N 1
ATOM 2759 C CA . ASN A 1 352 ? -23.757 14.285 -5.024 1.00 55.19 352 ASN A CA 1
ATOM 2760 C C . ASN A 1 352 ? -23.567 13.119 -5.996 1.00 55.19 352 ASN A C 1
ATOM 2762 O O . ASN A 1 352 ? -23.005 12.087 -5.630 1.00 55.19 352 ASN A O 1
ATOM 2766 N N . ASP A 1 353 ? -23.973 13.331 -7.248 1.00 42.06 353 ASP A N 1
ATOM 2767 C CA . ASP A 1 353 ? -23.671 12.487 -8.406 1.00 42.06 353 ASP A CA 1
ATOM 2768 C C . ASP A 1 353 ? -22.152 12.385 -8.647 1.00 42.06 353 ASP A C 1
ATOM 2770 O O . ASP A 1 353 ? -21.611 12.959 -9.588 1.00 42.06 353 ASP A O 1
ATOM 2774 N N . ARG A 1 354 ? -21.450 11.655 -7.775 1.00 33.12 354 ARG A N 1
ATOM 2775 C CA . ARG A 1 354 ? -20.132 11.034 -7.955 1.00 33.12 354 ARG A CA 1
ATOM 2776 C C . ARG A 1 354 ? -20.005 9.882 -6.956 1.00 33.12 354 ARG A C 1
ATOM 2778 O O . ARG A 1 354 ? -19.362 9.992 -5.920 1.00 33.12 354 ARG A O 1
ATOM 2785 N N . LEU A 1 355 ? -20.627 8.757 -7.302 1.00 30.80 355 LEU A N 1
ATOM 2786 C CA . LEU A 1 355 ? -20.335 7.458 -6.701 1.00 30.80 355 LEU A CA 1
ATOM 2787 C C . LEU A 1 355 ? -18.928 7.005 -7.135 1.00 30.80 355 LEU A C 1
ATOM 2789 O O . LEU A 1 355 ? -18.773 6.376 -8.179 1.00 30.80 355 LEU A O 1
ATOM 2793 N N . GLU A 1 356 ? -17.916 7.303 -6.324 1.00 26.88 356 GLU A N 1
ATOM 2794 C CA . GLU A 1 356 ? -16.754 6.427 -6.144 1.00 26.88 356 GLU A CA 1
ATOM 2795 C C . GLU A 1 356 ? -16.672 6.066 -4.660 1.00 26.88 356 GLU A C 1
ATOM 2797 O O . GLU A 1 356 ? -16.709 6.918 -3.775 1.00 26.88 356 GLU A O 1
ATOM 2802 N N . ALA A 1 357 ? -16.668 4.763 -4.399 1.00 27.81 357 ALA A N 1
ATOM 2803 C CA . ALA A 1 357 ? -16.799 4.179 -3.082 1.00 27.81 357 ALA A CA 1
ATOM 2804 C C . ALA A 1 357 ? -15.495 4.301 -2.278 1.00 27.81 357 ALA A C 1
ATOM 2806 O O . ALA A 1 357 ? -14.532 3.572 -2.523 1.00 27.81 357 ALA A O 1
ATOM 2807 N N . GLU A 1 358 ? -15.488 5.129 -1.235 1.00 25.70 358 GLU A N 1
ATOM 2808 C CA . GLU A 1 358 ? -14.600 4.909 -0.094 1.00 25.70 358 GLU A CA 1
ATOM 2809 C C . GLU A 1 358 ? -15.241 3.874 0.836 1.00 25.70 358 GLU A C 1
ATOM 2811 O O . GLU A 1 358 ? -16.032 4.179 1.725 1.00 25.70 358 GLU A O 1
ATOM 2816 N N . ARG A 1 359 ? -14.903 2.601 0.603 1.00 29.03 359 ARG A N 1
ATOM 2817 C CA . ARG A 1 359 ? -15.002 1.575 1.642 1.00 29.03 359 ARG A CA 1
ATOM 2818 C C . ARG A 1 359 ? -14.000 1.929 2.737 1.00 29.03 359 ARG A C 1
ATOM 2820 O O . ARG A 1 359 ? -12.797 1.883 2.496 1.00 29.03 359 ARG A O 1
ATOM 2827 N N . VAL A 1 360 ? -14.504 2.265 3.918 1.00 28.20 360 VAL A N 1
ATOM 2828 C CA . VAL A 1 360 ? -13.715 2.299 5.150 1.00 28.20 360 VAL A CA 1
ATOM 2829 C C . VAL A 1 360 ? -13.331 0.854 5.472 1.00 28.20 360 VAL A C 1
ATOM 2831 O O . VAL A 1 360 ? -14.198 0.015 5.715 1.00 28.20 360 VAL A O 1
ATOM 2834 N N . GLU A 1 361 ? -12.041 0.541 5.383 1.00 27.30 361 GLU A N 1
ATOM 2835 C CA . GLU A 1 361 ? -11.500 -0.745 5.823 1.00 27.30 361 GLU A CA 1
ATOM 2836 C C . GLU A 1 361 ? -11.605 -0.878 7.352 1.00 27.30 361 GLU A C 1
ATOM 2838 O O . GLU A 1 361 ? -11.440 0.116 8.067 1.00 27.30 361 GLU A O 1
ATOM 2843 N N . PRO A 1 362 ? -11.870 -2.087 7.880 1.00 27.52 362 PRO A N 1
ATOM 2844 C CA . PRO A 1 362 ? -11.938 -2.315 9.317 1.00 27.52 362 PRO A CA 1
ATOM 2845 C C . PRO A 1 362 ? -10.553 -2.116 9.948 1.00 27.52 362 PRO A C 1
ATOM 2847 O O . PRO A 1 362 ? -9.621 -2.877 9.690 1.00 27.52 362 PRO A O 1
ATOM 2850 N N . GLN A 1 363 ? -10.417 -1.087 10.787 1.00 27.12 363 GLN A N 1
ATOM 2851 C CA . GLN A 1 363 ? -9.205 -0.858 11.569 1.00 27.12 363 GLN A CA 1
ATOM 2852 C C . GLN A 1 363 ? -9.078 -1.918 12.675 1.00 27.12 363 GLN A C 1
ATOM 2854 O O . GLN A 1 363 ? -9.946 -2.049 13.538 1.00 27.12 363 GLN A O 1
ATOM 2859 N N . LEU A 1 364 ? -7.971 -2.664 12.650 1.00 27.61 364 LEU A N 1
ATOM 2860 C CA . LEU A 1 364 ? -7.503 -3.497 13.760 1.00 27.61 364 LEU A CA 1
ATOM 2861 C C . LEU A 1 364 ? -7.058 -2.611 14.948 1.00 27.61 364 LEU A C 1
ATOM 2863 O O . LEU A 1 364 ? -6.625 -1.476 14.737 1.00 27.61 364 LEU A O 1
ATOM 2867 N N . PRO A 1 365 ? -7.150 -3.095 16.199 1.00 28.58 365 PRO A N 1
ATOM 2868 C CA . PRO A 1 365 ? -7.042 -2.245 17.381 1.00 28.58 365 PRO A CA 1
ATOM 2869 C C . PRO A 1 365 ? -5.610 -1.760 17.704 1.00 28.58 365 PRO A C 1
ATOM 2871 O O . PRO A 1 365 ? -4.683 -2.547 17.854 1.00 28.58 365 PRO A O 1
ATOM 2874 N N . ILE A 1 366 ? -5.521 -0.435 17.898 1.00 38.19 366 ILE A N 1
ATOM 2875 C CA . ILE A 1 366 ? -4.679 0.361 18.820 1.00 38.19 366 ILE A CA 1
ATOM 2876 C C . ILE A 1 366 ? -3.143 0.300 18.652 1.00 38.19 366 ILE A C 1
ATOM 2878 O O . ILE A 1 366 ? -2.401 -0.109 19.537 1.00 38.19 366 ILE A O 1
ATOM 2882 N N . PHE A 1 367 ? -2.658 0.928 17.581 1.00 31.34 367 PHE A N 1
ATOM 2883 C CA . PHE A 1 367 ? -1.818 2.128 17.717 1.00 31.34 367 PHE A CA 1
ATOM 2884 C C . PHE A 1 367 ? -2.645 3.254 17.085 1.00 31.34 367 PHE A C 1
ATOM 2886 O O . PHE A 1 367 ? -3.303 2.999 16.082 1.00 31.34 367 PHE A O 1
ATOM 2893 N N . GLY A 1 368 ? -2.725 4.458 17.666 1.00 43.41 368 GLY A N 1
ATOM 2894 C CA . GLY A 1 368 ? -3.597 5.519 17.123 1.00 43.41 368 GLY A CA 1
ATOM 2895 C C . GLY A 1 368 ? -3.387 5.764 15.615 1.00 43.41 368 GLY A C 1
ATOM 2896 O O . GLY A 1 368 ? -2.357 5.362 15.080 1.00 43.41 368 GLY A O 1
ATOM 2897 N N . ASN A 1 369 ? -4.315 6.477 14.952 1.00 58.41 369 ASN A N 1
ATOM 2898 C CA . ASN A 1 369 ? -4.354 6.842 13.507 1.00 58.41 369 ASN A CA 1
ATOM 2899 C C . ASN A 1 369 ? -3.041 7.375 12.861 1.00 58.41 369 ASN A C 1
ATOM 2901 O O . ASN A 1 369 ? -3.010 7.729 11.682 1.00 58.41 369 ASN A O 1
ATOM 2905 N N . LYS A 1 370 ? -1.963 7.462 13.635 1.00 80.38 370 LYS A N 1
ATOM 2906 C CA . LYS A 1 370 ? -0.592 7.785 13.275 1.00 80.38 370 LYS A CA 1
ATOM 2907 C C . LYS A 1 370 ? 0.140 6.664 12.529 1.00 80.38 370 LYS A C 1
ATOM 2909 O O . LYS A 1 370 ? 0.983 6.995 11.706 1.00 80.38 370 LYS A O 1
ATOM 2914 N N . LEU A 1 371 ? -0.132 5.380 12.788 1.00 86.06 371 LEU A N 1
ATOM 2915 C CA . LEU A 1 371 ? 0.556 4.270 12.107 1.00 86.06 371 LEU A CA 1
ATOM 2916 C C . LEU A 1 371 ? -0.290 3.718 10.951 1.00 86.06 371 LEU A C 1
ATOM 2918 O O . LEU A 1 371 ? -1.419 3.284 11.159 1.00 86.06 371 LEU A O 1
ATOM 2922 N N . LYS A 1 372 ? 0.262 3.721 9.734 1.00 86.88 372 LYS A N 1
ATOM 2923 C CA . LYS A 1 372 ? -0.374 3.190 8.520 1.00 86.88 372 LYS A CA 1
ATOM 2924 C C . LYS A 1 372 ? 0.532 2.165 7.859 1.00 86.88 372 LYS A C 1
ATOM 2926 O O . LYS A 1 372 ? 1.657 2.505 7.501 1.00 86.88 372 LYS A O 1
ATOM 2931 N N . PHE A 1 373 ? 0.040 0.949 7.666 1.00 89.19 373 PHE A N 1
ATOM 2932 C CA . PHE A 1 373 ? 0.732 -0.079 6.892 1.00 89.19 373 PHE A CA 1
ATOM 2933 C C . PHE A 1 373 ? 0.380 0.036 5.412 1.00 89.19 373 PHE A C 1
ATOM 2935 O O . PHE A 1 373 ? -0.670 0.570 5.067 1.00 89.19 373 PHE A O 1
ATOM 2942 N N . PHE A 1 374 ? 1.284 -0.422 4.555 1.00 89.50 374 PHE A N 1
ATOM 2943 C CA . PHE A 1 374 ? 1.059 -0.532 3.120 1.00 89.50 374 PHE A CA 1
ATOM 2944 C C . PHE A 1 374 ? 1.913 -1.661 2.549 1.00 89.50 374 PHE A C 1
ATOM 2946 O O . PHE A 1 374 ? 2.960 -2.007 3.099 1.00 89.50 374 PHE A O 1
ATOM 2953 N N . GLY A 1 375 ? 1.514 -2.215 1.417 1.00 93.75 375 GLY A N 1
ATOM 2954 C CA . GLY A 1 375 ? 2.287 -3.257 0.768 1.00 93.75 375 GLY A CA 1
ATOM 2955 C C . GLY A 1 375 ? 1.691 -3.720 -0.544 1.00 93.75 375 GLY A C 1
ATOM 2956 O O . GLY A 1 375 ? 0.633 -3.274 -0.985 1.00 93.75 375 GLY A O 1
ATOM 2957 N N . ASP A 1 376 ? 2.403 -4.640 -1.179 1.00 95.81 376 ASP A N 1
ATOM 2958 C CA . ASP A 1 376 ? 1.861 -5.362 -2.312 1.00 95.81 376 ASP A CA 1
ATOM 2959 C C . ASP A 1 376 ? 2.483 -6.738 -2.487 1.00 95.81 376 ASP A C 1
ATOM 2961 O O . ASP A 1 376 ? 3.649 -6.997 -2.175 1.00 95.81 376 ASP A O 1
ATOM 2965 N N . PHE A 1 377 ? 1.665 -7.605 -3.062 1.00 97.50 377 PHE A N 1
ATOM 2966 C CA . PHE A 1 377 ? 2.058 -8.872 -3.629 1.00 97.50 377 PHE A CA 1
ATOM 2967 C C . PHE A 1 377 ? 1.879 -8.821 -5.144 1.00 97.50 377 PHE A C 1
ATOM 2969 O O . PHE A 1 377 ? 0.844 -8.379 -5.652 1.00 97.50 377 PHE A O 1
ATOM 2976 N N . ARG A 1 378 ? 2.865 -9.341 -5.874 1.00 97.88 378 ARG A N 1
ATOM 2977 C CA . ARG A 1 378 ? 2.749 -9.591 -7.310 1.00 97.88 378 ARG A CA 1
ATOM 2978 C C . ARG A 1 378 ? 3.186 -11.008 -7.625 1.00 97.88 378 ARG A C 1
ATOM 2980 O O . ARG A 1 378 ? 4.316 -11.383 -7.331 1.00 97.88 378 ARG A O 1
ATOM 2987 N N . PHE A 1 379 ? 2.323 -11.755 -8.300 1.00 98.19 379 PHE A N 1
ATOM 2988 C CA . PHE A 1 379 ? 2.712 -12.966 -9.014 1.00 98.19 379 PHE A CA 1
ATOM 2989 C C . PHE A 1 379 ? 2.858 -12.641 -10.496 1.00 98.19 379 PHE A C 1
ATOM 2991 O O . PHE A 1 379 ? 2.010 -11.959 -11.067 1.00 98.19 379 PHE A O 1
ATOM 2998 N N . ARG A 1 380 ? 3.926 -13.123 -11.123 1.00 98.00 380 ARG A N 1
ATOM 2999 C CA . ARG A 1 380 ? 4.261 -12.805 -12.506 1.00 98.00 380 ARG A CA 1
ATOM 3000 C C . ARG A 1 380 ? 4.623 -14.070 -13.273 1.00 98.00 380 ARG A C 1
ATOM 3002 O O . ARG A 1 380 ? 5.564 -14.769 -12.908 1.00 98.00 380 ARG A O 1
ATOM 3009 N N . ALA A 1 381 ? 3.919 -14.319 -14.371 1.00 97.94 381 ALA A N 1
ATOM 3010 C CA . ALA A 1 381 ? 4.324 -15.280 -15.390 1.00 97.94 381 ALA A CA 1
ATOM 3011 C C . ALA A 1 381 ? 4.928 -14.524 -16.579 1.00 97.94 381 ALA A C 1
ATOM 3013 O O . ALA A 1 381 ? 4.305 -13.611 -17.118 1.00 97.94 381 ALA A O 1
ATOM 3014 N N . GLU A 1 382 ? 6.141 -14.885 -16.989 1.00 95.81 382 GLU A N 1
ATOM 3015 C CA . GLU A 1 382 ? 6.852 -14.259 -18.107 1.00 95.81 382 GLU A CA 1
ATOM 3016 C C . GLU A 1 382 ? 7.227 -15.301 -19.157 1.00 95.81 382 GLU A C 1
ATOM 3018 O O . GLU A 1 382 ? 7.681 -16.392 -18.815 1.00 95.81 382 GLU A O 1
ATOM 3023 N N . GLN A 1 383 ? 7.125 -14.923 -20.428 1.00 96.69 383 GLN A N 1
ATOM 3024 C CA . GLN A 1 383 ? 7.649 -15.690 -21.550 1.00 96.69 383 GLN A CA 1
ATOM 3025 C C . GLN A 1 383 ? 8.459 -14.769 -22.464 1.00 96.69 383 GLN A C 1
ATOM 3027 O O . GLN A 1 383 ? 7.933 -13.797 -23.001 1.00 96.69 383 GLN A O 1
ATOM 3032 N N . ASP A 1 384 ? 9.732 -15.100 -22.664 1.00 94.19 384 ASP A N 1
ATOM 3033 C CA . ASP A 1 384 ? 10.612 -14.502 -23.669 1.00 94.19 384 ASP A CA 1
ATOM 3034 C C . ASP A 1 384 ? 10.712 -15.442 -24.881 1.00 94.19 384 ASP A C 1
ATOM 3036 O O . ASP A 1 384 ? 10.860 -16.659 -24.709 1.00 94.19 384 ASP A O 1
ATOM 3040 N N . TRP A 1 385 ? 10.693 -14.899 -26.099 1.00 94.75 385 TRP A N 1
ATOM 3041 C CA . TRP A 1 385 ? 10.993 -15.659 -27.316 1.00 94.75 385 TRP A CA 1
ATOM 3042 C C . TRP A 1 385 ? 11.629 -14.786 -28.398 1.00 94.75 385 TRP A C 1
ATOM 3044 O O . TRP A 1 385 ? 11.694 -13.561 -28.261 1.00 94.75 385 TRP A O 1
ATOM 3054 N N . ASP A 1 386 ? 12.130 -15.434 -29.455 1.00 92.56 386 ASP A N 1
ATOM 3055 C CA . ASP A 1 386 ? 12.612 -14.777 -30.683 1.00 92.56 386 ASP A CA 1
ATOM 3056 C C . ASP A 1 386 ? 13.553 -13.595 -30.385 1.00 92.56 386 ASP A C 1
ATOM 3058 O O . ASP A 1 386 ? 13.367 -12.469 -30.843 1.00 92.56 386 ASP A O 1
ATOM 3062 N N . SER A 1 387 ? 14.507 -13.835 -29.482 1.00 91.94 387 SER A N 1
ATOM 3063 C CA . SER A 1 387 ? 15.375 -12.795 -28.931 1.00 91.94 387 SER A CA 1
ATOM 3064 C C . SER A 1 387 ? 16.793 -12.954 -29.452 1.00 91.94 387 SER A C 1
ATOM 3066 O O . SER A 1 387 ? 17.498 -13.874 -29.049 1.00 91.94 387 SER A O 1
ATOM 3068 N N . ARG A 1 388 ? 17.253 -12.049 -30.309 1.00 92.94 388 ARG A N 1
ATOM 3069 C CA . ARG A 1 388 ? 18.581 -12.100 -30.930 1.00 92.94 388 ARG A CA 1
ATOM 3070 C C . ARG A 1 388 ? 19.636 -11.372 -30.096 1.00 92.94 388 ARG A C 1
ATOM 3072 O O . ARG A 1 388 ? 19.376 -10.298 -29.552 1.00 92.94 388 ARG A O 1
ATOM 3079 N N . ARG A 1 389 ? 20.825 -11.967 -29.984 1.00 91.19 389 ARG A N 1
ATOM 3080 C CA . ARG A 1 389 ? 22.029 -11.408 -29.345 1.00 91.19 389 ARG A CA 1
ATOM 3081 C C . ARG A 1 389 ? 22.832 -10.557 -30.329 1.00 91.19 389 ARG A C 1
ATOM 3083 O O . ARG A 1 389 ? 22.680 -10.692 -31.544 1.00 91.19 389 ARG A O 1
ATOM 3090 N N . SER A 1 390 ? 23.743 -9.742 -29.803 1.00 90.25 390 SER A N 1
ATOM 3091 C CA . SER A 1 390 ? 24.589 -8.866 -30.619 1.00 90.25 390 SER A CA 1
ATOM 3092 C C . SER A 1 390 ? 25.578 -9.643 -31.504 1.00 90.25 390 SER A C 1
ATOM 3094 O O . SER A 1 390 ? 25.868 -9.235 -32.625 1.00 90.25 390 SER A O 1
ATOM 3096 N N . ASN A 1 391 ? 25.989 -10.845 -31.083 1.00 89.94 391 ASN A N 1
ATOM 3097 C CA . ASN A 1 391 ? 26.780 -11.784 -31.891 1.00 89.94 391 ASN A CA 1
ATOM 3098 C C . ASN A 1 391 ? 25.981 -12.475 -33.023 1.00 89.94 391 ASN A C 1
ATOM 3100 O O . ASN A 1 391 ? 26.489 -13.370 -33.689 1.00 89.94 391 ASN A O 1
ATOM 3104 N N . GLY A 1 392 ? 24.711 -12.111 -33.227 1.00 89.88 392 GLY A N 1
ATOM 3105 C CA . GLY A 1 392 ? 23.870 -12.627 -34.305 1.00 89.88 392 GLY A CA 1
ATOM 3106 C C . GLY A 1 392 ? 23.103 -13.913 -33.997 1.00 89.88 392 GLY A C 1
ATOM 3107 O O . GLY A 1 392 ? 22.179 -14.218 -34.754 1.00 89.88 392 GLY A O 1
ATOM 3108 N N . THR A 1 393 ? 23.417 -14.613 -32.902 1.00 93.06 393 THR A N 1
ATOM 3109 C CA . THR A 1 393 ? 22.717 -15.837 -32.462 1.00 93.06 393 THR A CA 1
ATOM 3110 C C . THR A 1 393 ? 21.388 -15.530 -31.765 1.00 93.06 393 THR A C 1
ATOM 3112 O O . THR A 1 393 ? 21.185 -14.427 -31.252 1.00 93.06 393 THR A O 1
ATOM 3115 N N . TYR A 1 394 ? 20.470 -16.497 -31.723 1.00 92.19 394 TYR A N 1
ATOM 3116 C CA . TYR A 1 394 ? 19.229 -16.384 -30.951 1.00 92.19 394 TYR A CA 1
ATOM 3117 C C . TYR A 1 394 ? 19.423 -16.902 -29.522 1.00 92.19 394 TYR A C 1
ATOM 3119 O O . TYR A 1 394 ? 20.156 -17.856 -29.279 1.00 92.19 394 TYR A O 1
ATOM 3127 N N . ARG A 1 395 ? 18.778 -16.243 -28.559 1.00 90.38 395 ARG A N 1
ATOM 3128 C CA . ARG A 1 395 ? 18.625 -16.718 -27.183 1.00 90.38 395 ARG A CA 1
ATOM 3129 C C . ARG A 1 395 ? 17.531 -17.778 -27.152 1.00 90.38 395 ARG A C 1
ATOM 3131 O O . ARG A 1 395 ? 16.510 -17.615 -27.818 1.00 90.38 395 ARG A O 1
ATOM 3138 N N . ASP A 1 396 ? 17.697 -18.767 -26.283 1.00 91.75 396 ASP A N 1
ATOM 3139 C CA . ASP A 1 396 ? 16.633 -19.725 -26.005 1.00 91.75 396 ASP A CA 1
ATOM 3140 C C . ASP A 1 396 ? 15.384 -19.025 -25.462 1.00 91.75 396 ASP A C 1
ATOM 3142 O O . ASP A 1 396 ? 15.462 -18.056 -24.680 1.00 91.75 396 ASP A O 1
ATOM 3146 N N . ASN A 1 397 ? 14.232 -19.554 -25.875 1.00 93.56 397 ASN A N 1
ATOM 3147 C CA . ASN A 1 397 ? 12.942 -19.193 -25.310 1.00 93.56 397 ASN A CA 1
ATOM 3148 C C . ASN A 1 397 ? 12.960 -19.505 -23.813 1.00 93.56 397 ASN A C 1
ATOM 3150 O O . ASN A 1 397 ? 13.458 -20.547 -23.390 1.00 93.56 397 ASN A O 1
ATOM 3154 N N . ARG A 1 398 ? 12.422 -18.597 -23.001 1.00 92.56 398 ARG A N 1
ATOM 3155 C CA . ARG A 1 398 ? 12.513 -18.707 -21.544 1.00 92.56 398 ARG A CA 1
ATOM 3156 C C . ARG A 1 398 ? 11.182 -18.362 -20.899 1.00 92.56 398 ARG A C 1
ATOM 3158 O O . ARG A 1 398 ? 10.723 -17.231 -21.032 1.00 92.56 398 ARG A O 1
ATOM 3165 N N . GLY A 1 399 ? 10.616 -19.328 -20.182 1.00 94.06 399 GLY A N 1
ATOM 3166 C CA . GLY A 1 399 ? 9.481 -19.131 -19.285 1.00 94.06 399 GLY A CA 1
ATOM 3167 C C . GLY A 1 399 ? 9.962 -18.938 -17.849 1.00 94.06 399 GLY A C 1
ATOM 3168 O O . GLY A 1 399 ? 10.906 -19.606 -17.426 1.00 94.06 399 GLY A O 1
ATOM 3169 N N . ARG A 1 400 ? 9.349 -18.019 -17.100 1.00 94.00 400 ARG A N 1
ATOM 3170 C CA . ARG A 1 400 ? 9.635 -17.811 -15.672 1.00 94.00 400 ARG A CA 1
ATOM 3171 C C . ARG A 1 400 ? 8.361 -17.538 -14.898 1.00 94.00 400 ARG A C 1
ATOM 3173 O O . ARG A 1 400 ? 7.508 -16.781 -15.355 1.00 94.00 400 ARG A O 1
ATOM 3180 N N . LEU A 1 401 ? 8.292 -18.097 -13.698 1.00 96.44 401 LEU A N 1
ATOM 3181 C CA . LEU A 1 401 ? 7.340 -17.684 -12.678 1.00 96.44 401 LEU A CA 1
ATOM 3182 C C . LEU A 1 401 ? 8.093 -16.892 -11.617 1.00 96.44 401 LEU A C 1
ATOM 3184 O O . LEU A 1 401 ? 9.203 -17.262 -11.228 1.00 96.44 401 LEU A O 1
ATOM 3188 N N . ARG A 1 402 ? 7.512 -15.779 -11.189 1.00 95.25 402 ARG A N 1
ATOM 3189 C CA . ARG A 1 402 ? 8.139 -14.823 -10.286 1.00 95.25 402 ARG A CA 1
ATOM 3190 C C . ARG A 1 402 ? 7.153 -14.338 -9.241 1.00 95.25 402 ARG A C 1
ATOM 3192 O O . ARG A 1 402 ? 5.960 -14.223 -9.519 1.00 95.25 402 ARG A O 1
ATOM 3199 N N . ILE A 1 403 ? 7.671 -14.003 -8.069 1.00 96.31 403 ILE A N 1
ATOM 3200 C CA . ILE A 1 403 ? 6.915 -13.335 -7.011 1.00 96.31 403 ILE A CA 1
ATOM 3201 C C . ILE A 1 403 ? 7.616 -12.050 -6.589 1.00 96.31 403 ILE A C 1
ATOM 3203 O O . ILE A 1 403 ? 8.839 -11.956 -6.644 1.00 96.31 403 ILE A O 1
ATOM 3207 N N . ARG A 1 404 ? 6.838 -11.069 -6.148 1.00 96.12 404 ARG A N 1
ATOM 3208 C CA . ARG A 1 404 ? 7.314 -9.896 -5.423 1.00 96.12 404 ARG A CA 1
ATOM 3209 C C . ARG A 1 404 ? 6.462 -9.708 -4.179 1.00 96.12 404 ARG A C 1
ATOM 3211 O O . ARG A 1 404 ? 5.238 -9.801 -4.253 1.00 96.12 404 ARG A O 1
ATOM 3218 N N . LEU A 1 405 ? 7.124 -9.415 -3.071 1.00 96.81 405 LEU A N 1
ATOM 3219 C CA . LEU A 1 405 ? 6.534 -9.081 -1.785 1.00 96.81 405 LEU A CA 1
ATOM 3220 C C . LEU A 1 405 ? 7.119 -7.752 -1.325 1.00 96.81 405 LEU A C 1
ATOM 3222 O O . LEU A 1 405 ? 8.338 -7.591 -1.297 1.00 96.81 405 LEU A O 1
ATOM 3226 N N . ARG A 1 406 ? 6.261 -6.802 -0.967 1.00 96.69 406 ARG A N 1
ATOM 3227 C CA . ARG A 1 406 ? 6.664 -5.537 -0.352 1.00 96.69 406 ARG A CA 1
ATOM 3228 C C . ARG A 1 406 ? 5.747 -5.241 0.823 1.00 96.69 406 ARG A C 1
ATOM 3230 O O . ARG A 1 406 ? 4.533 -5.393 0.714 1.00 96.69 406 ARG A O 1
ATOM 3237 N N . PHE A 1 407 ? 6.334 -4.809 1.929 1.00 97.12 407 PHE A N 1
ATOM 3238 C CA . PHE A 1 407 ? 5.608 -4.441 3.138 1.00 97.12 407 PHE A CA 1
ATOM 3239 C C . PHE A 1 407 ? 6.284 -3.246 3.791 1.00 97.12 407 PHE A C 1
ATOM 3241 O O . PHE A 1 407 ? 7.498 -3.235 3.977 1.00 97.12 407 PHE A O 1
ATOM 3248 N N . GLY A 1 408 ? 5.515 -2.227 4.135 1.00 95.31 408 GLY A N 1
ATOM 3249 C CA . GLY A 1 408 ? 6.021 -1.013 4.743 1.00 95.31 408 GLY A CA 1
ATOM 3250 C C . GLY A 1 408 ? 5.018 -0.373 5.681 1.00 95.31 408 GLY A C 1
ATOM 3251 O O . GLY A 1 408 ? 3.864 -0.787 5.796 1.00 95.31 408 GLY A O 1
ATOM 3252 N N . PHE A 1 409 ? 5.484 0.659 6.370 1.00 93.94 409 PHE A N 1
ATOM 3253 C CA . PHE A 1 409 ? 4.652 1.469 7.238 1.00 93.94 409 PHE A CA 1
ATOM 3254 C C . PHE A 1 409 ? 5.063 2.936 7.197 1.00 93.94 409 PHE A C 1
ATOM 3256 O O . PHE A 1 409 ? 6.207 3.276 6.896 1.00 93.94 409 PHE A O 1
ATOM 3263 N N . ASN A 1 410 ? 4.112 3.804 7.525 1.00 93.19 410 ASN A N 1
ATOM 3264 C CA . ASN A 1 410 ? 4.317 5.213 7.817 1.00 93.19 410 ASN A CA 1
ATOM 3265 C C . ASN A 1 410 ? 3.815 5.497 9.232 1.00 93.19 410 ASN A C 1
ATOM 3267 O O . ASN A 1 410 ? 2.674 5.179 9.558 1.00 93.19 410 ASN A O 1
ATOM 3271 N N . TYR A 1 411 ? 4.652 6.116 10.054 1.00 93.25 411 TYR A N 1
ATOM 3272 C CA . TYR A 1 411 ? 4.335 6.565 11.399 1.00 93.25 411 TYR A CA 1
ATOM 3273 C C . TYR A 1 411 ? 4.345 8.096 11.463 1.00 93.25 411 TYR A C 1
ATOM 3275 O O . TYR A 1 411 ? 5.392 8.734 11.342 1.00 93.25 411 TYR A O 1
ATOM 3283 N N . GLN A 1 412 ? 3.174 8.694 11.660 1.00 91.69 412 GLN A N 1
ATOM 3284 C CA . GLN A 1 412 ? 2.995 10.126 11.870 1.00 91.69 412 GLN A CA 1
ATOM 3285 C C . GLN A 1 412 ? 3.367 10.484 13.313 1.00 91.69 412 GLN A C 1
ATOM 3287 O O . GLN A 1 412 ? 2.563 10.332 14.231 1.00 91.69 412 GLN A O 1
ATOM 3292 N N . TRP A 1 413 ? 4.581 10.977 13.540 1.00 86.19 413 TRP A N 1
ATOM 3293 C CA . TRP A 1 413 ? 5.033 11.340 14.883 1.00 86.19 413 TRP A CA 1
ATOM 3294 C C . TRP A 1 413 ? 4.208 12.512 15.449 1.00 86.19 413 TRP A C 1
ATOM 3296 O O . TRP A 1 413 ? 3.664 12.431 16.559 1.00 86.19 413 TRP A O 1
ATOM 3306 N N . ASN A 1 414 ? 4.044 13.567 14.650 1.00 88.25 414 ASN A N 1
ATOM 3307 C CA . ASN A 1 414 ? 3.227 14.756 14.921 1.00 88.25 414 ASN A CA 1
ATOM 3308 C C . ASN A 1 414 ? 2.734 15.361 13.593 1.00 88.25 414 ASN A C 1
ATOM 3310 O O . ASN A 1 414 ? 2.975 14.774 12.545 1.00 88.25 414 ASN A O 1
ATOM 3314 N N . ASP A 1 415 ? 2.079 16.521 13.602 1.00 84.31 415 ASP A N 1
ATOM 3315 C CA . ASP A 1 415 ? 1.500 17.129 12.388 1.00 84.31 415 ASP A CA 1
ATOM 3316 C C . ASP A 1 415 ? 2.538 17.521 11.320 1.00 84.31 415 ASP A C 1
ATOM 3318 O O . ASP A 1 415 ? 2.198 17.704 10.152 1.00 84.31 415 ASP A O 1
ATOM 3322 N N . HIS A 1 416 ? 3.818 17.591 11.691 1.00 90.25 416 HIS A N 1
ATOM 3323 C CA . HIS A 1 416 ? 4.908 17.970 10.798 1.00 90.25 416 HIS A CA 1
ATOM 3324 C C . HIS A 1 416 ? 5.734 16.778 10.326 1.00 90.25 416 HIS A C 1
ATOM 3326 O O . HIS A 1 416 ? 6.173 16.777 9.181 1.00 90.25 416 HIS A O 1
ATOM 3332 N N . PHE A 1 417 ? 5.949 15.766 11.168 1.00 92.81 417 PHE A N 1
ATOM 3333 C CA . PHE A 1 417 ? 6.933 14.717 10.910 1.00 92.81 417 PHE A CA 1
ATOM 3334 C C . PHE A 1 417 ? 6.316 13.328 10.740 1.00 92.81 417 PHE A C 1
ATOM 3336 O O . PHE A 1 417 ? 5.553 12.849 11.583 1.00 92.81 417 PHE A O 1
ATOM 3343 N N . THR A 1 418 ? 6.741 12.646 9.678 1.00 94.44 418 THR A N 1
ATOM 3344 C CA . THR A 1 418 ? 6.392 11.262 9.349 1.00 94.44 418 THR A CA 1
ATOM 3345 C C . THR A 1 418 ? 7.665 10.442 9.180 1.00 94.44 418 THR A C 1
ATOM 3347 O O . THR A 1 418 ? 8.537 10.798 8.391 1.00 94.44 418 THR A O 1
ATOM 3350 N N . PHE A 1 419 ? 7.761 9.320 9.879 1.00 95.44 419 PHE A N 1
ATOM 3351 C CA . PHE A 1 419 ? 8.780 8.302 9.644 1.00 95.44 419 PHE A CA 1
ATOM 3352 C C . PHE A 1 419 ? 8.206 7.201 8.750 1.00 95.44 419 PHE A C 1
ATOM 3354 O O . PHE A 1 419 ? 7.053 6.819 8.933 1.00 95.44 419 PHE A O 1
ATOM 3361 N N . GLY A 1 420 ? 8.976 6.679 7.797 1.00 96.06 420 GLY A N 1
ATOM 3362 C CA . GLY A 1 420 ? 8.523 5.589 6.934 1.00 96.06 420 GLY A CA 1
ATOM 3363 C C . GLY A 1 420 ? 9.611 4.563 6.650 1.00 96.06 420 GLY A C 1
ATOM 3364 O O . GLY A 1 420 ? 10.779 4.917 6.490 1.00 96.06 420 GLY A O 1
ATOM 3365 N N . ALA A 1 421 ? 9.215 3.295 6.559 1.00 97.38 421 ALA A N 1
ATOM 3366 C CA . ALA A 1 421 ? 10.104 2.198 6.197 1.00 97.38 421 ALA A CA 1
ATOM 3367 C C . ALA A 1 421 ? 9.395 1.158 5.320 1.00 97.38 421 ALA A C 1
ATOM 3369 O O . ALA A 1 421 ? 8.173 1.012 5.391 1.00 97.38 421 ALA A O 1
ATOM 3370 N N . ARG A 1 422 ? 10.157 0.437 4.491 1.00 97.31 422 ARG A N 1
ATOM 3371 C CA . ARG A 1 422 ? 9.662 -0.664 3.653 1.00 97.31 422 ARG A CA 1
ATOM 3372 C C . ARG A 1 422 ? 10.718 -1.760 3.524 1.00 97.31 422 ARG A C 1
ATOM 3374 O O . ARG A 1 422 ? 11.898 -1.474 3.335 1.00 97.31 422 ARG A O 1
ATOM 3381 N N . ILE A 1 423 ? 10.256 -3.002 3.616 1.00 96.94 423 ILE A N 1
ATOM 3382 C CA . ILE A 1 423 ? 10.977 -4.198 3.196 1.00 96.94 423 ILE A CA 1
ATOM 3383 C C . ILE A 1 423 ? 10.433 -4.690 1.854 1.00 96.94 423 ILE A C 1
ATOM 3385 O O . ILE A 1 423 ? 9.235 -4.576 1.569 1.00 96.94 423 ILE A O 1
ATOM 3389 N N . ARG A 1 424 ? 11.310 -5.273 1.042 1.00 96.19 424 ARG A N 1
ATOM 3390 C CA . ARG A 1 424 ? 10.982 -5.873 -0.250 1.00 96.19 424 ARG A CA 1
ATOM 3391 C C . ARG A 1 424 ? 11.695 -7.201 -0.457 1.00 96.19 424 ARG A C 1
ATOM 3393 O O . ARG A 1 424 ? 12.766 -7.425 0.093 1.00 96.19 424 ARG A O 1
ATOM 3400 N N . SER A 1 425 ? 11.127 -8.044 -1.304 1.00 96.31 425 SER A N 1
ATOM 3401 C CA . SER A 1 425 ? 11.796 -9.223 -1.843 1.00 96.31 425 SER A CA 1
ATOM 3402 C C . SER A 1 425 ? 12.832 -8.883 -2.919 1.00 96.31 425 SER A C 1
ATOM 3404 O O . SER A 1 425 ? 12.875 -7.763 -3.441 1.00 96.31 425 SER A O 1
ATOM 3406 N N . GLY A 1 426 ? 13.616 -9.894 -3.295 1.00 92.12 426 GLY A N 1
ATOM 3407 C CA . GLY A 1 426 ? 14.574 -9.837 -4.400 1.00 92.12 426 GLY A CA 1
ATOM 3408 C C . GLY A 1 426 ? 15.959 -9.395 -3.942 1.00 92.12 426 GLY A C 1
ATOM 3409 O O . GLY A 1 426 ? 16.113 -8.885 -2.837 1.00 92.12 426 GLY A O 1
ATOM 3410 N N . SER A 1 427 ? 16.955 -9.590 -4.803 1.00 89.19 427 SER A N 1
ATOM 3411 C CA . SER A 1 427 ? 18.368 -9.356 -4.481 1.00 89.19 427 SER A CA 1
ATOM 3412 C C . SER A 1 427 ? 18.661 -7.893 -4.113 1.00 89.19 427 SER A C 1
ATOM 3414 O O . SER A 1 427 ? 18.028 -6.962 -4.628 1.00 89.19 427 SER A O 1
ATOM 3416 N N . SER A 1 428 ? 19.647 -7.694 -3.234 1.00 86.69 428 SER A N 1
ATOM 3417 C CA . SER A 1 428 ? 20.223 -6.382 -2.915 1.00 86.69 428 SER A CA 1
ATOM 3418 C C . SER A 1 428 ? 21.063 -5.807 -4.060 1.00 86.69 428 SER A C 1
ATOM 3420 O O . SER A 1 428 ? 21.192 -4.590 -4.163 1.00 86.69 428 SER A O 1
ATOM 3422 N N . ASP A 1 429 ? 21.596 -6.661 -4.940 1.00 84.19 429 ASP A N 1
ATOM 3423 C CA . ASP A 1 429 ? 22.517 -6.269 -6.020 1.00 84.19 429 ASP A CA 1
ATOM 3424 C C . ASP A 1 429 ? 21.794 -5.817 -7.302 1.00 84.19 429 ASP A C 1
ATOM 3426 O O . ASP A 1 429 ? 22.417 -5.309 -8.248 1.00 84.19 429 ASP A O 1
ATOM 3430 N N . ASP A 1 430 ? 20.472 -6.005 -7.323 1.00 86.25 430 ASP A N 1
ATOM 3431 C CA . ASP A 1 430 ? 19.559 -5.598 -8.384 1.00 86.25 430 ASP A CA 1
ATOM 3432 C C . ASP A 1 430 ? 18.492 -4.643 -7.812 1.00 86.25 430 ASP A C 1
ATOM 3434 O O . ASP A 1 430 ? 17.457 -5.077 -7.292 1.00 86.25 430 ASP A O 1
ATOM 3438 N N . PRO A 1 431 ? 18.743 -3.322 -7.848 1.00 84.38 431 PRO A N 1
ATOM 3439 C CA . PRO A 1 431 ? 17.791 -2.337 -7.352 1.00 84.38 431 PRO A CA 1
ATOM 3440 C C . PRO A 1 431 ? 16.566 -2.161 -8.265 1.00 84.38 431 PRO A C 1
ATOM 3442 O O . PRO A 1 431 ? 15.577 -1.605 -7.803 1.00 84.38 431 PRO A O 1
ATOM 3445 N N . GLN A 1 432 ? 16.607 -2.624 -9.522 1.00 89.50 432 GLN A N 1
ATOM 3446 C CA . GLN A 1 432 ? 15.507 -2.484 -10.489 1.00 89.50 432 GLN A CA 1
ATOM 3447 C C . GLN A 1 432 ? 14.458 -3.583 -10.302 1.00 89.50 432 GLN A C 1
ATOM 3449 O O . GLN A 1 432 ? 13.268 -3.356 -10.488 1.00 89.50 432 GLN A O 1
ATOM 3454 N N . SER A 1 433 ? 14.884 -4.792 -9.916 1.00 90.25 433 SER A N 1
ATOM 3455 C CA . SER A 1 433 ? 13.987 -5.944 -9.830 1.00 90.25 433 SER A CA 1
ATOM 3456 C C . SER A 1 433 ? 13.853 -6.498 -8.404 1.00 90.25 433 SER A C 1
ATOM 3458 O O . SER A 1 433 ? 14.618 -7.372 -7.989 1.00 90.25 433 SER A O 1
ATOM 3460 N N . PRO A 1 434 ? 12.765 -6.164 -7.692 1.00 92.88 434 PRO A N 1
ATOM 3461 C CA . PRO A 1 434 ? 12.401 -6.793 -6.418 1.00 92.88 434 PRO A CA 1
ATOM 3462 C C . PRO A 1 434 ? 11.783 -8.200 -6.576 1.00 92.88 434 PRO A C 1
ATOM 3464 O O . PRO A 1 434 ? 11.172 -8.735 -5.647 1.00 92.88 434 PRO A O 1
ATOM 3467 N N . HIS A 1 435 ? 11.847 -8.793 -7.770 1.00 93.50 435 HIS A N 1
ATOM 3468 C CA . HIS A 1 435 ? 11.211 -10.072 -8.074 1.00 93.50 435 HIS A CA 1
ATOM 3469 C C . HIS A 1 435 ? 12.134 -11.254 -7.764 1.00 93.50 435 HIS A C 1
ATOM 3471 O O . HIS A 1 435 ? 13.280 -11.299 -8.205 1.00 93.50 435 HIS A O 1
ATOM 3477 N N . ILE A 1 436 ? 11.585 -12.271 -7.110 1.00 92.94 436 ILE A N 1
ATOM 3478 C CA . ILE A 1 436 ? 12.213 -13.578 -6.908 1.00 92.94 436 ILE A CA 1
ATOM 3479 C C . ILE A 1 436 ? 11.737 -14.517 -8.013 1.00 92.94 436 ILE A C 1
ATOM 3481 O O . ILE A 1 436 ? 10.541 -14.580 -8.302 1.00 92.94 436 ILE A O 1
ATOM 3485 N N . THR A 1 437 ? 12.657 -15.254 -8.636 1.00 91.75 437 THR A N 1
ATOM 3486 C CA . THR A 1 437 ? 12.310 -16.297 -9.614 1.00 91.75 437 THR A CA 1
ATOM 3487 C C . THR A 1 437 ? 12.054 -17.615 -8.885 1.00 91.75 437 THR A C 1
ATOM 3489 O O . THR A 1 437 ? 12.859 -18.034 -8.062 1.00 91.75 437 THR A O 1
ATOM 3492 N N . LEU A 1 438 ? 10.921 -18.260 -9.163 1.00 92.62 438 LEU A N 1
ATOM 3493 C CA . LEU A 1 438 ? 10.563 -19.542 -8.555 1.00 92.62 438 LEU A CA 1
ATOM 3494 C C . LEU A 1 438 ? 11.343 -20.694 -9.203 1.00 92.62 438 LEU A C 1
ATOM 3496 O O . LEU A 1 438 ? 11.596 -20.670 -10.408 1.00 92.62 438 LEU A O 1
ATOM 3500 N N . GLY A 1 439 ? 11.655 -21.723 -8.411 1.00 87.19 439 GLY A N 1
ATOM 3501 C CA . GLY A 1 439 ? 12.396 -22.904 -8.873 1.00 87.19 439 GLY A CA 1
ATOM 3502 C C . GLY A 1 439 ? 13.916 -22.722 -8.895 1.00 87.19 439 GLY A C 1
ATOM 3503 O O . GLY A 1 439 ? 14.596 -23.402 -9.656 1.00 87.19 439 GLY A O 1
ATOM 3504 N N . ASP A 1 440 ? 14.442 -21.808 -8.080 1.00 81.88 440 ASP A N 1
ATOM 3505 C CA . ASP A 1 440 ? 15.858 -21.435 -8.067 1.00 81.88 440 ASP A CA 1
ATOM 3506 C C . ASP A 1 440 ? 16.723 -22.327 -7.151 1.00 81.88 440 ASP A C 1
ATOM 3508 O O . ASP A 1 440 ? 17.396 -21.845 -6.244 1.00 81.88 440 ASP A O 1
ATOM 3512 N N . ASP A 1 441 ? 16.663 -23.645 -7.375 1.00 84.75 441 ASP A N 1
ATOM 3513 C CA . ASP A 1 441 ? 17.474 -24.671 -6.687 1.00 84.75 441 ASP A CA 1
ATOM 3514 C C . ASP A 1 441 ? 17.379 -24.645 -5.148 1.00 84.75 441 ASP A C 1
ATOM 3516 O O . ASP A 1 441 ? 18.373 -24.714 -4.432 1.00 84.75 441 ASP A O 1
ATOM 3520 N N . PHE A 1 442 ? 16.154 -24.496 -4.628 1.00 82.56 442 PHE A N 1
ATOM 3521 C CA . PHE A 1 442 ? 15.856 -24.450 -3.186 1.00 82.56 442 PHE A CA 1
ATOM 3522 C C . PHE A 1 442 ? 16.583 -23.341 -2.404 1.00 82.56 442 PHE A C 1
ATOM 3524 O O . PHE A 1 442 ? 16.608 -23.385 -1.174 1.00 82.56 442 PHE A O 1
ATOM 3531 N N . ARG A 1 443 ? 17.141 -22.335 -3.091 1.00 83.44 443 ARG A N 1
ATOM 3532 C CA . ARG A 1 443 ? 17.764 -21.180 -2.441 1.00 83.44 443 ARG A CA 1
ATOM 3533 C C . ARG A 1 443 ? 16.757 -20.402 -1.602 1.00 83.44 443 ARG A C 1
ATOM 3535 O O . ARG A 1 443 ? 15.581 -20.281 -1.956 1.00 83.44 443 ARG A O 1
ATOM 3542 N N . GLU A 1 444 ? 17.250 -19.872 -0.489 1.00 88.00 444 GLU A N 1
ATOM 3543 C CA . GLU A 1 444 ? 16.487 -18.982 0.377 1.00 88.00 444 GLU A CA 1
ATOM 3544 C C . GLU A 1 444 ? 16.140 -17.674 -0.346 1.00 88.00 444 GLU A C 1
ATOM 3546 O O . GLU A 1 444 ? 16.769 -17.280 -1.330 1.00 88.00 444 GLU A O 1
ATOM 3551 N N . TYR A 1 445 ? 15.086 -17.018 0.128 1.00 90.38 445 TYR A N 1
ATOM 3552 C CA . TYR A 1 445 ? 14.565 -15.798 -0.471 1.00 90.38 445 TYR A CA 1
ATOM 3553 C C . TYR A 1 445 ? 15.136 -14.558 0.210 1.00 90.38 445 TYR A C 1
ATOM 3555 O O . TYR A 1 445 ? 14.913 -14.347 1.401 1.00 90.38 445 TYR A O 1
ATOM 3563 N N . ASP A 1 446 ? 15.786 -13.701 -0.576 1.00 90.75 446 ASP A N 1
ATOM 3564 C CA . ASP A 1 446 ? 16.298 -12.417 -0.101 1.00 90.75 446 ASP A CA 1
ATOM 3565 C C . ASP A 1 446 ? 15.155 -11.449 0.239 1.00 90.75 446 ASP A C 1
ATOM 3567 O O . ASP A 1 446 ? 14.252 -11.208 -0.577 1.00 90.75 446 ASP A O 1
ATOM 3571 N N . ILE A 1 447 ? 15.238 -10.849 1.429 1.00 93.56 447 ILE A N 1
ATOM 3572 C CA . ILE A 1 447 ? 14.380 -9.758 1.897 1.00 93.56 447 ILE A CA 1
ATOM 3573 C C . ILE A 1 447 ? 15.276 -8.596 2.329 1.00 93.56 447 ILE A C 1
ATOM 3575 O O . ILE A 1 447 ? 16.156 -8.761 3.168 1.00 93.56 447 ILE A O 1
ATOM 3579 N N . ASN A 1 448 ? 15.027 -7.410 1.780 1.00 94.94 448 ASN A N 1
ATOM 3580 C CA . ASN A 1 448 ? 15.872 -6.231 1.940 1.00 94.94 448 ASN A CA 1
ATOM 3581 C C . ASN A 1 448 ? 15.058 -5.022 2.408 1.00 94.94 448 ASN A C 1
ATOM 3583 O O . ASN A 1 448 ? 13.921 -4.836 1.974 1.00 94.94 448 ASN A O 1
ATOM 3587 N N . ILE A 1 449 ? 15.643 -4.169 3.255 1.00 94.81 449 ILE A N 1
ATOM 3588 C CA . ILE A 1 449 ? 15.079 -2.850 3.576 1.00 94.81 449 ILE A CA 1
ATOM 3589 C C . ILE A 1 449 ? 15.433 -1.908 2.427 1.00 94.81 449 ILE A C 1
ATOM 3591 O O . ILE A 1 449 ? 16.597 -1.558 2.246 1.00 94.81 449 ILE A O 1
ATOM 3595 N N . ASP A 1 450 ? 14.440 -1.492 1.648 1.00 94.19 450 ASP A N 1
ATOM 3596 C CA . ASP A 1 450 ? 14.652 -0.579 0.524 1.00 94.19 450 ASP A CA 1
ATOM 3597 C C . ASP A 1 450 ? 14.218 0.854 0.822 1.00 94.19 450 ASP A C 1
ATOM 3599 O O . ASP A 1 450 ? 14.651 1.776 0.140 1.00 94.19 450 ASP A O 1
ATOM 3603 N N . ARG A 1 451 ? 13.409 1.083 1.861 1.00 96.44 451 ARG A N 1
ATOM 3604 C CA . ARG A 1 451 ? 13.054 2.436 2.307 1.00 96.44 451 ARG A CA 1
ATOM 3605 C C . ARG A 1 451 ? 13.228 2.566 3.808 1.00 96.44 451 ARG A C 1
ATOM 3607 O O . ARG A 1 451 ? 12.787 1.705 4.565 1.00 96.44 451 ARG A O 1
ATOM 3614 N N . ALA A 1 452 ? 13.813 3.684 4.212 1.00 97.31 452 ALA A N 1
ATOM 3615 C CA . ALA A 1 452 ? 13.941 4.141 5.587 1.00 97.31 452 ALA A CA 1
ATOM 3616 C C . ALA A 1 452 ? 14.167 5.658 5.552 1.00 97.31 452 ALA A C 1
ATOM 3618 O O . ALA A 1 452 ? 15.247 6.121 5.185 1.00 97.31 452 ALA A O 1
ATOM 3619 N N . TYR A 1 453 ? 13.137 6.441 5.865 1.00 97.31 453 TYR A N 1
ATOM 3620 C CA . TYR A 1 453 ? 13.171 7.891 5.687 1.00 97.31 453 TYR A CA 1
ATOM 3621 C C . TYR A 1 453 ? 12.395 8.649 6.761 1.00 97.31 453 TYR A C 1
ATOM 3623 O O . TYR A 1 453 ? 11.448 8.145 7.367 1.00 97.31 453 TYR A O 1
ATOM 3631 N N . LEU A 1 454 ? 12.778 9.911 6.934 1.00 97.50 454 LEU A N 1
ATOM 3632 C CA . LEU A 1 454 ? 12.037 10.918 7.680 1.00 97.50 454 LEU A CA 1
ATOM 3633 C C . LEU A 1 454 ? 11.519 11.969 6.696 1.00 97.50 454 LEU A C 1
ATOM 3635 O O . LEU A 1 454 ? 12.262 12.443 5.839 1.00 97.50 454 LEU A O 1
ATOM 3639 N N . ARG A 1 455 ? 10.252 12.353 6.832 1.00 96.62 455 ARG A N 1
ATOM 3640 C CA . ARG A 1 455 ? 9.619 13.437 6.080 1.00 96.62 455 ARG A CA 1
ATOM 3641 C C . ARG A 1 455 ? 9.104 14.502 7.040 1.00 96.62 455 ARG A C 1
ATOM 3643 O O . ARG A 1 455 ? 8.410 14.171 7.993 1.00 96.62 455 ARG A O 1
ATOM 3650 N N . GLY A 1 456 ? 9.427 15.760 6.772 1.00 94.50 456 GLY A N 1
ATOM 3651 C CA . GLY A 1 456 ? 8.897 16.941 7.445 1.00 94.50 456 GLY A CA 1
ATOM 3652 C C . GLY A 1 456 ? 8.010 17.748 6.498 1.00 94.50 456 GLY A C 1
ATOM 3653 O O . GLY A 1 456 ? 8.349 17.897 5.327 1.00 94.50 456 GLY A O 1
ATOM 3654 N N . ASN A 1 457 ? 6.894 18.285 6.986 1.00 94.69 457 ASN A N 1
ATOM 3655 C CA . ASN A 1 457 ? 6.010 19.178 6.238 1.00 94.69 457 ASN A CA 1
ATOM 3656 C C . ASN A 1 457 ? 5.755 20.456 7.050 1.00 94.69 457 ASN A C 1
ATOM 3658 O O . ASN A 1 457 ? 5.453 20.403 8.245 1.00 94.69 457 ASN A O 1
ATOM 3662 N N . TYR A 1 458 ? 5.855 21.609 6.395 1.00 92.44 458 TYR A N 1
ATOM 3663 C CA . TYR A 1 458 ? 5.561 22.914 6.977 1.00 92.44 458 TYR A CA 1
ATOM 3664 C C . TYR A 1 458 ? 4.890 23.803 5.930 1.00 92.44 458 TYR A C 1
ATOM 3666 O O . TYR A 1 458 ? 5.531 24.240 4.974 1.00 92.44 458 TYR A O 1
ATOM 3674 N N . LYS A 1 459 ? 3.595 24.091 6.125 1.00 93.50 459 LYS A N 1
ATOM 3675 C CA . LYS A 1 459 ? 2.747 24.758 5.122 1.00 93.50 459 LYS A CA 1
ATOM 3676 C C . LYS A 1 459 ? 2.817 24.001 3.784 1.00 93.50 459 LYS A C 1
ATOM 3678 O O . LYS A 1 459 ? 2.669 22.783 3.778 1.00 93.50 459 LYS A O 1
ATOM 3683 N N . ASP A 1 460 ? 3.087 24.702 2.689 1.00 94.50 460 ASP A N 1
ATOM 3684 C CA . ASP A 1 460 ? 3.208 24.131 1.346 1.00 94.50 460 ASP A CA 1
ATOM 3685 C C . ASP A 1 460 ? 4.581 23.500 1.074 1.00 94.50 460 ASP A C 1
ATOM 3687 O O . ASP A 1 460 ? 4.816 23.020 -0.029 1.00 94.50 460 ASP A O 1
ATOM 3691 N N . LEU A 1 461 ? 5.503 23.514 2.043 1.00 96.69 461 LEU A N 1
ATOM 3692 C CA . LEU A 1 461 ? 6.856 22.984 1.896 1.00 96.69 461 LEU A CA 1
ATOM 3693 C C . LEU A 1 461 ? 6.991 21.608 2.540 1.00 96.69 461 LEU A C 1
ATOM 3695 O O . LEU A 1 461 ? 6.419 21.325 3.596 1.00 96.69 461 LEU A O 1
ATOM 3699 N N . TRP A 1 462 ? 7.835 20.777 1.941 1.00 97.56 462 TRP A N 1
ATOM 3700 C CA . TRP A 1 462 ? 8.233 19.497 2.501 1.00 97.56 462 TRP A CA 1
ATOM 3701 C C . TRP A 1 462 ? 9.738 19.274 2.373 1.00 97.56 462 TRP A C 1
ATOM 3703 O O . TRP A 1 462 ? 10.399 19.771 1.462 1.00 97.56 462 TRP A O 1
ATOM 3713 N N . LEU A 1 463 ? 10.264 18.483 3.300 1.00 97.19 463 LEU A N 1
ATOM 3714 C CA . LEU A 1 463 ? 11.631 17.980 3.336 1.00 97.19 463 LEU A CA 1
ATOM 3715 C C . LEU A 1 463 ? 11.565 16.467 3.537 1.00 97.19 463 LEU A C 1
ATOM 3717 O O . LEU A 1 463 ? 10.774 15.996 4.353 1.00 97.19 463 LEU A O 1
ATOM 3721 N N . TRP A 1 464 ? 12.400 15.696 2.852 1.00 95.12 464 TRP A N 1
ATOM 3722 C CA . TRP A 1 464 ? 12.648 14.308 3.223 1.00 95.12 464 TRP A CA 1
ATOM 3723 C C . TRP A 1 464 ? 14.141 13.991 3.224 1.00 95.12 464 TRP A C 1
ATOM 3725 O O . TRP A 1 464 ? 14.908 14.552 2.443 1.00 95.12 464 TRP A O 1
ATOM 3735 N N . VAL A 1 465 ? 14.535 13.095 4.126 1.00 98.06 465 VAL A N 1
ATOM 3736 C CA . VAL A 1 465 ? 15.911 12.623 4.301 1.00 98.06 465 VAL A CA 1
ATOM 3737 C C . VAL A 1 465 ? 15.925 11.111 4.532 1.00 98.06 465 VAL A C 1
ATOM 3739 O O . VAL A 1 465 ? 15.017 10.575 5.174 1.00 98.06 465 VAL A O 1
ATOM 3742 N N . GLY A 1 466 ? 16.946 10.426 4.019 1.00 97.44 466 GLY A N 1
ATOM 3743 C CA . GLY A 1 466 ? 17.158 8.984 4.182 1.00 97.44 466 GLY A CA 1
ATOM 3744 C C . GLY A 1 466 ? 17.108 8.234 2.853 1.00 97.44 466 GLY A C 1
ATOM 3745 O O . GLY A 1 466 ? 17.500 8.780 1.826 1.00 97.44 466 GLY A O 1
ATOM 3746 N N . LYS A 1 467 ? 16.610 6.994 2.866 1.00 96.19 467 LYS A N 1
ATOM 3747 C CA . LYS A 1 467 ? 16.397 6.150 1.681 1.00 96.19 467 LYS A CA 1
ATOM 3748 C C . LYS A 1 467 ? 14.914 6.099 1.326 1.00 96.19 467 LYS A C 1
ATOM 3750 O O . LYS A 1 467 ? 14.103 5.612 2.117 1.00 96.19 467 LYS A O 1
ATOM 3755 N N . ASN A 1 468 ? 14.528 6.612 0.164 1.00 95.69 468 ASN A N 1
ATOM 3756 C CA . ASN A 1 468 ? 13.119 6.698 -0.236 1.00 95.69 468 ASN A CA 1
ATOM 3757 C C . ASN A 1 468 ? 12.976 6.690 -1.757 1.00 95.69 468 ASN A C 1
ATOM 3759 O O . ASN A 1 468 ? 13.971 6.642 -2.458 1.00 95.69 468 ASN A O 1
ATOM 3763 N N . ASN A 1 469 ? 11.752 6.751 -2.279 1.00 93.12 469 ASN A N 1
ATOM 3764 C CA . ASN A 1 469 ? 11.513 6.979 -3.703 1.00 93.12 469 ASN A CA 1
ATOM 3765 C C . ASN A 1 469 ? 12.027 8.356 -4.154 1.00 93.12 469 ASN A C 1
ATOM 3767 O O . ASN A 1 469 ? 11.932 9.335 -3.409 1.00 93.12 469 ASN A O 1
ATOM 3771 N N . LEU A 1 470 ? 12.494 8.441 -5.404 1.00 94.31 470 LEU A N 1
ATOM 3772 C CA . LEU A 1 470 ? 12.855 9.714 -6.020 1.00 94.31 470 LEU A CA 1
ATOM 3773 C C . LEU A 1 470 ? 11.601 10.610 -6.138 1.00 94.31 470 LEU A C 1
ATOM 3775 O O . LEU A 1 470 ? 10.638 10.220 -6.802 1.00 94.31 470 LEU A O 1
ATOM 3779 N N . PRO A 1 471 ? 11.580 11.812 -5.532 1.00 95.31 471 PRO A N 1
ATOM 3780 C CA . PRO A 1 471 ? 10.383 12.652 -5.425 1.00 95.31 471 PRO A CA 1
ATOM 3781 C C . PRO A 1 471 ? 10.142 13.516 -6.676 1.00 95.31 471 PRO A C 1
ATOM 3783 O O . PRO A 1 471 ? 9.660 14.641 -6.567 1.00 95.31 471 PRO A O 1
ATOM 3786 N N . LEU A 1 472 ? 10.521 13.027 -7.854 1.00 95.56 472 LEU A N 1
ATOM 3787 C CA . LEU A 1 472 ? 10.324 13.729 -9.117 1.00 95.56 472 LEU A CA 1
ATOM 3788 C C . LEU A 1 472 ? 9.103 13.161 -9.837 1.00 95.56 472 LEU A C 1
ATOM 3790 O O . LEU A 1 472 ? 8.855 11.952 -9.830 1.00 95.56 472 LEU A O 1
ATOM 3794 N N . TRP A 1 473 ? 8.336 14.042 -10.466 1.00 96.88 473 TRP A N 1
ATOM 3795 C CA . TRP A 1 473 ? 7.214 13.650 -11.297 1.00 96.88 473 TRP A CA 1
ATOM 3796 C C . TRP A 1 473 ? 7.711 12.973 -12.574 1.00 96.88 473 TRP A C 1
ATOM 3798 O O . TRP A 1 473 ? 8.685 13.411 -13.192 1.00 96.88 473 TRP A O 1
ATOM 3808 N N . LYS A 1 474 ? 7.006 11.915 -12.975 1.00 94.44 474 LYS A N 1
ATOM 3809 C CA . LYS A 1 474 ? 7.213 11.180 -14.222 1.00 94.44 474 LYS A CA 1
ATOM 3810 C C . LYS A 1 474 ? 5.891 10.608 -14.709 1.00 94.44 474 LYS A C 1
ATOM 3812 O O . LYS A 1 474 ? 5.093 10.138 -13.899 1.00 94.44 474 LYS A O 1
ATOM 3817 N N . GLN A 1 475 ? 5.679 10.590 -16.024 1.00 94.25 475 GLN A N 1
ATOM 3818 C CA . GLN A 1 475 ? 4.549 9.865 -16.618 1.00 94.25 475 GLN A CA 1
ATOM 3819 C C . GLN A 1 475 ? 4.893 8.392 -16.906 1.00 94.25 475 GLN A C 1
ATOM 3821 O O . GLN A 1 475 ? 3.982 7.569 -17.038 1.00 94.25 475 GLN A O 1
ATOM 3826 N N . HIS A 1 476 ? 6.180 8.041 -16.994 1.00 94.62 476 HIS A N 1
ATOM 3827 C CA . HIS A 1 476 ? 6.655 6.673 -17.199 1.00 94.62 476 HIS A CA 1
ATOM 3828 C C . HIS A 1 476 ? 8.019 6.431 -16.526 1.00 94.62 476 HIS A C 1
ATOM 3830 O O . HIS A 1 476 ? 8.810 7.348 -16.338 1.00 94.62 476 HIS A O 1
ATOM 3836 N N . GLU A 1 477 ? 8.320 5.172 -16.217 1.00 94.12 477 GLU A N 1
ATOM 3837 C CA . GLU A 1 477 ? 9.491 4.723 -15.445 1.00 94.12 477 GLU A CA 1
ATOM 3838 C C . GLU A 1 477 ? 10.772 4.507 -16.284 1.00 94.12 477 GLU A C 1
ATOM 3840 O O . GLU A 1 477 ? 11.740 3.909 -15.824 1.00 94.12 477 GLU A O 1
ATOM 3845 N N . MET A 1 478 ? 10.824 4.962 -17.546 1.00 93.19 478 MET A N 1
ATOM 3846 C CA . MET A 1 478 ? 11.979 4.625 -18.406 1.00 93.19 478 MET A CA 1
ATOM 3847 C C . MET A 1 478 ? 13.264 5.337 -17.996 1.00 93.19 478 MET A C 1
ATOM 3849 O O . MET A 1 478 ? 14.336 4.818 -18.265 1.00 93.19 478 MET A O 1
ATOM 3853 N N . TRP A 1 479 ? 13.176 6.523 -17.402 1.00 92.81 479 TRP A N 1
ATOM 3854 C CA . TRP A 1 479 ? 14.356 7.259 -16.947 1.00 92.81 479 TRP A CA 1
ATOM 3855 C C . TRP A 1 479 ? 14.620 7.073 -15.446 1.00 92.81 479 TRP A C 1
ATOM 3857 O O . TRP A 1 479 ? 15.718 7.375 -14.986 1.00 92.81 479 TRP A O 1
ATOM 3867 N N . TRP A 1 480 ? 13.637 6.557 -14.699 1.00 94.00 480 TRP A N 1
ATOM 3868 C CA . TRP A 1 480 ? 13.764 6.175 -13.294 1.00 94.00 480 TRP A CA 1
ATOM 3869 C C . TRP A 1 480 ? 12.699 5.142 -12.910 1.00 94.00 480 TRP A C 1
ATOM 3871 O O . TRP A 1 480 ? 11.503 5.440 -12.973 1.00 94.00 480 TRP A O 1
ATOM 3881 N N . ASP A 1 481 ? 13.135 3.964 -12.480 1.00 94.25 481 ASP A N 1
ATOM 3882 C CA . ASP A 1 481 ? 12.288 2.878 -11.988 1.00 94.25 481 ASP A CA 1
ATOM 3883 C C . ASP A 1 481 ? 11.794 3.161 -10.555 1.00 94.25 481 ASP A C 1
ATOM 3885 O O . ASP A 1 481 ? 12.549 3.621 -9.694 1.00 94.25 481 ASP A O 1
ATOM 3889 N N . ASP A 1 482 ? 10.515 2.898 -10.279 1.00 92.12 482 ASP A N 1
ATOM 3890 C CA . ASP A 1 482 ? 9.914 3.107 -8.954 1.00 92.12 482 ASP A CA 1
ATOM 3891 C C . ASP A 1 482 ? 10.410 2.135 -7.869 1.00 92.12 482 ASP A C 1
ATOM 3893 O O . ASP A 1 482 ? 10.213 2.386 -6.670 1.00 92.12 482 ASP A O 1
ATOM 3897 N N . ASP A 1 483 ? 11.056 1.041 -8.262 1.00 91.12 483 ASP A N 1
ATOM 3898 C CA . ASP A 1 483 ? 11.736 0.116 -7.361 1.00 91.12 483 ASP A CA 1
ATOM 3899 C C . ASP A 1 483 ? 13.140 0.626 -6.951 1.00 91.12 483 ASP A C 1
ATOM 3901 O O . ASP A 1 483 ? 13.667 0.204 -5.917 1.00 91.12 483 ASP A O 1
ATOM 3905 N N . VAL A 1 484 ? 13.693 1.627 -7.653 1.00 92.56 484 VAL A N 1
ATOM 3906 C CA . VAL A 1 484 ? 14.992 2.243 -7.336 1.00 92.56 484 VAL A CA 1
ATOM 3907 C C . VAL A 1 484 ? 14.823 3.406 -6.353 1.00 92.56 484 VAL A C 1
ATOM 3909 O O . VAL A 1 484 ? 14.264 4.464 -6.660 1.00 92.56 484 VAL A O 1
ATOM 3912 N N . THR A 1 485 ? 15.358 3.221 -5.147 1.00 94.06 485 THR A N 1
ATOM 3913 C CA . THR A 1 485 ? 15.232 4.152 -4.014 1.00 94.06 485 THR A CA 1
ATOM 3914 C C . THR A 1 485 ? 16.584 4.781 -3.646 1.00 94.06 485 THR A C 1
ATOM 3916 O O . THR A 1 485 ? 17.416 4.101 -3.019 1.00 94.06 485 THR A O 1
ATOM 3919 N N . PRO A 1 486 ? 16.834 6.052 -4.015 1.00 94.56 486 PRO A N 1
ATOM 3920 C CA . PRO A 1 486 ? 18.096 6.707 -3.707 1.00 94.56 486 PRO A CA 1
ATOM 3921 C C . PRO A 1 486 ? 18.199 7.079 -2.223 1.00 94.56 486 PRO A C 1
ATOM 3923 O O . PRO A 1 486 ? 17.195 7.198 -1.513 1.00 94.56 486 PRO A O 1
ATOM 3926 N N . GLU A 1 487 ? 19.432 7.279 -1.768 1.00 95.12 487 GLU A N 1
ATOM 3927 C CA . GLU A 1 487 ? 19.754 7.767 -0.427 1.00 95.12 487 GLU A CA 1
ATOM 3928 C C . GLU A 1 487 ? 20.134 9.237 -0.505 1.00 95.12 487 GLU A C 1
ATOM 3930 O O . GLU A 1 487 ? 20.944 9.620 -1.340 1.00 95.12 487 GLU A O 1
ATOM 3935 N N . GLY A 1 488 ? 19.561 10.088 0.338 1.00 96.88 488 GLY A N 1
ATOM 3936 C CA . GLY A 1 488 ? 19.937 11.494 0.348 1.00 96.88 488 GLY A CA 1
ATOM 3937 C C . GLY A 1 488 ? 18.908 12.404 0.984 1.00 96.88 488 GLY A C 1
ATOM 3938 O O . GLY A 1 488 ? 18.248 12.050 1.964 1.00 96.88 488 GLY A O 1
ATOM 3939 N N . ILE A 1 489 ? 18.811 13.604 0.425 1.00 98.12 489 ILE A N 1
ATOM 3940 C CA . ILE A 1 489 ? 17.942 14.676 0.889 1.00 98.12 489 ILE A CA 1
ATOM 3941 C C . ILE A 1 489 ? 17.209 15.278 -0.301 1.00 98.12 489 ILE A C 1
ATOM 3943 O O . ILE A 1 489 ? 17.798 15.530 -1.352 1.00 98.12 489 ILE A O 1
ATOM 3947 N N . ALA A 1 490 ? 15.923 15.557 -0.132 1.00 98.31 490 ALA A N 1
ATOM 3948 C CA . ALA A 1 490 ? 15.214 16.404 -1.072 1.00 98.31 490 ALA A CA 1
ATOM 3949 C C . ALA A 1 490 ? 14.224 17.307 -0.360 1.00 98.31 490 ALA A C 1
ATOM 3951 O O . ALA A 1 490 ? 13.655 16.963 0.676 1.00 98.31 490 ALA A O 1
ATOM 3952 N N . LEU A 1 491 ? 13.982 18.451 -0.973 1.00 98.31 491 LEU A N 1
ATOM 3953 C CA . LEU A 1 491 ? 13.017 19.436 -0.537 1.00 98.31 491 LEU A CA 1
ATOM 3954 C C . LEU A 1 491 ? 12.156 19.845 -1.720 1.00 98.31 491 LEU A C 1
ATOM 3956 O O . LEU A 1 491 ? 12.585 19.819 -2.874 1.00 98.31 491 LEU A O 1
ATOM 3960 N N . GLY A 1 492 ? 10.937 20.253 -1.432 1.00 98.31 492 GLY A N 1
ATOM 3961 C CA . GLY A 1 492 ? 10.044 20.743 -2.457 1.00 98.31 492 GLY A CA 1
ATOM 3962 C C . GLY A 1 492 ? 8.859 21.459 -1.862 1.00 98.31 492 GLY A C 1
ATOM 3963 O O . GLY A 1 492 ? 8.757 21.644 -0.647 1.00 98.31 492 GLY A O 1
ATOM 3964 N N . GLY A 1 493 ? 7.956 21.862 -2.741 1.00 96.44 493 GLY A N 1
ATOM 3965 C CA . GLY A 1 493 ? 6.704 22.462 -2.331 1.00 96.44 493 GLY A CA 1
ATOM 3966 C C . GLY A 1 493 ? 5.543 22.067 -3.220 1.00 96.44 493 GLY A C 1
ATOM 3967 O O . GLY A 1 493 ? 5.724 21.467 -4.278 1.00 96.44 493 GLY A O 1
ATOM 3968 N N . ASP A 1 494 ? 4.346 22.396 -2.760 1.00 97.12 494 ASP A N 1
ATOM 3969 C CA . ASP A 1 494 ? 3.103 22.213 -3.492 1.00 97.12 494 ASP A CA 1
ATOM 3970 C C . ASP A 1 494 ? 2.243 23.480 -3.387 1.00 97.12 494 ASP A C 1
ATOM 3972 O O . ASP A 1 494 ? 1.415 23.633 -2.493 1.00 97.12 494 ASP A O 1
ATOM 3976 N N . PHE A 1 495 ? 2.467 24.415 -4.309 1.00 96.75 495 PHE A N 1
ATOM 3977 C CA . PHE A 1 495 ? 1.887 25.751 -4.268 1.00 96.75 495 PHE A CA 1
ATOM 3978 C C . PHE A 1 495 ? 0.639 25.838 -5.143 1.00 96.75 495 PHE A C 1
ATOM 3980 O O . PHE A 1 495 ? 0.712 25.753 -6.373 1.00 96.75 495 PHE A O 1
ATOM 3987 N N . LYS A 1 496 ? -0.520 26.068 -4.522 1.00 96.75 496 LYS A N 1
ATOM 3988 C CA . LYS A 1 496 ? -1.762 26.390 -5.235 1.00 96.75 496 LYS A CA 1
ATOM 3989 C C . LYS A 1 496 ? -1.755 27.875 -5.613 1.00 96.75 496 LYS A C 1
ATOM 3991 O O . LYS A 1 496 ? -1.955 28.726 -4.755 1.00 96.75 496 LYS A O 1
ATOM 3996 N N . ILE A 1 497 ? -1.542 28.185 -6.892 1.00 95.81 497 ILE A N 1
ATOM 3997 C CA . ILE A 1 497 ? -1.558 29.570 -7.397 1.00 95.81 497 ILE A CA 1
ATOM 3998 C C . ILE A 1 497 ? -2.999 30.067 -7.530 1.00 95.81 497 ILE A C 1
ATOM 4000 O O . ILE A 1 497 ? -3.319 31.191 -7.156 1.00 95.81 497 ILE A O 1
ATOM 4004 N N . ASN A 1 498 ? -3.875 29.214 -8.062 1.00 92.62 498 ASN A N 1
ATOM 4005 C CA . ASN A 1 498 ? -5.320 29.418 -8.128 1.00 92.62 498 ASN A CA 1
ATOM 4006 C C . ASN A 1 498 ? -6.027 28.049 -8.214 1.00 92.62 498 ASN A C 1
ATOM 4008 O O . ASN A 1 498 ? -5.409 27.007 -7.998 1.00 92.62 498 ASN A O 1
ATOM 4012 N N . GLU A 1 499 ? -7.331 28.019 -8.488 1.00 88.56 499 GLU A N 1
ATOM 4013 C CA . GLU A 1 499 ? -8.104 26.768 -8.572 1.00 88.56 499 GLU A CA 1
ATOM 4014 C C . GLU A 1 499 ? -7.692 25.844 -9.724 1.00 88.56 499 GLU A C 1
ATOM 4016 O O . GLU A 1 499 ? -7.905 24.634 -9.649 1.00 88.56 499 GLU A O 1
ATOM 4021 N N . PHE A 1 500 ? -7.068 26.399 -10.760 1.00 91.50 500 PHE A N 1
ATOM 4022 C CA . PHE A 1 500 ? -6.682 25.687 -11.972 1.00 91.50 500 PHE A CA 1
ATOM 4023 C C . PHE A 1 500 ? -5.189 25.381 -12.027 1.00 91.50 500 PHE A C 1
ATOM 4025 O O . PHE A 1 500 ? -4.802 24.460 -12.731 1.00 91.50 500 PHE A O 1
ATOM 4032 N N . VAL A 1 501 ? -4.343 26.128 -11.317 1.00 96.00 501 VAL A N 1
ATOM 4033 C CA . VAL A 1 501 ? -2.884 26.047 -11.451 1.00 96.00 501 VAL A CA 1
ATOM 4034 C C . VAL A 1 501 ? -2.233 25.725 -10.114 1.00 96.00 501 VAL A C 1
ATOM 4036 O O . VAL A 1 501 ? -2.358 26.476 -9.142 1.00 96.00 501 VAL A O 1
ATOM 4039 N N . ARG A 1 502 ? -1.473 24.630 -10.095 1.00 97.44 502 ARG A N 1
ATOM 4040 C CA . ARG A 1 502 ? -0.660 24.188 -8.960 1.00 97.44 502 ARG A CA 1
ATOM 4041 C C . ARG A 1 502 ? 0.774 23.944 -9.420 1.00 97.44 502 ARG A C 1
ATOM 4043 O O . ARG A 1 502 ? 0.978 23.247 -10.408 1.00 97.44 502 ARG A O 1
ATOM 4050 N N . ILE A 1 503 ? 1.753 24.514 -8.723 1.00 98.19 503 ILE A N 1
ATOM 4051 C CA . ILE A 1 503 ? 3.179 24.432 -9.070 1.00 98.19 503 ILE A CA 1
ATOM 4052 C C . ILE A 1 503 ? 3.924 23.653 -7.987 1.00 98.19 503 ILE A C 1
ATOM 4054 O O . ILE A 1 503 ? 3.784 23.933 -6.799 1.00 98.19 503 ILE A O 1
ATOM 4058 N N . LYS A 1 504 ? 4.741 22.691 -8.411 1.00 98.44 504 LYS A N 1
ATOM 4059 C CA . LYS A 1 504 ? 5.467 21.748 -7.560 1.00 98.44 504 LYS A CA 1
ATOM 4060 C C . LYS A 1 504 ? 6.959 21.764 -7.897 1.00 98.44 504 LYS A C 1
ATOM 4062 O O . LYS A 1 504 ? 7.395 20.977 -8.742 1.00 98.44 504 LYS A O 1
ATOM 4067 N N . PRO A 1 505 ? 7.742 22.686 -7.313 1.00 98.50 505 PRO A N 1
ATOM 4068 C CA . PRO A 1 505 ? 9.189 22.661 -7.435 1.00 98.50 505 PRO A CA 1
ATOM 4069 C C . PRO A 1 505 ? 9.781 21.620 -6.482 1.00 98.50 505 PRO A C 1
ATOM 4071 O O . PRO A 1 505 ? 9.328 21.474 -5.344 1.00 98.50 505 PRO A O 1
ATOM 4074 N N . VAL A 1 506 ? 10.814 20.924 -6.941 1.00 98.56 506 VAL A N 1
ATOM 4075 C CA . VAL A 1 506 ? 11.564 19.923 -6.184 1.00 98.56 506 VAL A CA 1
ATOM 4076 C C . VAL A 1 506 ? 13.049 20.094 -6.463 1.00 98.56 506 VAL A C 1
ATOM 4078 O O . VAL A 1 506 ? 13.442 20.300 -7.609 1.00 98.56 506 VAL A O 1
ATOM 4081 N N . ALA A 1 507 ? 13.870 19.981 -5.425 1.00 98.56 507 ALA A N 1
ATOM 4082 C CA . ALA A 1 507 ? 15.319 19.900 -5.524 1.00 98.56 507 ALA A CA 1
ATOM 4083 C C . ALA A 1 507 ? 15.847 18.815 -4.578 1.00 98.56 507 ALA A C 1
ATOM 4085 O O . ALA A 1 507 ? 15.291 18.602 -3.500 1.00 98.56 507 ALA A O 1
ATOM 4086 N N . GLY A 1 508 ? 16.921 18.131 -4.956 1.00 98.12 508 GLY A N 1
ATOM 4087 C CA . GLY A 1 508 ? 17.510 17.085 -4.130 1.00 98.12 508 GLY A CA 1
ATOM 4088 C C . GLY A 1 508 ? 18.954 16.764 -4.478 1.00 98.12 508 GLY A C 1
ATOM 4089 O O . GLY A 1 508 ? 19.432 17.071 -5.570 1.00 98.12 508 GLY A O 1
ATOM 4090 N N . TYR A 1 509 ? 19.624 16.138 -3.518 1.00 98.00 509 TYR A N 1
ATOM 4091 C CA . TYR A 1 509 ? 20.968 15.595 -3.637 1.00 98.00 509 TYR A CA 1
ATOM 4092 C C . TYR A 1 509 ? 20.951 14.154 -3.134 1.00 98.00 509 TYR A C 1
ATOM 4094 O O . TYR A 1 509 ? 20.487 13.895 -2.017 1.00 98.00 509 TYR A O 1
ATOM 4102 N N . PHE A 1 510 ? 21.458 13.231 -3.943 1.00 96.31 510 PHE A N 1
ATOM 4103 C CA . PHE A 1 510 ? 21.406 11.802 -3.669 1.00 96.31 510 PHE A CA 1
ATOM 4104 C C . PHE A 1 510 ? 22.766 11.144 -3.855 1.00 96.31 510 PHE A C 1
ATOM 4106 O O . PHE A 1 510 ? 23.480 11.438 -4.808 1.00 96.31 510 PHE A O 1
ATOM 4113 N N . LEU A 1 511 ? 23.099 10.226 -2.959 1.00 93.25 511 LEU A N 1
ATOM 4114 C CA . LEU A 1 511 ? 24.245 9.338 -3.055 1.00 93.25 511 LEU A CA 1
ATOM 4115 C C . LEU A 1 511 ? 23.796 8.017 -3.684 1.00 93.25 511 LEU A C 1
ATOM 4117 O O . LEU A 1 511 ? 22.751 7.465 -3.327 1.00 93.25 511 LEU A O 1
ATOM 4121 N N . MET A 1 512 ? 24.595 7.523 -4.625 1.00 86.94 512 MET A N 1
ATOM 4122 C CA . MET A 1 512 ? 24.347 6.275 -5.348 1.00 86.94 512 MET A CA 1
ATOM 4123 C C . MET A 1 512 ? 25.335 5.188 -4.940 1.00 86.94 512 MET A C 1
ATOM 4125 O O . MET A 1 512 ? 24.923 4.061 -4.681 1.00 86.94 512 MET A O 1
ATOM 4129 N N . PHE A 1 513 ? 26.623 5.529 -4.855 1.00 81.06 513 PHE A N 1
ATOM 4130 C CA . PHE A 1 513 ? 27.684 4.621 -4.425 1.00 81.06 513 PHE A CA 1
ATOM 4131 C C . PHE A 1 513 ? 28.754 5.392 -3.665 1.00 81.06 513 PHE A C 1
ATOM 4133 O O . PHE A 1 513 ? 29.201 6.435 -4.136 1.00 81.06 513 PHE A O 1
ATOM 4140 N N . THR A 1 514 ? 29.198 4.851 -2.534 1.00 75.75 514 THR A N 1
ATOM 4141 C CA . THR A 1 514 ? 30.357 5.366 -1.804 1.00 75.75 514 THR A CA 1
ATOM 4142 C C . THR A 1 514 ? 31.530 4.415 -1.996 1.00 75.75 514 THR A C 1
ATOM 4144 O O . THR A 1 514 ? 31.435 3.219 -1.719 1.00 75.75 514 THR A O 1
ATOM 4147 N N . SER A 1 515 ? 32.632 4.925 -2.544 1.00 62.69 515 SER A N 1
ATOM 4148 C CA . SER A 1 515 ? 33.813 4.108 -2.878 1.00 62.69 515 SER A CA 1
ATOM 4149 C C . SER A 1 515 ? 35.054 4.487 -2.063 1.00 62.69 515 SER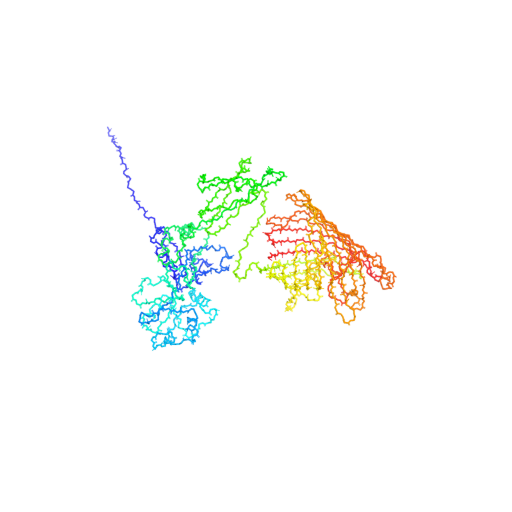 A C 1
ATOM 4151 O O . SER A 1 515 ? 36.092 3.835 -2.168 1.00 62.69 515 SER A O 1
ATOM 4153 N N . GLY A 1 516 ? 34.952 5.534 -1.234 1.00 58.00 516 GLY A N 1
ATOM 4154 C CA . GLY A 1 516 ? 36.051 6.053 -0.418 1.00 58.00 516 GLY A CA 1
ATOM 4155 C C . GLY A 1 516 ? 37.091 6.879 -1.188 1.00 58.00 516 GLY A C 1
ATOM 4156 O O . GLY A 1 516 ? 38.014 7.389 -0.558 1.00 58.00 516 GLY A O 1
ATOM 4157 N N . ILE A 1 517 ? 36.953 7.025 -2.514 1.00 64.62 517 ILE A N 1
ATOM 4158 C CA . ILE A 1 517 ? 37.781 7.907 -3.359 1.00 64.62 517 ILE A CA 1
ATOM 4159 C C . ILE A 1 517 ? 36.909 9.039 -3.908 1.00 64.62 517 ILE A C 1
ATOM 4161 O O . ILE A 1 517 ? 37.088 10.191 -3.528 1.00 64.62 517 ILE A O 1
ATOM 4165 N N . GLU A 1 518 ? 35.928 8.692 -4.742 1.00 74.56 518 GLU A N 1
ATOM 4166 C CA . GLU A 1 518 ? 34.897 9.600 -5.243 1.00 74.56 518 GLU A CA 1
ATOM 4167 C C . GLU A 1 518 ? 33.540 8.899 -5.183 1.00 74.56 518 GLU A C 1
ATOM 4169 O O . GLU A 1 518 ? 33.406 7.725 -5.549 1.00 74.56 518 GLU A O 1
ATOM 4174 N N . ASP A 1 519 ? 32.532 9.618 -4.703 1.00 84.19 519 ASP A N 1
ATOM 4175 C CA . ASP A 1 519 ? 31.190 9.080 -4.525 1.00 84.19 519 ASP A CA 1
ATOM 4176 C C . ASP A 1 519 ? 30.346 9.349 -5.774 1.00 84.19 519 ASP A C 1
ATOM 4178 O O . ASP A 1 519 ? 30.332 10.459 -6.307 1.00 84.19 519 ASP A O 1
ATOM 4182 N N . ALA A 1 520 ? 29.615 8.333 -6.231 1.00 89.69 520 ALA A N 1
ATOM 4183 C CA . ALA A 1 520 ? 28.629 8.504 -7.288 1.00 89.69 520 ALA A CA 1
ATOM 4184 C C . ALA A 1 520 ? 27.422 9.247 -6.713 1.00 89.69 520 ALA A C 1
ATOM 4186 O O . ALA A 1 520 ? 26.845 8.811 -5.708 1.00 89.69 520 ALA A O 1
ATOM 4187 N N . SER A 1 521 ? 27.027 10.353 -7.338 1.00 93.88 521 SER A N 1
ATOM 4188 C CA . SER A 1 521 ? 25.980 11.223 -6.801 1.00 93.88 521 SER A CA 1
ATOM 4189 C C . SER A 1 521 ? 25.054 11.776 -7.875 1.00 93.88 521 SER A C 1
ATOM 4191 O O . SER A 1 521 ? 25.343 11.716 -9.069 1.00 93.88 521 SER A O 1
ATOM 4193 N N . ILE A 1 522 ? 23.908 12.289 -7.431 1.00 96.00 522 ILE A N 1
ATOM 4194 C CA . ILE A 1 522 ? 22.895 12.906 -8.277 1.00 96.00 522 ILE A CA 1
ATOM 4195 C C . ILE A 1 522 ? 22.487 14.232 -7.659 1.00 96.00 522 ILE A C 1
ATOM 4197 O O . ILE A 1 522 ? 22.024 14.264 -6.517 1.00 96.00 522 ILE A O 1
ATOM 4201 N N . GLN A 1 523 ? 22.557 15.310 -8.433 1.00 97.81 523 GLN A N 1
ATOM 4202 C CA . GLN A 1 523 ? 21.854 16.550 -8.117 1.00 97.81 523 GLN A CA 1
ATOM 4203 C C . GLN A 1 523 ? 20.654 16.683 -9.041 1.00 97.81 523 GLN A C 1
ATOM 4205 O O . GLN A 1 523 ? 20.779 16.601 -10.261 1.00 97.81 523 GLN A O 1
ATOM 4210 N N . ALA A 1 524 ? 19.477 16.878 -8.460 1.00 97.75 524 ALA A N 1
ATOM 4211 C CA . ALA A 1 524 ? 18.227 16.907 -9.198 1.00 97.75 524 ALA A CA 1
ATOM 4212 C C . ALA A 1 524 ? 17.433 18.172 -8.889 1.00 97.75 524 ALA A C 1
ATOM 4214 O O . ALA A 1 524 ? 17.294 18.558 -7.729 1.00 97.75 524 ALA A O 1
ATOM 4215 N N . GLY A 1 525 ? 16.854 18.773 -9.922 1.00 98.44 525 GLY A N 1
ATOM 4216 C CA . GLY A 1 525 ? 15.872 19.844 -9.811 1.00 98.44 525 GLY A CA 1
ATOM 4217 C C . GLY A 1 525 ? 14.746 19.633 -10.814 1.00 98.44 525 GLY A C 1
ATOM 4218 O O . GLY A 1 525 ? 15.006 19.293 -11.962 1.00 98.44 525 GLY A O 1
ATOM 4219 N N . GLN A 1 526 ? 13.494 19.829 -10.412 1.00 98.62 526 GLN A N 1
ATOM 4220 C CA . GLN A 1 526 ? 12.347 19.747 -11.314 1.00 98.62 526 GLN A CA 1
ATOM 4221 C C . GLN A 1 526 ? 11.269 20.740 -10.904 1.00 98.62 526 GLN A C 1
ATOM 4223 O O . GLN A 1 526 ? 11.005 20.935 -9.721 1.00 98.62 526 GLN A O 1
ATOM 4228 N N . VAL A 1 527 ? 10.604 21.328 -11.893 1.00 98.75 527 VAL A N 1
ATOM 4229 C CA . VAL A 1 527 ? 9.358 22.062 -11.687 1.00 98.75 527 VAL A CA 1
ATOM 4230 C C . VAL A 1 527 ? 8.255 21.346 -12.444 1.00 98.75 527 VAL A C 1
ATOM 4232 O O . VAL A 1 527 ? 8.373 21.112 -13.647 1.00 98.75 527 VAL A O 1
ATOM 4235 N N . SER A 1 528 ? 7.183 21.012 -11.731 1.00 98.44 528 SER A N 1
ATOM 4236 C CA . SER A 1 528 ? 5.956 20.480 -12.322 1.00 98.44 528 SER A CA 1
ATOM 4237 C C . SER A 1 528 ? 4.799 21.455 -12.135 1.00 98.44 528 SER A C 1
ATOM 4239 O O . SER A 1 528 ? 4.716 22.136 -11.116 1.00 98.44 528 SER A O 1
ATOM 4241 N N . ALA A 1 529 ? 3.900 21.522 -13.108 1.00 98.12 529 ALA A N 1
ATOM 4242 C CA . ALA A 1 529 ? 2.693 22.329 -13.074 1.00 98.12 529 ALA A CA 1
ATOM 4243 C C . ALA A 1 529 ? 1.484 21.456 -13.416 1.00 98.12 529 ALA A C 1
ATOM 4245 O O . ALA A 1 529 ? 1.418 20.894 -14.508 1.00 98.12 529 ALA A O 1
ATOM 4246 N N . ASP A 1 530 ? 0.525 21.374 -12.496 1.00 97.38 530 ASP A N 1
ATOM 4247 C CA . ASP A 1 530 ? -0.778 20.762 -12.742 1.00 97.38 530 ASP A CA 1
ATOM 4248 C C . ASP A 1 530 ? -1.769 21.852 -13.153 1.00 97.38 530 ASP A C 1
ATOM 4250 O O . ASP A 1 530 ? -2.014 22.804 -12.406 1.00 97.38 530 ASP A O 1
ATOM 4254 N N . LEU A 1 531 ? -2.339 21.691 -14.343 1.00 96.69 531 LEU A N 1
ATOM 4255 C CA . LEU A 1 531 ? -3.317 22.575 -14.959 1.00 96.69 531 LEU A CA 1
ATOM 4256 C C . LEU A 1 531 ? -4.665 21.847 -15.021 1.00 96.69 531 LEU A C 1
ATOM 4258 O O . LEU A 1 531 ? -4.874 20.934 -15.823 1.00 96.69 531 LEU A O 1
ATOM 4262 N N . GLY A 1 532 ? -5.574 22.214 -14.126 1.00 91.00 532 GLY A N 1
ATOM 4263 C CA . GLY A 1 532 ? -6.930 21.694 -14.056 1.00 91.00 532 GLY A CA 1
ATOM 4264 C C . GLY A 1 532 ? -7.874 22.431 -15.001 1.00 91.00 532 GLY A C 1
ATOM 4265 O O . GLY A 1 532 ? -7.903 23.655 -15.043 1.00 91.00 532 GLY A O 1
ATOM 4266 N N . PHE A 1 533 ? -8.705 21.675 -15.708 1.00 87.19 533 PHE A N 1
ATOM 4267 C CA . PHE A 1 533 ? -9.850 22.169 -16.468 1.00 87.19 533 PHE A CA 1
ATOM 4268 C C . PHE A 1 533 ? -11.087 21.354 -16.056 1.00 87.19 533 PHE A C 1
ATOM 4270 O O . PHE A 1 533 ? -10.964 20.275 -15.477 1.00 87.19 533 PHE A O 1
ATOM 4277 N N . GLN A 1 534 ? -12.302 21.825 -16.353 1.00 84.69 534 GLN A N 1
ATOM 4278 C CA . GLN A 1 534 ? -13.538 21.187 -15.860 1.00 84.69 534 GLN A CA 1
ATOM 4279 C C . GLN A 1 534 ? -13.611 19.664 -16.102 1.00 84.69 534 GLN A C 1
ATOM 4281 O O . GLN A 1 534 ? -14.009 18.911 -15.216 1.00 84.69 534 GLN A O 1
ATOM 4286 N N . SER A 1 535 ? -13.218 19.199 -17.292 1.00 89.56 535 SER A N 1
ATOM 4287 C CA . SER A 1 535 ? -13.272 17.778 -17.680 1.00 89.56 535 SER A CA 1
ATOM 4288 C C . SER A 1 535 ? -11.925 17.207 -18.122 1.00 89.56 535 SER A C 1
ATOM 4290 O O . SER A 1 535 ? -11.858 16.088 -18.632 1.00 89.56 535 SER A O 1
ATOM 4292 N N . SER A 1 536 ? -10.837 17.942 -17.913 1.00 93.56 536 SER A N 1
ATOM 4293 C CA . SER A 1 536 ? -9.494 17.507 -18.275 1.00 93.56 536 SER A CA 1
ATOM 4294 C C . SER A 1 536 ? -8.454 18.032 -17.295 1.00 93.56 536 SER A C 1
ATOM 4296 O O . SER A 1 536 ? -8.702 18.941 -16.512 1.00 93.56 536 SER A O 1
ATOM 4298 N N . ALA A 1 537 ? -7.282 17.421 -17.300 1.00 95.69 537 ALA A N 1
ATOM 4299 C CA . ALA A 1 537 ? -6.123 17.905 -16.574 1.00 95.69 537 ALA A CA 1
ATOM 4300 C C . ALA A 1 537 ? -4.896 17.761 -17.468 1.00 95.69 537 ALA A C 1
ATOM 4302 O O . ALA A 1 537 ? -4.817 16.816 -18.252 1.00 95.69 537 ALA A O 1
ATOM 4303 N N . LEU A 1 538 ? -3.963 18.694 -17.352 1.00 97.75 538 LEU A N 1
ATOM 4304 C CA . LEU A 1 538 ? -2.662 18.636 -17.996 1.00 97.75 538 LEU A CA 1
ATOM 4305 C C . LEU A 1 538 ? -1.595 18.825 -16.925 1.00 97.75 538 LEU A C 1
ATOM 4307 O O . LEU A 1 538 ? -1.581 19.856 -16.264 1.00 97.75 538 LEU A O 1
ATOM 4311 N N . THR A 1 539 ? -0.697 17.863 -16.781 1.00 98.25 539 THR A N 1
ATOM 4312 C CA . THR A 1 539 ? 0.528 18.041 -16.004 1.00 98.25 539 THR A CA 1
ATOM 4313 C C . THR A 1 539 ? 1.680 18.275 -16.965 1.00 98.25 539 THR A C 1
ATOM 4315 O O . THR A 1 539 ? 1.846 17.527 -17.926 1.00 98.25 539 THR A O 1
ATOM 4318 N N . LEU A 1 540 ? 2.463 19.319 -16.716 1.00 98.56 540 LEU A N 1
ATOM 4319 C CA . LEU A 1 540 ? 3.716 19.603 -17.410 1.00 98.56 540 LEU A CA 1
ATOM 4320 C C . LEU A 1 540 ? 4.851 19.537 -16.398 1.00 98.56 540 LEU A C 1
ATOM 4322 O O . LEU A 1 540 ? 4.708 20.042 -15.290 1.00 98.56 540 LEU A O 1
ATOM 4326 N N . SER A 1 541 ? 5.985 18.968 -16.777 1.00 98.38 541 SER A N 1
ATOM 4327 C CA . SER A 1 541 ? 7.189 18.966 -15.951 1.00 98.38 541 SER A CA 1
ATOM 4328 C C . SER A 1 541 ? 8.419 19.245 -16.798 1.00 98.38 541 SER A C 1
ATOM 4330 O O . SER A 1 541 ? 8.499 18.797 -17.944 1.00 98.38 541 SER A O 1
ATOM 4332 N N . SER A 1 542 ? 9.391 19.940 -16.221 1.00 98.44 542 SER A N 1
ATOM 4333 C CA . SER A 1 542 ? 10.748 19.979 -16.751 1.00 98.44 542 SER A CA 1
ATOM 4334 C C . SER A 1 542 ? 11.734 19.914 -15.595 1.00 98.44 542 SER A C 1
ATOM 4336 O O . SER A 1 542 ? 11.557 20.590 -14.576 1.00 98.44 542 SER A O 1
ATOM 4338 N N . GLY A 1 543 ? 12.733 19.052 -15.726 1.00 97.94 543 GLY A N 1
ATOM 4339 C CA . GLY A 1 543 ? 13.743 18.820 -14.711 1.00 97.94 543 GLY A CA 1
ATOM 4340 C C . GLY A 1 543 ? 15.118 18.590 -15.303 1.00 97.94 543 GLY A C 1
ATOM 4341 O O . GLY A 1 543 ? 15.264 18.179 -16.452 1.00 97.94 543 GLY A O 1
ATOM 4342 N N . TYR A 1 544 ? 16.117 18.871 -14.484 1.00 98.50 544 TYR A N 1
ATOM 4343 C CA . TYR A 1 544 ? 17.526 18.706 -14.767 1.00 98.50 544 TYR A CA 1
ATOM 4344 C C . TYR A 1 544 ? 18.135 17.797 -13.701 1.00 98.50 544 TYR A C 1
ATOM 4346 O O . TYR A 1 544 ? 17.970 18.044 -12.502 1.00 98.50 544 TYR A O 1
ATOM 4354 N N . LEU A 1 545 ? 18.804 16.736 -14.140 1.00 98.19 545 LEU A N 1
ATOM 4355 C CA . LEU A 1 545 ? 19.520 15.802 -13.285 1.00 98.19 545 LEU A CA 1
ATOM 4356 C C . LEU A 1 545 ? 20.975 15.748 -13.742 1.00 98.19 545 LEU A C 1
ATOM 4358 O O . LEU A 1 545 ? 21.256 15.373 -14.879 1.00 98.19 545 LEU A O 1
ATOM 4362 N N . ARG A 1 546 ? 21.891 16.088 -12.842 1.00 97.94 546 ARG A N 1
ATOM 4363 C CA . ARG A 1 546 ? 23.321 15.879 -13.028 1.00 97.94 546 ARG A CA 1
ATOM 4364 C C . ARG A 1 546 ? 23.733 14.642 -12.251 1.00 97.94 546 ARG A C 1
ATOM 4366 O O . ARG A 1 546 ? 23.398 14.522 -11.076 1.00 97.94 546 ARG A O 1
ATOM 4373 N N . PHE A 1 547 ? 24.431 13.740 -12.921 1.00 95.75 547 PHE A N 1
ATOM 4374 C CA . PHE A 1 547 ? 25.000 12.552 -12.323 1.00 95.75 547 PHE A CA 1
ATOM 4375 C C . PHE A 1 547 ? 26.513 12.639 -12.420 1.00 95.75 547 PHE A C 1
ATOM 4377 O O . PHE A 1 547 ? 27.047 12.787 -13.519 1.00 95.75 547 PHE A O 1
ATOM 4384 N N . ASP A 1 548 ? 27.177 12.500 -11.283 1.00 93.44 548 ASP A N 1
ATOM 4385 C CA . ASP A 1 548 ? 28.631 12.498 -11.205 1.00 93.44 548 ASP A CA 1
ATOM 4386 C C . ASP A 1 548 ? 29.121 11.083 -10.895 1.00 93.44 548 ASP A C 1
ATOM 4388 O O . ASP A 1 548 ? 28.525 10.373 -10.077 1.00 93.44 548 ASP A O 1
ATOM 4392 N N . ASN A 1 549 ? 30.222 10.694 -11.541 1.00 90.50 549 ASN A N 1
ATOM 4393 C CA . ASN A 1 549 ? 30.946 9.450 -11.284 1.00 90.50 549 ASN A CA 1
ATOM 4394 C C . ASN A 1 549 ? 30.065 8.179 -11.341 1.00 90.50 549 ASN A C 1
ATOM 4396 O O . ASN A 1 549 ? 30.118 7.320 -10.460 1.00 90.50 549 ASN A O 1
ATOM 4400 N N . MET A 1 550 ? 29.216 8.042 -12.368 1.00 89.50 550 MET A N 1
ATOM 4401 C CA . MET A 1 550 ? 28.303 6.896 -12.487 1.00 89.50 550 MET A CA 1
ATOM 4402 C C . MET A 1 550 ? 28.990 5.687 -13.127 1.00 89.50 550 MET A C 1
ATOM 4404 O O . MET A 1 550 ? 29.442 5.797 -14.267 1.00 89.50 550 MET A O 1
ATOM 4408 N N . PRO A 1 551 ? 29.030 4.511 -12.475 1.00 82.75 551 PRO A N 1
ATOM 4409 C CA . PRO A 1 551 ? 29.748 3.355 -13.000 1.00 82.75 551 PRO A CA 1
ATOM 4410 C C . PRO A 1 551 ? 29.095 2.769 -14.262 1.00 82.75 551 PRO A C 1
ATOM 4412 O O . PRO A 1 551 ? 27.882 2.545 -14.319 1.00 82.75 551 PRO A O 1
ATOM 4415 N N . ASP A 1 552 ? 29.914 2.418 -15.253 1.00 80.56 552 ASP A N 1
ATOM 4416 C CA . ASP A 1 552 ? 29.493 1.644 -16.420 1.00 80.56 552 ASP A CA 1
ATOM 4417 C C . ASP A 1 552 ? 29.534 0.143 -16.136 1.00 80.56 552 ASP A C 1
ATOM 4419 O O . ASP A 1 552 ? 30.551 -0.535 -16.297 1.00 80.56 552 ASP A O 1
ATOM 4423 N N . ARG A 1 553 ? 28.377 -0.423 -15.793 1.00 77.38 553 ARG A N 1
ATOM 4424 C CA . ARG A 1 553 ? 28.267 -1.850 -15.466 1.00 77.38 553 ARG A CA 1
ATOM 4425 C C . ARG A 1 553 ? 28.589 -2.799 -16.639 1.00 77.38 553 ARG A C 1
ATOM 4427 O O . ARG A 1 553 ? 28.766 -3.992 -16.387 1.00 77.38 553 ARG A O 1
ATOM 4434 N N . ASN A 1 554 ? 28.695 -2.333 -17.896 1.00 70.75 554 ASN A N 1
ATOM 4435 C CA . ASN A 1 554 ? 29.083 -3.196 -19.031 1.00 70.75 554 ASN A CA 1
ATOM 4436 C C . ASN A 1 554 ? 30.573 -3.545 -19.057 1.00 70.75 554 ASN A C 1
ATOM 4438 O O . ASN A 1 554 ? 30.928 -4.606 -19.569 1.00 70.75 554 ASN A O 1
ATOM 4442 N N . SER A 1 555 ? 31.414 -2.650 -18.543 1.00 58.91 555 SER A N 1
ATOM 4443 C CA . SER A 1 555 ? 32.877 -2.725 -18.643 1.00 58.91 555 SER A CA 1
ATOM 4444 C C . SER A 1 555 ? 33.532 -3.138 -17.315 1.00 58.91 555 SER A C 1
ATOM 4446 O O . SER A 1 555 ? 34.755 -3.132 -17.194 1.00 58.91 555 SER A O 1
ATOM 4448 N N . GLY A 1 556 ? 32.715 -3.503 -16.318 1.00 60.66 556 GLY A N 1
ATOM 4449 C CA . GLY A 1 556 ? 33.101 -3.663 -14.913 1.00 60.66 556 GLY A CA 1
ATOM 4450 C C . GLY A 1 556 ? 33.059 -2.337 -14.138 1.00 60.66 556 GLY A C 1
ATOM 4451 O O . GLY A 1 556 ? 32.947 -1.271 -14.730 1.00 60.66 556 GLY A O 1
ATOM 4452 N N . ASN A 1 557 ? 33.181 -2.383 -12.804 1.00 61.56 557 ASN A N 1
ATOM 4453 C CA . ASN A 1 557 ? 33.140 -1.199 -11.916 1.00 61.56 557 ASN A CA 1
ATOM 4454 C C . ASN A 1 557 ? 34.386 -0.276 -12.032 1.00 61.56 557 ASN A C 1
ATOM 4456 O O . ASN A 1 557 ? 34.818 0.305 -11.041 1.00 61.56 557 ASN A O 1
ATOM 4460 N N . GLN A 1 558 ? 35.024 -0.192 -13.203 1.00 65.75 558 GLN A N 1
ATOM 4461 C CA . GLN A 1 558 ? 36.263 0.572 -13.413 1.00 65.75 558 GLN A CA 1
ATOM 4462 C C . GLN A 1 558 ? 36.103 1.794 -14.322 1.00 65.75 558 GLN A C 1
ATOM 4464 O O . GLN A 1 558 ? 36.985 2.648 -14.323 1.00 65.75 558 GLN A O 1
ATOM 4469 N N . LEU A 1 559 ? 35.010 1.891 -15.086 1.00 79.44 559 LEU A N 1
ATOM 4470 C CA . LEU A 1 559 ? 34.713 3.058 -15.918 1.00 79.44 559 LEU A CA 1
ATOM 4471 C C . LEU A 1 559 ? 33.549 3.838 -15.322 1.00 79.44 559 LEU A C 1
ATOM 4473 O O . LEU A 1 559 ? 32.579 3.233 -14.865 1.00 79.44 559 LEU A O 1
ATOM 4477 N N . TYR A 1 560 ? 33.645 5.162 -15.376 1.00 85.56 560 TYR A N 1
ATOM 4478 C CA . TYR A 1 560 ? 32.659 6.077 -14.824 1.00 85.56 560 TYR A CA 1
ATOM 4479 C C . TYR A 1 560 ? 32.296 7.140 -15.852 1.00 85.56 560 TYR A C 1
ATOM 4481 O O . TYR A 1 560 ? 33.158 7.603 -16.594 1.00 85.56 560 TYR A O 1
ATOM 4489 N N . HIS A 1 561 ? 31.021 7.515 -15.875 1.00 88.38 561 HIS A N 1
ATOM 4490 C CA . HIS A 1 561 ? 30.464 8.494 -16.800 1.00 88.38 561 HIS A CA 1
ATOM 4491 C C . HIS A 1 561 ? 29.735 9.591 -16.034 1.00 88.38 561 HIS A C 1
ATOM 4493 O O . HIS A 1 561 ? 29.036 9.320 -15.053 1.00 88.38 561 HIS A O 1
ATOM 4499 N N . GLU A 1 562 ? 29.853 10.819 -16.521 1.00 93.19 562 GLU A N 1
ATOM 4500 C CA . GLU A 1 562 ? 28.972 11.916 -16.126 1.00 93.19 562 GLU A CA 1
ATOM 4501 C C . GLU A 1 562 ? 27.713 11.908 -17.001 1.00 93.19 562 GLU A C 1
ATOM 4503 O O . GLU A 1 562 ? 27.734 11.439 -18.143 1.00 93.19 562 GLU A O 1
ATOM 4508 N N . TYR A 1 563 ? 26.598 12.403 -16.464 1.00 96.19 563 TYR A N 1
ATOM 4509 C CA . TYR A 1 563 ? 25.370 12.628 -17.228 1.00 96.19 563 TYR A CA 1
ATOM 4510 C C . TYR A 1 563 ? 24.759 13.972 -16.845 1.00 96.19 563 TYR A C 1
ATOM 4512 O O . TYR A 1 563 ? 24.659 14.302 -15.665 1.00 96.19 563 TYR A O 1
ATOM 4520 N N . GLN A 1 564 ? 24.249 14.701 -17.834 1.00 97.94 564 GLN A N 1
ATOM 4521 C CA . GLN A 1 564 ? 23.491 15.936 -17.631 1.00 97.94 564 GLN A CA 1
ATOM 4522 C C . GLN A 1 564 ? 22.142 15.805 -18.335 1.00 97.94 564 GLN A C 1
ATOM 4524 O O . GLN A 1 564 ? 21.981 16.190 -19.492 1.00 97.94 564 GLN A O 1
ATOM 4529 N N . LEU A 1 565 ? 21.169 15.199 -17.656 1.00 98.06 565 LEU A N 1
ATOM 4530 C CA . LEU A 1 565 ? 19.872 14.864 -18.233 1.00 98.06 565 LEU A CA 1
ATOM 4531 C C . LEU A 1 565 ? 18.874 16.009 -18.064 1.00 98.06 565 LEU A C 1
ATOM 4533 O O . LEU A 1 565 ? 18.474 16.344 -16.950 1.00 98.06 565 LEU A O 1
ATOM 4537 N N . LEU A 1 566 ? 18.407 16.552 -19.186 1.00 98.38 566 LEU A N 1
ATOM 4538 C CA . LEU A 1 566 ? 17.203 17.367 -19.261 1.00 98.38 566 LEU A CA 1
ATOM 4539 C C . LEU A 1 566 ? 16.007 16.461 -19.577 1.00 98.38 566 LEU A C 1
ATOM 4541 O O . LEU A 1 566 ? 15.954 15.814 -20.625 1.00 98.38 566 LEU A O 1
ATOM 4545 N N . ILE A 1 567 ? 15.035 16.440 -18.671 1.00 97.75 567 ILE A N 1
ATOM 4546 C CA . ILE A 1 567 ? 13.852 15.581 -18.727 1.00 97.75 567 ILE A CA 1
ATOM 4547 C C . ILE A 1 567 ? 12.626 16.478 -18.751 1.00 97.75 567 ILE A C 1
ATOM 4549 O O . ILE A 1 567 ? 12.346 17.184 -17.785 1.00 97.75 567 ILE A O 1
ATOM 4553 N N . SER A 1 568 ? 11.890 16.463 -19.857 1.00 98.38 568 SER A N 1
ATOM 4554 C CA . SER A 1 568 ? 10.636 17.203 -19.989 1.00 98.38 568 SER A CA 1
ATOM 4555 C C . SER A 1 568 ? 9.501 16.239 -20.267 1.00 98.38 568 SER A C 1
ATOM 4557 O O . SER A 1 568 ? 9.612 15.381 -21.137 1.00 98.38 568 SER A O 1
ATOM 4559 N N . GLY A 1 569 ? 8.408 16.388 -19.534 1.00 98.19 569 GLY A N 1
ATOM 4560 C CA . GLY A 1 569 ? 7.288 15.464 -19.597 1.00 98.19 569 GLY A CA 1
ATOM 4561 C C . GLY A 1 569 ? 5.953 16.187 -19.586 1.00 98.19 569 GLY A C 1
ATOM 4562 O O . GLY A 1 569 ? 5.818 17.264 -19.004 1.00 98.19 569 GLY A O 1
ATOM 4563 N N . ALA A 1 570 ? 4.966 15.592 -20.241 1.00 98.44 570 ALA A N 1
ATOM 4564 C CA . ALA A 1 570 ? 3.599 16.077 -20.283 1.00 98.44 570 ALA A CA 1
ATOM 4565 C C . ALA A 1 570 ? 2.627 14.907 -20.140 1.00 98.44 570 ALA A C 1
ATOM 4567 O O . ALA A 1 570 ? 2.819 13.856 -20.749 1.00 98.44 570 ALA A O 1
ATOM 4568 N N . GLU A 1 571 ? 1.559 15.092 -19.371 1.00 98.38 571 GLU A N 1
ATOM 4569 C CA . GLU A 1 571 ? 0.457 14.141 -19.282 1.00 98.38 571 GLU A CA 1
ATOM 4570 C C . GLU A 1 571 ? -0.879 14.868 -19.358 1.00 98.38 571 GLU A C 1
ATOM 4572 O O . GLU A 1 571 ? -1.226 15.666 -18.492 1.00 98.38 571 GLU A O 1
ATOM 4577 N N . PHE A 1 572 ? -1.654 14.561 -20.391 1.00 98.25 572 PHE A N 1
ATOM 4578 C CA . PHE A 1 572 ? -3.023 15.021 -20.539 1.00 98.25 572 PHE A CA 1
ATOM 4579 C C . PHE A 1 572 ? -3.991 13.905 -20.153 1.00 98.25 572 PHE A C 1
ATOM 4581 O O . PHE A 1 572 ? -3.933 12.805 -20.700 1.00 98.25 572 PHE A O 1
ATOM 4588 N N . THR A 1 573 ? -4.927 14.202 -19.258 1.00 96.81 573 THR A N 1
ATOM 4589 C CA . THR A 1 573 ? -5.991 13.285 -18.846 1.00 96.81 573 THR A CA 1
ATOM 4590 C C . THR A 1 573 ? -7.355 13.884 -19.154 1.00 96.81 573 THR A C 1
ATOM 4592 O O . THR A 1 573 ? -7.705 14.952 -18.657 1.00 96.81 573 THR A O 1
ATOM 4595 N N . LEU A 1 574 ? -8.168 13.162 -19.922 1.00 96.06 574 LEU A N 1
ATOM 4596 C CA . LEU A 1 574 ? -9.574 13.461 -20.161 1.00 96.06 574 LEU A CA 1
ATOM 4597 C C . LEU A 1 574 ? -10.441 12.693 -19.155 1.00 96.06 574 LEU A C 1
ATOM 4599 O O . LEU A 1 574 ? -10.548 11.468 -19.216 1.00 96.06 574 LEU A O 1
ATOM 4603 N N . LYS A 1 575 ? -11.097 13.416 -18.245 1.00 89.00 575 LYS A N 1
ATOM 4604 C CA . LYS A 1 575 ? -11.898 12.877 -17.134 1.00 89.00 575 LYS A CA 1
ATOM 4605 C C . LYS A 1 575 ? -13.358 12.665 -17.552 1.00 89.00 575 LYS A C 1
ATOM 4607 O O . LYS A 1 575 ? -14.272 13.299 -17.030 1.00 89.00 575 LYS A O 1
ATOM 4612 N N . LYS A 1 576 ? -13.577 11.794 -18.541 1.00 88.56 576 LYS A N 1
ATOM 4613 C CA . LYS A 1 576 ? -14.917 11.320 -18.943 1.00 88.56 576 LYS A CA 1
ATOM 4614 C C . LYS A 1 576 ? -15.222 9.954 -18.317 1.00 88.56 576 LYS A C 1
ATOM 4616 O O . LYS A 1 576 ? -14.374 9.365 -17.659 1.00 88.56 576 LYS A O 1
ATOM 4621 N N . LYS A 1 577 ? -16.434 9.429 -18.555 1.00 87.38 577 LYS A N 1
ATOM 4622 C CA . LYS A 1 577 ? -16.887 8.105 -18.075 1.00 87.38 577 LYS A CA 1
ATOM 4623 C C . LYS A 1 577 ? -15.892 6.975 -18.380 1.00 87.38 577 LYS A C 1
ATOM 4625 O O . LYS A 1 577 ? -15.745 6.056 -17.582 1.00 87.38 577 LYS A O 1
ATOM 4630 N N . ILE A 1 578 ? -15.230 7.055 -19.533 1.00 92.56 578 ILE A N 1
ATOM 4631 C CA . ILE A 1 578 ? -14.047 6.259 -19.856 1.00 92.56 578 ILE A CA 1
ATOM 4632 C C . ILE A 1 578 ? -12.884 7.251 -19.905 1.00 92.56 578 ILE A C 1
ATOM 4634 O O . ILE A 1 578 ? -12.852 8.073 -20.828 1.00 92.56 578 ILE A O 1
ATOM 4638 N N . PRO A 1 579 ? -11.986 7.243 -18.908 1.00 94.62 579 PRO A N 1
ATOM 4639 C CA . PRO A 1 579 ? -10.867 8.165 -18.897 1.00 94.62 579 PRO A CA 1
ATOM 4640 C C . PRO A 1 579 ? -9.887 7.820 -20.015 1.00 94.62 579 PRO A C 1
ATOM 4642 O O . PRO A 1 579 ? -9.707 6.651 -20.362 1.00 94.62 579 PRO A O 1
ATOM 4645 N N . VAL A 1 580 ? -9.265 8.848 -20.582 1.00 97.81 580 VAL A N 1
ATOM 4646 C CA . VAL A 1 580 ? -8.182 8.699 -21.557 1.00 97.81 580 VAL A CA 1
ATOM 4647 C C . VAL A 1 580 ? -6.997 9.507 -21.067 1.00 97.81 580 VAL A C 1
ATOM 4649 O O . VAL A 1 580 ? -7.151 10.694 -20.783 1.00 97.81 580 VAL A O 1
ATOM 4652 N N . THR A 1 581 ? -5.830 8.881 -20.995 1.00 97.88 581 THR A N 1
ATOM 4653 C CA . THR A 1 581 ? -4.583 9.532 -20.589 1.00 97.88 581 THR A CA 1
ATOM 4654 C C . THR A 1 581 ? -3.563 9.408 -21.705 1.00 97.88 581 THR A C 1
ATOM 4656 O O . THR A 1 581 ? -3.300 8.309 -22.188 1.00 97.88 581 THR A O 1
ATOM 4659 N N . ILE A 1 582 ? -2.982 10.533 -22.108 1.00 98.56 582 ILE A N 1
ATOM 4660 C CA . ILE A 1 582 ? -1.925 10.620 -23.113 1.00 98.56 582 ILE A CA 1
ATOM 4661 C C . ILE A 1 582 ? -0.712 11.236 -22.433 1.00 98.56 582 ILE A C 1
ATOM 4663 O O . ILE A 1 582 ? -0.821 12.316 -21.859 1.00 98.56 582 ILE A O 1
ATOM 4667 N N . GLY A 1 583 ? 0.426 10.552 -22.485 1.00 98.38 583 GLY A N 1
ATOM 4668 C CA . GLY A 1 583 ? 1.668 11.021 -21.880 1.00 98.38 583 GLY A CA 1
ATOM 4669 C C . GLY A 1 583 ? 2.822 11.018 -22.868 1.00 98.38 583 GLY A C 1
ATOM 4670 O O . GLY A 1 583 ? 2.849 10.203 -23.794 1.00 98.38 583 GLY A O 1
ATOM 4671 N N . LEU A 1 584 ? 3.761 11.934 -22.666 1.00 98.44 584 LEU A N 1
ATOM 4672 C CA . LEU A 1 584 ? 4.999 12.039 -23.423 1.00 98.44 584 LEU A CA 1
ATOM 4673 C C . LEU A 1 584 ? 6.132 12.453 -22.485 1.00 98.44 584 LEU A C 1
ATOM 4675 O O . LEU A 1 584 ? 6.006 13.472 -21.816 1.00 98.44 584 LEU A O 1
ATOM 4679 N N . ASP A 1 585 ? 7.234 11.713 -22.495 1.00 98.19 585 ASP A N 1
ATOM 4680 C CA . ASP A 1 585 ? 8.530 12.163 -21.983 1.00 98.19 585 ASP A CA 1
ATOM 4681 C C . ASP A 1 585 ? 9.483 12.420 -23.148 1.00 98.19 585 ASP A C 1
ATOM 4683 O O . ASP A 1 585 ? 9.494 11.670 -24.128 1.00 98.19 585 ASP A O 1
ATOM 4687 N N . TYR A 1 586 ? 10.312 13.446 -23.005 1.00 98.25 586 TYR A N 1
ATOM 4688 C CA . TYR A 1 586 ? 11.429 13.779 -23.873 1.00 98.25 586 TYR A CA 1
ATOM 4689 C C . TYR A 1 586 ? 12.689 13.951 -23.021 1.00 98.25 586 TYR A C 1
ATOM 4691 O O . TYR A 1 586 ? 12.691 14.684 -22.030 1.00 98.25 586 TYR A O 1
ATOM 4699 N N . LEU A 1 587 ? 13.742 13.239 -23.406 1.00 98.19 587 LEU A N 1
ATOM 4700 C CA . LEU A 1 587 ? 14.976 13.059 -22.653 1.00 98.19 587 LEU A CA 1
ATOM 4701 C C . LEU A 1 587 ? 16.144 13.525 -23.517 1.00 98.19 587 LEU A C 1
ATOM 4703 O O . LEU A 1 587 ? 16.269 13.098 -24.668 1.00 98.19 587 LEU A O 1
ATOM 4707 N N . VAL A 1 588 ? 17.007 14.370 -22.963 1.00 98.31 588 VAL A N 1
ATOM 4708 C CA . VAL A 1 588 ? 18.228 14.827 -23.631 1.00 98.31 588 VAL A CA 1
ATOM 4709 C C . VAL A 1 588 ? 19.374 14.808 -22.640 1.00 98.31 588 VAL A C 1
ATOM 4711 O O . VAL A 1 588 ? 19.293 15.443 -21.594 1.00 98.31 588 VAL A O 1
ATOM 4714 N N . ASN A 1 589 ? 20.457 14.127 -22.989 1.00 98.25 589 ASN A N 1
ATOM 4715 C CA . ASN A 1 589 ? 21.721 14.238 -22.284 1.00 98.25 589 ASN A CA 1
ATOM 4716 C C . ASN A 1 589 ? 22.586 15.329 -22.928 1.00 98.25 589 ASN A C 1
ATOM 4718 O O . ASN A 1 589 ? 22.883 15.286 -24.124 1.00 98.25 589 ASN A O 1
ATOM 4722 N N . LEU A 1 590 ? 22.953 16.322 -22.127 1.00 97.81 590 LEU A N 1
ATOM 4723 C CA . LEU A 1 590 ? 23.750 17.477 -22.530 1.00 97.81 590 LEU A CA 1
ATOM 4724 C C . LEU A 1 590 ? 25.257 17.216 -22.426 1.00 97.81 590 LEU A C 1
ATOM 4726 O O . LEU A 1 590 ? 26.037 18.038 -22.902 1.00 97.81 590 LEU A O 1
ATOM 4730 N N . GLU A 1 591 ? 25.658 16.081 -21.848 1.00 96.88 591 GLU A N 1
ATOM 4731 C CA . GLU A 1 591 ? 27.062 15.731 -21.666 1.00 96.88 591 GLU A CA 1
ATOM 4732 C C . GLU A 1 591 ? 27.807 15.620 -23.005 1.00 96.88 591 GLU A C 1
ATOM 4734 O O . GLU A 1 591 ? 27.240 15.200 -24.030 1.00 96.88 591 GLU A O 1
ATOM 4739 N N . ASN A 1 592 ? 29.080 16.025 -23.010 1.00 95.12 592 ASN A N 1
ATOM 4740 C CA . ASN A 1 592 ? 29.927 15.940 -24.192 1.00 95.12 592 ASN A CA 1
ATOM 4741 C C . ASN A 1 592 ? 30.872 14.739 -24.099 1.00 95.12 592 ASN A C 1
ATOM 4743 O O . ASN A 1 592 ? 31.870 14.773 -23.386 1.00 95.12 592 ASN A O 1
ATOM 4747 N N . TYR A 1 593 ? 30.589 13.711 -24.897 1.00 94.81 593 TYR A N 1
ATOM 4748 C CA . TYR A 1 593 ? 31.386 12.488 -24.950 1.00 94.81 593 TYR A CA 1
ATOM 4749 C C . TYR A 1 593 ? 32.420 12.456 -26.087 1.00 94.81 593 TYR A C 1
ATOM 4751 O O . TYR A 1 593 ? 33.071 11.430 -26.273 1.00 94.81 593 TYR A O 1
ATOM 4759 N N . ASP A 1 594 ? 32.613 13.545 -26.841 1.00 92.50 594 ASP A N 1
ATOM 4760 C CA . ASP A 1 594 ? 33.559 13.581 -27.972 1.00 92.50 594 ASP A CA 1
ATOM 4761 C C . ASP A 1 594 ? 35.014 13.326 -27.540 1.00 92.50 594 ASP A C 1
ATOM 4763 O O . ASP A 1 594 ? 35.825 12.811 -28.310 1.00 92.50 594 ASP A O 1
ATOM 4767 N N . SER A 1 595 ? 35.359 13.686 -26.301 1.00 89.38 595 SER A N 1
ATOM 4768 C CA . SER A 1 595 ? 36.680 13.442 -25.713 1.00 89.38 595 SER A CA 1
ATOM 4769 C C . SER A 1 595 ? 36.830 12.041 -25.112 1.00 89.38 595 SER A C 1
ATOM 4771 O O . SER A 1 595 ? 37.958 11.615 -24.850 1.00 89.38 595 SER A O 1
ATOM 4773 N N . ASP A 1 596 ? 35.735 11.301 -24.913 1.00 89.38 596 ASP A N 1
ATOM 4774 C CA . ASP A 1 596 ? 35.788 9.935 -24.406 1.00 89.38 596 ASP A CA 1
ATOM 4775 C C . ASP A 1 596 ? 36.131 8.973 -25.550 1.00 89.38 596 ASP A C 1
ATOM 4777 O O . ASP A 1 596 ? 35.319 8.654 -26.426 1.00 89.38 596 ASP A O 1
ATOM 4781 N N . SER A 1 597 ? 37.377 8.498 -25.533 1.00 87.25 597 SER A N 1
ATOM 4782 C CA . SER A 1 597 ? 37.907 7.601 -26.560 1.00 87.25 597 SER A CA 1
ATOM 4783 C C . SER A 1 597 ? 37.168 6.261 -26.660 1.00 87.25 597 SER A C 1
ATOM 4785 O O . SER A 1 597 ? 37.081 5.712 -27.758 1.00 87.25 597 SER A O 1
ATOM 4787 N N . LEU A 1 598 ? 36.605 5.736 -25.564 1.00 85.81 598 LEU A N 1
ATOM 4788 C CA . LEU A 1 598 ? 35.896 4.453 -25.554 1.00 85.81 598 LEU A CA 1
ATOM 4789 C C . LEU A 1 598 ? 34.476 4.607 -26.099 1.00 85.81 598 LEU A C 1
ATOM 4791 O O . LEU A 1 598 ? 34.019 3.776 -26.891 1.00 85.81 598 LEU A O 1
ATOM 4795 N N . ILE A 1 599 ? 33.786 5.681 -25.717 1.00 89.25 599 ILE A N 1
ATOM 4796 C CA . ILE A 1 599 ? 32.456 6.003 -26.245 1.00 89.25 599 ILE A CA 1
ATOM 4797 C C . ILE A 1 599 ? 32.544 6.310 -27.742 1.00 89.25 599 ILE A C 1
ATOM 4799 O O . ILE A 1 599 ? 31.787 5.749 -28.544 1.00 89.25 599 ILE A O 1
ATOM 4803 N N . SER A 1 600 ? 33.512 7.143 -28.123 1.00 87.94 600 SER A N 1
ATOM 4804 C CA . SER A 1 600 ? 33.738 7.546 -29.510 1.00 87.94 600 SER A CA 1
ATOM 4805 C C . SER A 1 600 ? 34.174 6.376 -30.393 1.00 87.94 600 SER A C 1
ATOM 4807 O O . SER A 1 600 ? 33.692 6.246 -31.519 1.00 87.94 600 SER A O 1
ATOM 4809 N N . ALA A 1 601 ? 35.005 5.456 -29.884 1.00 87.75 601 ALA A N 1
ATOM 4810 C CA . ALA A 1 601 ? 35.377 4.236 -30.609 1.00 87.75 601 ALA A CA 1
ATOM 4811 C C . ALA A 1 601 ? 34.171 3.331 -30.919 1.00 87.75 601 ALA A C 1
ATOM 4813 O O . ALA A 1 601 ? 34.169 2.629 -31.931 1.00 87.75 601 ALA A O 1
ATOM 4814 N N . ASN A 1 602 ? 33.129 3.368 -30.083 1.00 88.75 602 ASN A N 1
ATOM 4815 C CA . ASN A 1 602 ? 31.878 2.651 -30.329 1.00 88.75 602 ASN A CA 1
ATOM 4816 C C . ASN A 1 602 ? 30.870 3.448 -31.178 1.00 88.75 602 ASN A C 1
ATOM 4818 O O . ASN A 1 602 ? 29.823 2.914 -31.551 1.00 88.75 602 ASN A O 1
ATOM 4822 N N . GLY A 1 603 ? 31.175 4.706 -31.512 1.00 91.19 603 GLY A N 1
ATOM 4823 C CA . GLY A 1 603 ? 30.296 5.587 -32.275 1.00 91.19 603 GLY A CA 1
ATOM 4824 C C . GLY A 1 603 ? 28.999 5.920 -31.536 1.00 91.19 603 GLY A C 1
ATOM 4825 O O . GLY A 1 603 ? 27.949 5.996 -32.176 1.00 91.19 603 GLY A O 1
ATOM 4826 N N . MET A 1 604 ? 29.034 6.019 -30.205 1.00 92.06 604 MET A N 1
ATOM 4827 C CA . MET A 1 604 ? 27.852 6.209 -29.352 1.00 92.06 604 MET A CA 1
ATOM 4828 C C . MET A 1 604 ? 27.734 7.623 -28.764 1.00 92.06 604 MET A C 1
ATOM 4830 O O . MET A 1 604 ? 26.757 7.909 -28.081 1.00 92.06 604 MET A O 1
ATOM 4834 N N . GLN A 1 605 ? 28.689 8.513 -29.035 1.00 93.56 605 GLN A N 1
ATOM 4835 C CA . GLN A 1 605 ? 28.775 9.855 -28.448 1.00 93.56 605 GLN A CA 1
ATOM 4836 C C . GLN A 1 605 ? 27.545 10.743 -28.725 1.00 93.56 605 GLN A C 1
ATOM 4838 O O . GLN A 1 605 ? 27.185 11.581 -27.897 1.00 93.56 605 GLN A O 1
ATOM 4843 N N . ASP A 1 606 ? 26.848 10.502 -29.840 1.00 94.62 606 ASP A N 1
ATOM 4844 C CA . ASP A 1 606 ? 25.642 11.239 -30.243 1.00 94.62 606 ASP A CA 1
ATOM 4845 C C . ASP A 1 606 ? 24.331 10.600 -29.747 1.00 94.62 606 ASP A C 1
ATOM 4847 O O . ASP A 1 606 ? 23.250 11.170 -29.900 1.00 94.62 606 ASP A O 1
ATOM 4851 N N . GLU A 1 607 ? 24.389 9.417 -29.129 1.00 96.19 607 GLU A N 1
ATOM 4852 C CA . GLU A 1 607 ? 23.220 8.631 -28.712 1.00 96.19 607 GLU A CA 1
ATOM 4853 C C . GLU A 1 607 ? 22.645 9.131 -27.376 1.00 96.19 607 GLU A C 1
ATOM 4855 O O . GLU A 1 607 ? 22.558 8.400 -26.388 1.00 96.19 607 GLU A O 1
ATOM 4860 N N . LYS A 1 608 ? 22.239 10.404 -27.356 1.00 97.06 608 LYS A N 1
ATOM 4861 C CA . LYS A 1 608 ? 21.917 11.184 -26.149 1.00 97.06 608 LYS A CA 1
ATOM 4862 C C . LYS A 1 608 ? 20.439 11.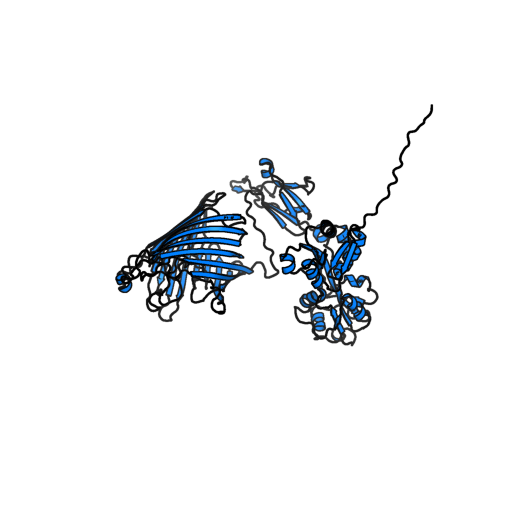541 -25.991 1.00 97.06 608 LYS A C 1
ATOM 4864 O O . LYS A 1 608 ? 20.073 12.208 -25.028 1.00 97.06 608 LYS A O 1
ATOM 4869 N N . MET A 1 609 ? 19.582 11.117 -26.917 1.00 97.88 609 MET A N 1
ATOM 4870 C CA . MET A 1 609 ? 18.166 11.497 -26.945 1.00 97.88 609 MET A CA 1
ATOM 4871 C C . MET A 1 609 ? 17.231 10.314 -26.705 1.00 97.88 609 MET A C 1
ATOM 4873 O O . MET A 1 609 ? 17.486 9.193 -27.141 1.00 97.88 609 MET A O 1
ATOM 4877 N N . GLY A 1 610 ? 16.109 10.570 -26.043 1.00 97.81 610 GLY A N 1
ATOM 4878 C CA . GLY A 1 610 ? 15.079 9.566 -25.820 1.00 97.81 610 GLY A CA 1
ATOM 4879 C C . GLY A 1 610 ? 13.687 10.174 -25.759 1.00 97.81 610 GLY A C 1
ATOM 4880 O O . GLY A 1 610 ? 13.519 11.357 -25.472 1.00 97.81 610 GLY A O 1
ATOM 4881 N N . PHE A 1 611 ? 12.670 9.368 -26.037 1.00 97.06 611 PHE A N 1
ATOM 4882 C CA . PHE A 1 611 ? 11.283 9.741 -25.813 1.00 97.06 611 PHE A CA 1
ATOM 4883 C C . PHE A 1 611 ? 10.414 8.532 -25.484 1.00 97.06 611 PHE A C 1
ATOM 4885 O O . PHE A 1 611 ? 10.651 7.410 -25.944 1.00 97.06 611 PHE A O 1
ATOM 4892 N N . VAL A 1 612 ? 9.375 8.775 -24.689 1.00 98.19 612 VAL A N 1
ATOM 4893 C CA . VAL A 1 612 ? 8.401 7.756 -24.289 1.00 98.19 612 VAL A CA 1
ATOM 4894 C C . VAL A 1 612 ? 7.006 8.314 -24.447 1.00 98.19 612 VAL A C 1
ATOM 4896 O O . VAL A 1 612 ? 6.637 9.245 -23.746 1.00 98.19 612 VAL A O 1
ATOM 4899 N N . GLY A 1 613 ? 6.222 7.736 -25.347 1.00 98.44 613 GLY A N 1
ATOM 4900 C CA . GLY A 1 613 ? 4.811 8.063 -25.512 1.00 98.44 613 GLY A CA 1
ATOM 4901 C C . GLY A 1 613 ? 3.924 6.992 -24.891 1.00 98.44 613 GLY A C 1
ATOM 4902 O O . GLY A 1 613 ? 4.216 5.801 -25.020 1.00 98.44 613 GLY A O 1
ATOM 4903 N N . LYS A 1 614 ? 2.811 7.395 -24.274 1.00 98.25 614 LYS A N 1
ATOM 4904 C CA . LYS A 1 614 ? 1.752 6.478 -23.836 1.00 98.25 614 LYS A CA 1
ATOM 4905 C C . LYS A 1 614 ? 0.366 6.974 -24.212 1.00 98.25 614 LYS A C 1
ATOM 4907 O O . LYS A 1 614 ? 0.100 8.175 -24.199 1.00 98.25 614 LYS A O 1
ATOM 4912 N N . VAL A 1 615 ? -0.533 6.028 -24.451 1.00 98.62 615 VAL A N 1
ATOM 4913 C CA . VAL A 1 615 ? -1.977 6.247 -24.512 1.00 98.62 615 VAL A CA 1
ATOM 4914 C C . VAL A 1 615 ? -2.653 5.154 -23.699 1.00 98.62 615 VAL A C 1
ATOM 4916 O O . VAL A 1 615 ? -2.487 3.974 -23.991 1.00 98.62 615 VAL A O 1
ATOM 4919 N N . ASN A 1 616 ? -3.435 5.548 -22.700 1.00 98.31 616 ASN A N 1
ATOM 4920 C CA . ASN A 1 616 ? -4.256 4.659 -21.889 1.00 98.31 616 ASN A CA 1
ATOM 4921 C C . ASN A 1 616 ? -5.728 5.024 -22.043 1.00 98.31 616 ASN A C 1
ATOM 4923 O O . ASN A 1 616 ? -6.087 6.200 -22.004 1.00 98.31 616 ASN A O 1
ATOM 4927 N N . ILE A 1 617 ? -6.577 4.012 -22.178 1.00 98.31 617 ILE A N 1
ATOM 4928 C CA . ILE A 1 617 ? -8.031 4.132 -22.250 1.00 98.31 617 ILE A CA 1
ATOM 4929 C C . ILE A 1 617 ? -8.622 3.248 -21.152 1.00 98.31 617 ILE A C 1
ATOM 4931 O O . ILE A 1 617 ? -8.375 2.043 -21.119 1.00 98.31 617 ILE A O 1
ATOM 4935 N N . GLY A 1 618 ? -9.419 3.843 -20.269 1.00 96.56 618 GLY A N 1
ATOM 4936 C CA . GLY A 1 618 ? -9.994 3.173 -19.106 1.00 96.56 618 GLY A CA 1
ATOM 4937 C C . GLY A 1 618 ? -9.151 3.318 -17.836 1.00 96.56 618 GLY A C 1
ATOM 4938 O O . GLY A 1 618 ? -8.181 4.071 -17.787 1.00 96.56 618 GLY A O 1
ATOM 4939 N N . SER A 1 619 ? -9.562 2.628 -16.776 1.00 93.56 619 SER A N 1
ATOM 4940 C CA . SER A 1 619 ? -8.949 2.707 -15.446 1.00 93.56 619 SER A CA 1
ATOM 4941 C C . SER A 1 619 ? -8.958 1.343 -14.760 1.00 93.56 619 SER A C 1
ATOM 4943 O O . SER A 1 619 ? -9.601 0.402 -15.220 1.00 93.56 619 SER A O 1
ATOM 4945 N N . LEU A 1 620 ? -8.249 1.247 -13.637 1.00 91.25 620 LEU A N 1
ATOM 4946 C CA . LEU A 1 620 ? -8.280 0.099 -12.725 1.00 91.25 620 LEU A CA 1
ATOM 4947 C C . LEU A 1 620 ? -8.755 0.523 -11.327 1.00 91.25 620 LEU A C 1
ATOM 4949 O O . LEU A 1 620 ? -8.332 -0.052 -10.328 1.00 91.25 620 LEU A O 1
ATOM 4953 N N . SER A 1 621 ? -9.583 1.571 -11.256 1.00 83.88 621 SER A N 1
ATOM 4954 C CA . SER A 1 621 ? -10.044 2.154 -9.989 1.00 83.88 621 SER A CA 1
ATOM 4955 C C . SER A 1 621 ? -10.940 1.194 -9.205 1.00 83.88 621 SER A C 1
ATOM 4957 O O . SER A 1 621 ? -10.817 1.096 -7.987 1.00 83.88 621 SER A O 1
ATOM 4959 N N . ASP A 1 622 ? -11.787 0.440 -9.914 1.00 85.75 622 ASP A N 1
ATOM 4960 C CA . ASP A 1 622 ? -12.857 -0.362 -9.324 1.00 85.75 622 ASP A CA 1
ATOM 4961 C C . ASP A 1 622 ? -13.031 -1.716 -10.005 1.00 85.75 622 ASP A C 1
ATOM 4963 O O . ASP A 1 622 ? -12.611 -1.940 -11.143 1.00 85.75 622 ASP A O 1
ATOM 4967 N N . LYS A 1 623 ? -13.740 -2.613 -9.316 1.00 93.12 623 LYS A N 1
ATOM 4968 C CA . LYS A 1 623 ? -14.111 -3.930 -9.837 1.00 93.12 623 LYS A CA 1
ATOM 4969 C C . LYS A 1 623 ? -14.812 -3.817 -11.195 1.00 93.12 623 LYS A C 1
ATOM 4971 O O . LYS A 1 623 ? -15.748 -3.040 -11.367 1.00 93.12 623 LYS A O 1
ATOM 4976 N N . GLY A 1 624 ? -14.385 -4.645 -12.143 1.00 93.62 624 GLY A N 1
ATOM 4977 C CA . GLY A 1 624 ? -14.950 -4.715 -13.489 1.00 93.62 624 GLY A CA 1
ATOM 4978 C C . GLY A 1 624 ? -14.410 -3.660 -14.456 1.00 93.62 624 GLY A C 1
ATOM 4979 O O . GLY A 1 624 ? -14.768 -3.687 -15.633 1.00 93.62 624 GLY A O 1
ATOM 4980 N N . LYS A 1 625 ? -13.557 -2.733 -14.002 1.00 94.38 625 LYS A N 1
ATOM 4981 C CA . LYS A 1 625 ? -12.917 -1.754 -14.885 1.00 94.38 625 LYS A CA 1
ATOM 4982 C C . LYS A 1 625 ? -11.785 -2.406 -15.679 1.00 94.38 625 LYS A C 1
ATOM 4984 O O . LYS A 1 625 ? -11.074 -3.287 -15.190 1.00 94.38 625 LYS A O 1
ATOM 4989 N N . VAL A 1 626 ? -11.646 -1.955 -16.921 1.00 96.50 626 VAL A N 1
ATOM 4990 C CA . VAL A 1 626 ? -10.632 -2.401 -17.879 1.00 96.50 626 VAL A CA 1
ATOM 4991 C C . VAL A 1 626 ? -9.756 -1.212 -18.235 1.00 96.50 626 VAL A C 1
ATOM 4993 O O . VAL A 1 626 ? -10.259 -0.096 -18.389 1.00 96.50 626 VAL A O 1
ATOM 4996 N N . LEU A 1 627 ? -8.465 -1.472 -18.419 1.00 97.75 627 LEU A N 1
ATOM 4997 C CA . LEU A 1 627 ? -7.524 -0.527 -19.003 1.00 97.75 627 LEU A CA 1
ATOM 4998 C C . LEU A 1 627 ? -6.861 -1.155 -20.227 1.00 97.75 627 LEU A C 1
ATOM 5000 O O . LEU A 1 627 ? -6.315 -2.257 -20.155 1.00 97.75 627 LEU A O 1
ATOM 5004 N N . VAL A 1 628 ? -6.887 -0.425 -21.338 1.00 98.62 628 VAL A N 1
ATOM 5005 C CA . VAL A 1 628 ? -6.127 -0.730 -22.551 1.00 98.62 628 VAL A CA 1
ATOM 5006 C C . VAL A 1 628 ? -5.057 0.336 -22.700 1.00 98.62 628 VAL A C 1
ATOM 5008 O O . VAL A 1 628 ? -5.370 1.525 -22.729 1.00 98.62 628 VAL A O 1
ATOM 5011 N N . GLY A 1 629 ? -3.801 -0.087 -22.763 1.00 98.38 629 GLY A N 1
ATOM 5012 C CA . GLY A 1 629 ? -2.651 0.798 -22.861 1.00 98.38 629 GLY A CA 1
ATOM 5013 C C . GLY A 1 629 ? -1.784 0.468 -24.063 1.00 98.38 629 GLY A C 1
ATOM 5014 O O . GLY A 1 629 ? -1.599 -0.698 -24.413 1.00 98.38 629 GLY A O 1
ATOM 5015 N N . TYR A 1 630 ? -1.226 1.502 -24.673 1.00 98.69 630 TYR A N 1
ATOM 5016 C CA . TYR A 1 630 ? -0.188 1.382 -25.681 1.00 98.69 630 TYR A CA 1
ATOM 5017 C C . TYR A 1 630 ? 0.936 2.355 -25.366 1.00 98.69 630 TYR A C 1
ATOM 5019 O O . TYR A 1 630 ? 0.693 3.530 -25.086 1.00 98.69 630 TYR A O 1
ATOM 5027 N N . TYR A 1 631 ? 2.162 1.856 -25.440 1.00 98.44 631 TYR A N 1
ATOM 5028 C CA . TYR A 1 631 ? 3.361 2.625 -25.171 1.00 98.44 631 TYR A CA 1
ATOM 5029 C C . TYR A 1 631 ? 4.344 2.442 -26.313 1.00 98.44 631 TYR A C 1
ATOM 5031 O O . TYR A 1 631 ? 4.505 1.346 -26.857 1.00 98.44 631 TYR A O 1
ATOM 5039 N N . TYR A 1 632 ? 5.036 3.522 -26.638 1.00 98.50 632 TYR A N 1
ATOM 5040 C CA . TYR A 1 632 ? 6.174 3.502 -27.534 1.00 98.50 632 TYR A CA 1
ATOM 5041 C C . TYR A 1 632 ? 7.357 4.146 -26.832 1.00 98.50 632 TYR A C 1
ATOM 5043 O O . TYR A 1 632 ? 7.225 5.217 -26.240 1.00 98.50 632 TYR A O 1
ATOM 5051 N N . SER A 1 633 ? 8.508 3.497 -26.915 1.00 98.06 633 SER A N 1
ATOM 5052 C CA . SER A 1 633 ? 9.733 3.983 -26.302 1.00 98.06 633 SER A CA 1
ATOM 5053 C C . SER A 1 633 ? 10.856 3.964 -27.327 1.00 98.06 633 SER A C 1
ATOM 5055 O O . SER A 1 633 ? 11.012 2.993 -28.067 1.00 98.06 633 SER A O 1
ATOM 5057 N N . TYR A 1 634 ? 11.616 5.051 -27.382 1.00 98.12 634 TYR A N 1
ATOM 5058 C CA . TYR A 1 634 ? 12.873 5.165 -28.105 1.00 98.12 634 TYR A CA 1
ATOM 5059 C C . TYR A 1 634 ? 13.889 5.744 -27.129 1.00 98.12 634 TYR A C 1
ATOM 5061 O O . TYR A 1 634 ? 13.752 6.889 -26.715 1.00 98.12 634 TYR A O 1
ATOM 5069 N N . ILE A 1 635 ? 14.871 4.951 -26.724 1.00 97.62 635 ILE A N 1
ATOM 5070 C CA . ILE A 1 635 ? 15.830 5.289 -25.673 1.00 97.62 635 ILE A CA 1
ATOM 5071 C C . ILE A 1 635 ? 17.221 5.007 -26.223 1.00 97.62 635 ILE A C 1
ATOM 5073 O O . ILE A 1 635 ? 17.638 3.848 -26.284 1.00 97.62 635 ILE A O 1
ATOM 5077 N N . SER A 1 636 ? 17.941 6.049 -26.640 1.00 96.75 636 SER A N 1
ATOM 5078 C CA . SER A 1 636 ? 19.349 5.929 -27.030 1.00 96.75 636 SER A CA 1
ATOM 5079 C C . SER A 1 636 ? 20.247 5.658 -25.817 1.00 96.75 636 SER A C 1
ATOM 5081 O O . SER A 1 636 ? 19.846 5.876 -24.671 1.00 96.75 636 SER A O 1
ATOM 5083 N N . LYS A 1 637 ? 21.465 5.162 -26.068 1.00 93.38 637 LYS A N 1
ATOM 5084 C CA . LYS A 1 637 ? 22.388 4.615 -25.058 1.00 93.38 637 LYS A CA 1
ATOM 5085 C C . LYS A 1 637 ? 22.626 5.528 -23.844 1.00 93.38 637 LYS A C 1
ATOM 5087 O O . LYS A 1 637 ? 22.604 5.038 -22.724 1.00 93.38 637 LYS A O 1
ATOM 5092 N N . TYR A 1 638 ? 22.830 6.825 -24.056 1.00 94.88 638 TYR A N 1
ATOM 5093 C CA . TYR A 1 638 ? 23.142 7.787 -22.991 1.00 94.88 638 TYR A CA 1
ATOM 5094 C C . TYR A 1 638 ? 21.983 8.728 -22.661 1.00 94.88 638 TYR A C 1
ATOM 5096 O O . TYR A 1 638 ? 22.183 9.722 -21.972 1.00 94.88 638 TYR A O 1
ATOM 5104 N N . SER A 1 639 ? 20.774 8.443 -23.154 1.00 95.94 639 SER A N 1
ATOM 5105 C CA . SER A 1 639 ? 19.576 9.236 -22.833 1.00 95.94 639 SER A CA 1
ATOM 5106 C C . SER A 1 639 ? 19.000 8.939 -21.443 1.00 95.94 639 SER A C 1
ATOM 5108 O O . SER A 1 639 ? 18.222 9.728 -20.912 1.00 95.94 639 SER A O 1
ATOM 5110 N N . VAL A 1 640 ? 19.394 7.806 -20.858 1.00 95.19 640 VAL A N 1
ATOM 5111 C CA . VAL A 1 640 ? 19.074 7.365 -19.497 1.00 95.19 640 VAL A CA 1
ATOM 5112 C C . VAL A 1 640 ? 20.294 6.663 -18.911 1.00 95.19 640 VAL A C 1
ATOM 5114 O O . VAL A 1 640 ? 21.171 6.211 -19.648 1.00 95.19 640 VAL A O 1
ATOM 5117 N N . VAL A 1 641 ? 20.320 6.504 -17.592 1.00 92.81 641 VAL A N 1
ATOM 5118 C CA . VAL A 1 641 ? 21.287 5.628 -16.927 1.00 92.81 641 VAL A CA 1
ATOM 5119 C C . VAL A 1 641 ? 20.683 4.222 -16.827 1.00 92.81 641 VAL A C 1
ATOM 5121 O O . VAL A 1 641 ? 19.626 4.022 -16.233 1.00 92.81 641 VAL A O 1
ATOM 5124 N N . ASP A 1 642 ? 21.354 3.231 -17.418 1.00 88.94 642 ASP A N 1
ATOM 5125 C CA . ASP A 1 642 ? 20.801 1.886 -17.646 1.00 88.94 642 ASP A CA 1
ATOM 5126 C C . ASP A 1 642 ? 20.253 1.182 -16.399 1.00 88.94 642 ASP A C 1
ATOM 5128 O O . ASP A 1 642 ? 19.172 0.606 -16.451 1.00 88.94 642 ASP A O 1
ATOM 5132 N N . TYR A 1 643 ? 21.015 1.184 -15.303 1.00 84.88 643 TYR A N 1
ATOM 5133 C CA . TYR A 1 643 ? 20.741 0.356 -14.121 1.00 84.88 643 TYR A CA 1
ATOM 5134 C C . TYR A 1 643 ? 19.780 1.014 -13.115 1.00 84.88 643 TYR A C 1
ATOM 5136 O O . TYR A 1 643 ? 19.554 0.473 -12.034 1.00 84.88 643 TYR A O 1
ATOM 5144 N N . ILE A 1 644 ? 19.224 2.179 -13.461 1.00 90.56 644 ILE A N 1
ATOM 5145 C CA . ILE A 1 644 ? 18.159 2.852 -12.700 1.00 90.56 644 ILE A CA 1
ATOM 5146 C C . ILE A 1 644 ? 16.866 3.011 -13.512 1.00 90.56 644 ILE A C 1
ATOM 5148 O O . ILE A 1 644 ? 15.841 3.391 -12.960 1.00 90.56 644 ILE A O 1
ATOM 5152 N N . ALA A 1 645 ? 16.915 2.747 -14.818 1.00 92.62 645 ALA A N 1
ATOM 5153 C CA . ALA A 1 645 ? 15.776 2.759 -15.729 1.00 92.62 645 ALA A CA 1
ATOM 5154 C C . ALA A 1 645 ? 14.949 1.471 -15.609 1.00 92.62 645 ALA A C 1
ATOM 5156 O O . ALA A 1 645 ? 15.490 0.433 -15.247 1.00 92.62 645 ALA A O 1
ATOM 5157 N N . GLN A 1 646 ? 13.667 1.481 -15.974 1.00 91.50 646 GLN A N 1
ATOM 5158 C CA . GLN A 1 646 ? 12.855 0.262 -15.890 1.00 91.50 646 GLN A CA 1
ATOM 5159 C C . GLN A 1 646 ? 13.426 -0.911 -16.711 1.00 91.50 646 GLN A C 1
ATOM 5161 O O . GLN A 1 646 ? 13.706 -0.776 -17.905 1.00 91.50 646 GLN A O 1
ATOM 5166 N N . ASP A 1 647 ? 13.544 -2.090 -16.094 1.00 90.62 647 ASP A N 1
ATOM 5167 C CA . ASP A 1 647 ? 14.182 -3.286 -16.673 1.00 90.62 647 ASP A CA 1
ATOM 5168 C C . ASP A 1 647 ? 13.234 -4.197 -17.478 1.00 90.62 647 ASP A C 1
ATOM 5170 O O . ASP A 1 647 ? 13.629 -5.167 -18.137 1.00 90.62 647 ASP A O 1
ATOM 5174 N N . ASP A 1 648 ? 11.949 -3.859 -17.470 1.00 90.38 648 ASP A N 1
ATOM 5175 C CA . ASP A 1 648 ? 10.904 -4.738 -17.958 1.00 90.38 648 ASP A CA 1
ATOM 5176 C C . ASP A 1 648 ? 10.865 -4.865 -19.499 1.00 90.38 648 ASP A C 1
ATOM 5178 O O . ASP A 1 648 ? 10.387 -5.884 -20.006 1.00 90.38 648 ASP A O 1
ATOM 5182 N N . TRP A 1 649 ? 11.379 -3.900 -20.262 1.00 92.38 649 TRP A N 1
ATOM 5183 C CA . TRP A 1 649 ? 11.220 -3.869 -21.725 1.00 92.38 649 TRP A CA 1
ATOM 5184 C C . TRP A 1 649 ? 12.139 -4.836 -22.474 1.00 92.38 649 TRP A C 1
ATOM 5186 O O . TRP A 1 649 ? 11.740 -5.420 -23.483 1.00 92.38 649 TRP A O 1
ATOM 5196 N N . VAL A 1 650 ? 13.370 -5.020 -21.994 1.00 90.81 650 VAL A N 1
ATOM 5197 C CA . VAL A 1 650 ? 14.433 -5.701 -22.747 1.00 90.81 650 VAL A CA 1
ATOM 5198 C C . VAL A 1 650 ? 14.988 -6.922 -22.004 1.00 90.81 650 VAL A C 1
ATOM 5200 O O . VAL A 1 650 ? 14.678 -7.196 -20.845 1.00 90.81 650 VAL A O 1
ATOM 5203 N N . ARG A 1 651 ? 15.789 -7.733 -22.703 1.00 86.62 651 ARG A N 1
ATOM 5204 C CA . ARG A 1 651 ? 16.554 -8.866 -22.135 1.00 86.62 651 ARG A CA 1
ATOM 5205 C C . ARG A 1 651 ? 18.061 -8.639 -22.287 1.00 86.62 651 ARG A C 1
ATOM 5207 O O . ARG A 1 651 ? 18.832 -9.585 -22.459 1.00 86.62 651 ARG A O 1
ATOM 5214 N N . TRP A 1 652 ? 18.468 -7.380 -22.327 1.00 84.75 652 TRP A N 1
ATOM 5215 C CA . TRP A 1 652 ? 19.870 -7.009 -22.429 1.00 84.75 652 TRP A CA 1
ATOM 5216 C C . TRP A 1 652 ? 20.488 -7.110 -21.055 1.00 84.75 652 TRP A C 1
ATOM 5218 O O . TRP A 1 652 ? 19.982 -6.526 -20.109 1.00 84.75 652 TRP A O 1
ATOM 5228 N N . SER A 1 653 ? 21.553 -7.883 -20.943 1.00 76.38 653 SER A N 1
ATOM 5229 C CA . SER A 1 653 ? 22.257 -8.076 -19.683 1.00 76.38 653 SER A CA 1
ATOM 5230 C C . SER A 1 653 ? 23.631 -7.451 -19.805 1.00 76.38 653 SER A C 1
ATOM 5232 O O . SER A 1 653 ? 24.201 -7.432 -20.898 1.00 76.38 653 SER A O 1
ATOM 5234 N N . PHE A 1 654 ? 24.154 -6.959 -18.689 1.00 75.56 654 PHE A N 1
ATOM 5235 C CA . PHE A 1 654 ? 25.553 -6.567 -18.613 1.00 75.56 654 PHE A CA 1
ATOM 5236 C C . PHE A 1 654 ? 26.440 -7.815 -18.712 1.00 75.56 654 PHE A C 1
ATOM 5238 O O . PHE A 1 654 ? 26.054 -8.903 -18.282 1.00 75.56 654 PHE A O 1
ATOM 5245 N N . ASN A 1 655 ? 27.636 -7.667 -19.281 1.00 71.56 655 ASN A N 1
ATOM 5246 C CA . ASN A 1 655 ? 28.580 -8.782 -19.404 1.00 71.56 655 ASN A CA 1
ATOM 5247 C C . ASN A 1 655 ? 29.201 -9.175 -18.054 1.00 71.56 655 ASN A C 1
ATOM 5249 O O . ASN A 1 655 ? 29.535 -10.336 -17.843 1.00 71.56 655 ASN A O 1
ATOM 5253 N N . SER A 1 656 ? 29.358 -8.204 -17.153 1.00 67.00 656 SER A N 1
ATOM 5254 C CA . SER A 1 656 ? 30.164 -8.308 -15.931 1.00 67.00 656 SER A CA 1
ATOM 5255 C C . SER A 1 656 ? 29.397 -8.002 -14.642 1.00 67.00 656 SER A C 1
ATOM 5257 O O . SER A 1 656 ? 30.006 -7.939 -13.579 1.00 67.00 656 SER A O 1
ATOM 5259 N N . ALA A 1 657 ? 28.084 -7.769 -14.716 1.00 69.75 657 ALA A N 1
ATOM 5260 C CA . ALA A 1 657 ? 27.279 -7.350 -13.572 1.00 69.75 657 ALA A CA 1
ATOM 5261 C C . ALA A 1 657 ? 25.836 -7.883 -13.653 1.00 69.75 657 ALA A C 1
ATOM 5263 O O . ALA A 1 657 ? 25.326 -8.109 -14.754 1.00 69.75 657 ALA A O 1
ATOM 5264 N N . PRO A 1 658 ? 25.155 -8.070 -12.508 1.00 71.75 658 PRO A N 1
ATOM 5265 C CA . PRO A 1 658 ? 23.721 -8.330 -12.491 1.00 71.75 658 PRO A CA 1
ATOM 5266 C C . PRO A 1 658 ? 22.930 -7.094 -12.954 1.00 71.75 658 PRO A C 1
ATOM 5268 O O . PRO A 1 658 ? 23.411 -5.961 -12.883 1.00 71.75 658 PRO A O 1
ATOM 5271 N N . GLY A 1 659 ? 21.702 -7.324 -13.420 1.00 77.69 659 GLY A N 1
ATOM 5272 C CA . GLY A 1 659 ? 20.780 -6.285 -13.880 1.00 77.69 659 GLY A CA 1
ATOM 5273 C C . GLY A 1 659 ? 20.599 -6.234 -15.397 1.00 77.69 659 GLY A C 1
ATOM 5274 O O . GLY A 1 659 ? 21.141 -7.050 -16.160 1.00 77.69 659 GLY A O 1
ATOM 5275 N N . THR A 1 660 ? 19.805 -5.259 -15.830 1.00 85.50 660 THR A N 1
ATOM 5276 C CA . THR A 1 660 ? 19.401 -5.098 -17.226 1.00 85.50 660 THR A CA 1
ATOM 5277 C C . THR A 1 660 ? 19.963 -3.805 -17.794 1.00 85.50 660 THR A C 1
ATOM 5279 O O . THR A 1 660 ? 19.904 -2.745 -17.177 1.00 85.50 660 THR A O 1
ATOM 5282 N N . ARG A 1 661 ? 20.502 -3.886 -19.009 1.00 89.12 661 ARG A N 1
ATOM 5283 C CA . ARG A 1 661 ? 20.933 -2.712 -19.765 1.00 89.12 661 ARG A CA 1
ATOM 5284 C C . ARG A 1 661 ? 19.706 -2.109 -20.451 1.00 89.12 661 ARG A C 1
ATOM 5286 O O . ARG A 1 661 ? 19.348 -2.582 -21.520 1.00 89.12 661 ARG A O 1
ATOM 5293 N N . SER A 1 662 ? 19.035 -1.139 -19.839 1.00 89.50 662 SER A N 1
ATOM 5294 C CA . SER A 1 662 ? 17.729 -0.611 -20.282 1.00 89.50 662 SER A CA 1
ATOM 5295 C C . SER A 1 662 ? 17.790 0.605 -21.228 1.00 89.50 662 SER A C 1
ATOM 5297 O O . SER A 1 662 ? 16.893 1.445 -21.226 1.00 89.50 662 SER A O 1
ATOM 5299 N N . SER A 1 663 ? 18.812 0.696 -22.080 1.00 93.44 663 SER A N 1
ATOM 5300 C CA . SER A 1 663 ? 19.000 1.747 -23.095 1.00 93.44 663 SER A CA 1
ATOM 5301 C C . SER A 1 663 ? 19.554 1.179 -24.402 1.00 93.44 663 SER A C 1
ATOM 5303 O O . SER A 1 663 ? 20.049 0.053 -24.422 1.00 93.44 663 SER A O 1
ATOM 5305 N N . ASN A 1 664 ? 19.523 1.983 -25.474 1.00 95.00 664 ASN A N 1
ATOM 5306 C CA . ASN A 1 664 ? 19.817 1.635 -26.872 1.00 95.00 664 ASN A CA 1
ATOM 5307 C C . ASN A 1 664 ? 18.685 0.858 -27.579 1.00 95.00 664 ASN A C 1
ATOM 5309 O O . ASN A 1 664 ? 18.962 0.120 -28.523 1.00 95.00 664 ASN A O 1
ATOM 5313 N N . PHE A 1 665 ? 17.411 1.008 -27.175 1.00 96.38 665 PHE A N 1
ATOM 5314 C CA . PHE A 1 665 ? 16.264 0.351 -27.835 1.00 96.38 665 PHE A CA 1
ATOM 5315 C C . PHE A 1 665 ? 15.208 1.297 -28.376 1.00 96.38 665 PHE A C 1
ATOM 5317 O O . PHE A 1 665 ? 14.967 2.378 -27.857 1.00 96.38 665 PHE A O 1
ATOM 5324 N N . SER A 1 666 ? 14.492 0.787 -29.376 1.00 97.56 666 SER A N 1
ATOM 5325 C CA . SER A 1 666 ? 13.144 1.224 -29.708 1.00 97.56 666 SER A CA 1
ATOM 5326 C C . SER A 1 666 ? 12.178 0.057 -29.538 1.00 97.56 666 SER A C 1
ATOM 5328 O O . SER A 1 666 ? 12.531 -1.097 -29.811 1.00 97.56 666 SER A O 1
ATOM 5330 N N . GLY A 1 667 ? 10.962 0.330 -29.083 1.00 97.19 667 GLY A N 1
ATOM 5331 C CA . GLY A 1 667 ? 9.992 -0.732 -28.905 1.00 97.19 667 GLY A CA 1
ATOM 5332 C C . GLY A 1 667 ? 8.577 -0.284 -28.617 1.00 97.19 667 GLY A C 1
ATOM 5333 O O . GLY A 1 667 ? 8.285 0.890 -28.393 1.00 97.19 667 GLY A O 1
ATOM 5334 N N . HIS A 1 668 ? 7.710 -1.288 -28.586 1.00 98.12 668 HIS A N 1
ATOM 5335 C CA . HIS A 1 668 ? 6.282 -1.165 -28.352 1.00 98.12 668 HIS A CA 1
ATOM 5336 C C . HIS A 1 668 ? 5.883 -2.004 -27.138 1.00 98.12 668 HIS A C 1
ATOM 5338 O O . HIS A 1 668 ? 6.309 -3.156 -27.036 1.00 98.12 668 HIS A O 1
ATOM 5344 N N . GLU A 1 669 ? 5.021 -1.463 -26.279 1.00 98.19 669 GLU A N 1
ATOM 5345 C CA . GLU A 1 669 ? 4.293 -2.224 -25.261 1.00 98.19 669 GLU A CA 1
ATOM 5346 C C . GLU A 1 669 ? 2.790 -2.112 -25.535 1.00 98.19 669 GLU A C 1
ATOM 5348 O O . GLU A 1 669 ? 2.238 -1.013 -25.600 1.00 98.19 669 GLU A O 1
ATOM 5353 N N . ALA A 1 670 ? 2.117 -3.254 -25.658 1.00 98.50 670 ALA A N 1
ATOM 5354 C CA . ALA A 1 670 ? 0.662 -3.337 -25.600 1.00 98.50 670 ALA A CA 1
ATOM 5355 C C . ALA A 1 670 ? 0.244 -3.889 -24.234 1.00 98.50 670 ALA A C 1
ATOM 5357 O O . ALA A 1 670 ? 0.776 -4.905 -23.781 1.00 98.50 670 ALA A O 1
ATOM 5358 N N . ARG A 1 671 ? -0.719 -3.231 -23.588 1.00 98.31 671 ARG A N 1
ATOM 5359 C CA . ARG A 1 671 ? -1.167 -3.528 -22.227 1.00 98.31 671 ARG A CA 1
ATOM 5360 C C . ARG A 1 671 ? -2.674 -3.733 -22.192 1.00 98.31 671 ARG A C 1
ATOM 5362 O O . ARG A 1 671 ? -3.432 -2.902 -22.684 1.00 98.31 671 ARG A O 1
ATOM 5369 N N . LEU A 1 672 ? -3.103 -4.808 -21.544 1.00 98.62 672 LEU A N 1
ATOM 5370 C CA . LEU A 1 672 ? -4.499 -5.045 -21.195 1.00 98.62 672 LEU A CA 1
ATOM 5371 C C . LEU A 1 672 ? -4.572 -5.371 -19.711 1.00 98.62 672 LEU A C 1
ATOM 5373 O O . LEU A 1 672 ? -3.854 -6.246 -19.236 1.00 98.62 672 LEU A O 1
ATOM 5377 N N . ALA A 1 673 ? -5.435 -4.686 -18.979 1.00 98.06 673 ALA A N 1
ATOM 5378 C CA . ALA A 1 673 ? -5.604 -4.917 -17.558 1.00 98.06 673 ALA A CA 1
ATOM 5379 C C . ALA A 1 673 ? -7.076 -4.967 -17.160 1.00 98.06 673 ALA A C 1
ATOM 5381 O O . ALA A 1 673 ? -7.917 -4.300 -17.762 1.00 98.06 673 ALA A O 1
ATOM 5382 N N . TYR A 1 674 ? -7.360 -5.747 -16.122 1.00 98.00 674 TYR A N 1
ATOM 5383 C CA . TYR A 1 674 ? -8.691 -5.922 -15.556 1.00 98.00 674 TYR A CA 1
ATOM 5384 C C . TYR A 1 674 ? -8.625 -5.869 -14.030 1.00 98.00 674 TYR A C 1
ATOM 5386 O O . TYR A 1 674 ? -7.788 -6.532 -13.414 1.00 98.00 674 TYR A O 1
ATOM 5394 N N . ALA A 1 675 ? -9.516 -5.091 -13.422 1.00 95.12 675 ALA A N 1
ATOM 5395 C CA . ALA A 1 675 ? -9.613 -4.951 -11.976 1.00 95.12 675 ALA A CA 1
ATOM 5396 C C . ALA A 1 675 ? -10.663 -5.909 -11.389 1.00 95.12 675 ALA A C 1
ATOM 5398 O O . ALA A 1 675 ? -11.853 -5.838 -11.702 1.00 95.12 675 ALA A O 1
ATOM 5399 N N . PHE A 1 676 ? -10.233 -6.782 -10.479 1.00 93.12 676 PHE A N 1
ATOM 5400 C CA . PHE A 1 676 ? -11.117 -7.624 -9.664 1.00 93.12 676 PHE A CA 1
ATOM 5401 C C . PHE A 1 676 ? -11.664 -6.867 -8.443 1.00 93.12 676 PHE A C 1
ATOM 5403 O O . PHE A 1 676 ? -12.714 -7.225 -7.907 1.00 93.12 676 PHE A O 1
ATOM 5410 N N . GLY A 1 677 ? -10.976 -5.800 -8.040 1.00 88.31 677 GLY A N 1
ATOM 5411 C CA . GLY A 1 677 ? -11.344 -4.874 -6.976 1.00 88.31 677 GLY A CA 1
ATOM 5412 C C . GLY A 1 677 ? -10.306 -3.759 -6.850 1.00 88.31 677 GLY A C 1
ATOM 5413 O O . GLY A 1 677 ? -9.300 -3.758 -7.561 1.00 88.31 677 GLY A O 1
ATOM 5414 N N . LYS A 1 678 ? -10.529 -2.814 -5.932 1.00 81.75 678 LYS A N 1
ATOM 5415 C CA . LYS A 1 678 ? -9.532 -1.786 -5.605 1.00 81.75 678 LYS A CA 1
ATOM 5416 C C . LYS A 1 678 ? -8.248 -2.473 -5.128 1.00 81.75 678 LYS A C 1
ATOM 5418 O O . LYS A 1 678 ? -8.313 -3.372 -4.298 1.00 81.75 678 LYS A O 1
ATOM 5423 N N . GLY A 1 679 ? -7.107 -2.119 -5.716 1.00 84.69 679 GLY A N 1
ATOM 5424 C CA . GLY A 1 679 ? -5.815 -2.738 -5.395 1.00 84.69 679 GLY A CA 1
ATOM 5425 C C . GLY A 1 679 ? -5.608 -4.158 -5.941 1.00 84.69 679 GLY A C 1
ATOM 5426 O O . GLY A 1 679 ? -4.465 -4.596 -5.989 1.00 84.69 679 GLY A O 1
ATOM 5427 N N . PHE A 1 680 ? -6.643 -4.845 -6.444 1.00 94.50 680 PHE A N 1
ATOM 5428 C CA . PHE A 1 680 ? -6.548 -6.217 -6.951 1.00 94.50 680 PHE A CA 1
ATOM 5429 C C . PHE A 1 680 ? -6.848 -6.297 -8.451 1.00 94.50 680 PHE A C 1
ATOM 5431 O O . PHE A 1 680 ? -7.993 -6.147 -8.886 1.00 94.50 680 PHE A O 1
ATOM 5438 N N . HIS A 1 681 ? -5.822 -6.547 -9.261 1.00 95.81 681 HIS A N 1
ATOM 5439 C CA . HIS A 1 681 ? -5.940 -6.510 -10.716 1.00 95.81 681 HIS A CA 1
ATOM 5440 C C . HIS A 1 681 ? -4.965 -7.462 -11.411 1.00 95.81 681 HIS A C 1
ATOM 5442 O O . HIS A 1 681 ? -3.922 -7.819 -10.869 1.00 95.81 681 HIS A O 1
ATOM 5448 N N . VAL A 1 682 ? -5.304 -7.848 -12.640 1.00 98.06 682 VAL A N 1
ATOM 5449 C CA . VAL A 1 682 ? -4.414 -8.579 -13.547 1.00 98.06 682 VAL A CA 1
ATOM 5450 C C . VAL A 1 682 ? -3.991 -7.677 -14.700 1.00 98.06 682 VAL A C 1
ATOM 5452 O O . VAL A 1 682 ? -4.801 -6.897 -15.203 1.00 98.06 682 VAL A O 1
ATOM 5455 N N . ILE A 1 683 ? -2.731 -7.775 -15.121 1.00 98.25 683 ILE A N 1
ATOM 5456 C CA . ILE A 1 683 ? -2.164 -7.026 -16.246 1.00 98.25 683 ILE A CA 1
ATOM 5457 C C . ILE A 1 683 ? -1.455 -7.996 -17.184 1.00 98.25 683 ILE A C 1
ATOM 5459 O O . ILE A 1 683 ? -0.483 -8.639 -16.802 1.00 98.25 683 ILE A O 1
ATOM 5463 N N . ALA A 1 684 ? -1.903 -8.047 -18.431 1.00 98.56 684 ALA A N 1
ATOM 5464 C CA . ALA A 1 684 ? -1.176 -8.649 -19.533 1.00 98.56 684 ALA A CA 1
ATOM 5465 C C . ALA A 1 684 ? -0.368 -7.571 -20.270 1.00 98.56 684 ALA A C 1
ATOM 5467 O O . ALA A 1 684 ? -0.898 -6.503 -20.591 1.00 98.56 684 ALA A O 1
ATOM 5468 N N . ARG A 1 685 ? 0.907 -7.847 -20.554 1.00 98.44 685 ARG A N 1
ATOM 5469 C CA . ARG A 1 685 ? 1.795 -6.958 -21.317 1.00 98.44 685 ARG A CA 1
ATOM 5470 C C . ARG A 1 685 ? 2.507 -7.731 -22.413 1.00 98.44 685 ARG A C 1
ATOM 5472 O O . ARG A 1 685 ? 3.043 -8.806 -22.155 1.00 98.44 685 ARG A O 1
ATOM 5479 N N . ALA A 1 686 ? 2.547 -7.168 -23.611 1.00 98.19 686 ALA A N 1
ATOM 5480 C CA . ALA A 1 686 ? 3.320 -7.684 -24.732 1.00 98.19 686 ALA A CA 1
ATOM 5481 C C . ALA A 1 686 ? 4.330 -6.629 -25.183 1.00 98.19 686 ALA A C 1
ATOM 5483 O O . ALA A 1 686 ? 3.941 -5.503 -25.488 1.00 98.19 686 ALA A O 1
ATOM 5484 N N . TYR A 1 687 ? 5.602 -7.008 -25.243 1.00 97.75 687 TYR A N 1
ATOM 5485 C CA . TYR A 1 687 ? 6.712 -6.145 -25.622 1.00 97.75 687 TYR A CA 1
ATOM 5486 C C . TYR A 1 687 ? 7.337 -6.617 -26.927 1.00 97.75 687 TYR A C 1
ATOM 5488 O O . TYR A 1 687 ? 7.575 -7.814 -27.122 1.00 97.75 687 TYR A O 1
ATOM 5496 N N . PHE A 1 688 ? 7.661 -5.656 -27.784 1.00 97.25 688 PHE A N 1
ATOM 5497 C CA . PHE A 1 688 ? 8.372 -5.866 -29.039 1.00 97.25 688 PHE A CA 1
ATOM 5498 C C . PHE A 1 688 ? 9.491 -4.839 -29.120 1.00 97.25 688 PHE A C 1
ATOM 5500 O O . PHE A 1 688 ? 9.222 -3.652 -29.303 1.00 97.25 688 PHE A O 1
ATOM 5507 N N . VAL A 1 689 ? 10.734 -5.285 -28.956 1.00 96.88 689 VAL A N 1
ATOM 5508 C CA . VAL A 1 689 ? 11.893 -4.394 -28.827 1.00 96.88 689 VAL A CA 1
ATOM 5509 C C . VAL A 1 689 ? 12.982 -4.741 -29.833 1.00 96.88 689 VAL A C 1
ATOM 5511 O O . VAL A 1 689 ? 13.195 -5.907 -30.172 1.00 96.88 689 VAL A O 1
ATOM 5514 N N . LYS A 1 690 ? 13.696 -3.715 -30.294 1.00 96.50 690 LYS A N 1
ATOM 5515 C CA . LYS A 1 690 ? 14.888 -3.828 -31.140 1.00 96.50 690 LYS A CA 1
ATOM 5516 C C . LYS A 1 690 ? 15.924 -2.787 -30.731 1.00 96.50 690 LYS A C 1
ATOM 5518 O O . LYS A 1 690 ? 15.566 -1.672 -30.354 1.00 96.50 690 LYS A O 1
ATOM 5523 N N . ALA A 1 691 ? 17.198 -3.135 -30.848 1.00 96.00 691 ALA A N 1
ATOM 5524 C CA . ALA A 1 691 ? 18.285 -2.191 -30.673 1.00 96.00 691 ALA A CA 1
ATOM 5525 C C . ALA A 1 691 ? 18.230 -1.108 -31.753 1.00 96.00 691 ALA A C 1
ATOM 5527 O O . ALA A 1 691 ? 17.926 -1.400 -32.913 1.00 96.00 691 ALA A O 1
ATOM 5528 N N . ILE A 1 692 ? 18.507 0.133 -31.359 1.00 96.00 692 ILE A N 1
ATOM 5529 C CA . ILE A 1 692 ? 18.629 1.273 -32.274 1.00 96.00 692 ILE A CA 1
ATOM 5530 C C . ILE A 1 692 ? 19.917 1.108 -33.078 1.00 96.00 692 ILE A C 1
ATOM 5532 O O . ILE A 1 692 ? 19.901 1.145 -34.309 1.00 96.00 692 ILE A O 1
ATOM 5536 N N . LYS A 1 693 ? 21.022 0.855 -32.368 1.00 95.00 693 LYS A N 1
ATOM 5537 C CA . LYS A 1 693 ? 22.361 0.718 -32.934 1.00 95.00 693 LYS A CA 1
ATOM 5538 C C . LYS A 1 693 ? 23.095 -0.483 -32.342 1.00 95.00 693 LYS A C 1
ATOM 5540 O O . LYS A 1 693 ? 22.731 -1.012 -31.292 1.00 95.00 693 LYS A O 1
ATOM 5545 N N . ARG A 1 694 ? 24.135 -0.942 -33.033 1.00 92.56 694 ARG A N 1
ATOM 5546 C CA . ARG A 1 694 ? 25.079 -1.940 -32.511 1.00 92.56 694 ARG A CA 1
ATOM 5547 C C . ARG A 1 694 ? 25.909 -1.310 -31.404 1.00 92.56 694 ARG A C 1
ATOM 5549 O O . ARG A 1 694 ? 26.430 -0.228 -31.626 1.00 92.56 694 ARG A O 1
ATOM 5556 N N . SER A 1 695 ? 26.016 -1.964 -30.251 1.00 87.38 695 SER A N 1
ATOM 5557 C CA . SER A 1 695 ? 26.704 -1.424 -29.072 1.00 87.38 695 SER A CA 1
ATOM 5558 C C . SER A 1 695 ? 28.217 -1.341 -29.250 1.00 87.38 695 SER A C 1
ATOM 5560 O O . SER A 1 695 ? 28.848 -0.472 -28.660 1.00 87.38 695 SER A O 1
ATOM 5562 N N . SER A 1 696 ? 28.777 -2.223 -30.074 1.00 86.19 696 SER A N 1
ATOM 5563 C CA . SER A 1 696 ? 30.176 -2.220 -30.484 1.00 86.19 696 SER A CA 1
ATOM 5564 C C . SER A 1 696 ? 30.288 -2.394 -32.003 1.00 86.19 696 SER A C 1
ATOM 5566 O O . SER A 1 696 ? 29.476 -3.111 -32.596 1.00 86.19 696 SER A O 1
ATOM 5568 N N . PRO A 1 697 ? 31.330 -1.842 -32.653 1.00 86.94 697 PRO A N 1
ATOM 5569 C CA . PRO A 1 697 ? 31.651 -2.145 -34.048 1.00 86.94 697 PRO A CA 1
ATOM 5570 C C . PRO A 1 697 ? 31.848 -3.645 -34.313 1.00 86.94 697 PRO A C 1
ATOM 5572 O O . PRO A 1 697 ? 31.639 -4.106 -35.433 1.00 86.94 697 PRO A O 1
ATOM 5575 N N . SER A 1 698 ? 32.225 -4.406 -33.279 1.00 88.44 698 SER A N 1
ATOM 5576 C CA . SER A 1 698 ? 32.397 -5.862 -33.345 1.00 88.44 698 SER A CA 1
ATOM 5577 C C . SER A 1 698 ? 31.081 -6.652 -33.329 1.00 88.44 698 SER A C 1
ATOM 5579 O O . SER A 1 698 ? 31.077 -7.836 -33.670 1.00 88.44 698 SER A O 1
ATOM 5581 N N . ASP A 1 699 ? 29.953 -6.022 -32.979 1.00 90.69 699 ASP A N 1
ATOM 5582 C CA . ASP A 1 699 ? 28.660 -6.700 -32.977 1.00 90.69 699 ASP A CA 1
ATOM 5583 C C . ASP A 1 699 ? 28.256 -7.089 -34.406 1.00 90.69 699 ASP A C 1
ATOM 5585 O O . ASP A 1 699 ? 28.335 -6.304 -35.356 1.00 90.69 699 ASP A O 1
ATOM 5589 N N . MET A 1 700 ? 27.750 -8.309 -34.567 1.00 93.31 700 MET A N 1
ATOM 5590 C CA . MET A 1 700 ? 27.350 -8.857 -35.866 1.00 93.31 700 MET A CA 1
ATOM 5591 C C . MET A 1 700 ? 25.897 -8.522 -36.229 1.00 93.31 700 MET A C 1
ATOM 5593 O O . MET A 1 700 ? 25.530 -8.541 -37.406 1.00 93.31 700 MET A O 1
ATOM 5597 N N . ALA A 1 701 ? 25.052 -8.216 -35.242 1.00 93.06 701 ALA A N 1
ATOM 5598 C CA . ALA A 1 701 ? 23.633 -7.936 -35.431 1.00 93.06 701 ALA A CA 1
ATOM 5599 C C . ALA A 1 701 ? 23.080 -6.953 -34.392 1.00 93.06 701 ALA A C 1
ATOM 5601 O O . ALA A 1 701 ? 23.639 -6.779 -33.314 1.00 93.06 701 ALA A O 1
ATOM 5602 N N . LEU A 1 702 ? 21.934 -6.348 -34.716 1.00 94.12 702 LEU A N 1
ATOM 5603 C CA . LEU A 1 702 ? 21.118 -5.641 -33.731 1.00 94.12 702 LEU A CA 1
ATOM 5604 C C . LEU A 1 702 ? 20.405 -6.655 -32.837 1.00 94.12 702 LEU A C 1
ATOM 5606 O O . LEU A 1 702 ? 19.846 -7.644 -33.324 1.00 94.12 702 LEU A O 1
ATOM 5610 N N . GLU A 1 703 ? 20.398 -6.384 -31.538 1.00 94.56 703 GLU A N 1
ATOM 5611 C CA . GLU A 1 703 ? 19.622 -7.170 -30.588 1.00 94.56 703 GLU A CA 1
ATOM 5612 C C . GLU A 1 703 ? 18.128 -6.906 -30.751 1.00 94.56 703 GLU A C 1
ATOM 5614 O O . GLU A 1 703 ? 17.707 -5.816 -31.131 1.00 94.56 703 GLU A O 1
ATOM 5619 N N . ASN A 1 704 ? 17.305 -7.899 -30.442 1.00 95.50 704 ASN A N 1
ATOM 5620 C CA . ASN A 1 704 ? 15.856 -7.745 -30.409 1.00 95.50 704 ASN A CA 1
ATOM 5621 C C . ASN A 1 704 ? 15.239 -8.721 -29.402 1.00 95.50 704 ASN A C 1
ATOM 5623 O O . ASN A 1 704 ? 15.936 -9.556 -28.812 1.00 95.50 704 ASN A O 1
ATOM 5627 N N . GLY A 1 705 ? 13.934 -8.598 -29.188 1.00 94.19 705 GLY A N 1
ATOM 5628 C CA . GLY A 1 705 ? 13.199 -9.544 -28.367 1.00 94.19 705 GLY A CA 1
ATOM 5629 C C . GLY A 1 705 ? 11.699 -9.332 -28.399 1.00 94.19 705 GLY A C 1
ATOM 5630 O O . GLY A 1 705 ? 11.202 -8.221 -28.610 1.00 94.19 705 GLY A O 1
ATOM 5631 N N . LYS A 1 706 ? 10.987 -10.432 -28.164 1.00 96.00 706 LYS A N 1
ATOM 5632 C CA . LYS A 1 706 ? 9.556 -10.451 -27.890 1.00 96.00 706 LYS A CA 1
ATOM 5633 C C . LYS A 1 706 ? 9.343 -11.005 -26.492 1.00 96.00 706 LYS A C 1
ATOM 5635 O O . LYS A 1 706 ? 9.973 -11.995 -26.108 1.00 96.00 706 LYS A O 1
ATOM 5640 N N . ARG A 1 707 ? 8.466 -10.359 -25.732 1.00 96.19 707 ARG A N 1
ATOM 5641 C CA . ARG A 1 707 ? 8.153 -10.759 -24.360 1.00 96.19 707 ARG A CA 1
ATOM 5642 C C . ARG A 1 707 ? 6.667 -10.635 -24.100 1.00 96.19 707 ARG A C 1
ATOM 5644 O O . ARG A 1 707 ? 6.044 -9.656 -24.495 1.00 96.19 707 ARG A O 1
ATOM 5651 N N . PHE A 1 708 ? 6.125 -11.596 -23.372 1.00 97.62 708 PHE A N 1
ATOM 5652 C CA . PHE A 1 708 ? 4.792 -11.533 -22.802 1.00 97.62 708 PHE A CA 1
ATOM 5653 C C . PHE A 1 708 ? 4.883 -11.668 -21.287 1.00 97.62 708 PHE A C 1
ATOM 5655 O O . PHE A 1 708 ? 5.683 -12.456 -20.775 1.00 97.62 708 PHE A O 1
ATOM 5662 N N . ARG A 1 709 ? 4.062 -10.904 -20.574 1.00 97.62 709 ARG A N 1
ATOM 5663 C CA . ARG A 1 709 ? 3.919 -10.990 -19.125 1.00 97.62 709 ARG A CA 1
ATOM 5664 C C . ARG A 1 709 ? 2.466 -11.002 -18.715 1.00 97.62 709 ARG A C 1
ATOM 5666 O O . ARG A 1 709 ? 1.659 -10.279 -19.294 1.00 97.62 709 ARG A O 1
ATOM 5673 N N . LEU A 1 710 ? 2.188 -11.756 -17.663 1.00 98.44 710 LEU A N 1
ATOM 5674 C CA . LEU A 1 710 ? 0.935 -11.731 -16.934 1.00 98.44 710 LEU A CA 1
ATOM 5675 C C . LEU A 1 710 ? 1.237 -11.485 -15.454 1.00 98.44 710 LEU A C 1
ATOM 5677 O O . LEU A 1 710 ? 1.800 -12.353 -14.788 1.00 98.44 710 LEU A O 1
ATOM 5681 N N . ASP A 1 711 ? 0.864 -10.306 -14.966 1.00 98.12 711 ASP A N 1
ATOM 5682 C CA . ASP A 1 711 ? 1.046 -9.873 -13.581 1.00 98.12 711 ASP A CA 1
ATOM 5683 C C . ASP A 1 711 ? -0.299 -9.925 -12.849 1.00 98.12 711 ASP A C 1
ATOM 5685 O O . ASP A 1 711 ? -1.244 -9.251 -13.254 1.00 98.12 711 ASP A O 1
ATOM 5689 N N . LEU A 1 712 ? -0.385 -10.679 -11.756 1.00 98.12 712 LEU A N 1
ATOM 5690 C CA . LEU A 1 712 ? -1.468 -10.605 -10.779 1.00 98.12 712 LEU A CA 1
ATOM 5691 C C . LEU A 1 712 ? -0.994 -9.742 -9.608 1.00 98.12 712 LEU A C 1
ATOM 5693 O O . LEU A 1 712 ? -0.080 -10.144 -8.891 1.00 98.12 712 LEU A O 1
ATOM 5697 N N . ASN A 1 713 ? -1.605 -8.577 -9.419 1.00 95.75 713 ASN A N 1
ATOM 5698 C CA . ASN A 1 713 ? -1.207 -7.587 -8.420 1.00 95.75 713 ASN A CA 1
ATOM 5699 C C . ASN A 1 713 ? -2.263 -7.462 -7.327 1.00 95.75 713 ASN A C 1
ATOM 5701 O O . ASN A 1 713 ? -3.443 -7.291 -7.636 1.00 95.75 713 ASN A O 1
ATOM 5705 N N . ILE A 1 714 ? -1.822 -7.475 -6.073 1.00 93.75 714 ILE A N 1
ATOM 5706 C CA . ILE A 1 714 ? -2.630 -7.207 -4.885 1.00 93.75 714 ILE A CA 1
ATOM 5707 C C . ILE A 1 714 ? -1.908 -6.127 -4.083 1.00 93.75 714 ILE A C 1
ATOM 5709 O O . ILE A 1 714 ? -0.834 -6.387 -3.555 1.00 93.75 714 ILE A O 1
ATOM 5713 N N . ASN A 1 715 ? -2.495 -4.940 -3.991 1.00 88.25 715 ASN A N 1
ATOM 5714 C CA . ASN A 1 715 ? -2.008 -3.828 -3.176 1.00 88.25 715 ASN A CA 1
ATOM 5715 C C . ASN A 1 715 ? -2.925 -3.653 -1.959 1.00 88.25 715 ASN A C 1
ATOM 5717 O O . ASN A 1 715 ? -4.142 -3.801 -2.110 1.00 88.25 715 ASN A O 1
ATOM 5721 N N . PHE A 1 716 ? -2.359 -3.300 -0.808 1.00 80.75 716 PHE A N 1
ATOM 5722 C CA . PHE A 1 716 ? -3.086 -3.005 0.429 1.00 80.75 716 PHE A CA 1
ATOM 5723 C C . PHE A 1 716 ? -2.425 -1.870 1.212 1.00 80.75 716 PHE A C 1
ATOM 5725 O O . PHE A 1 716 ? -1.206 -1.636 1.019 1.00 80.75 716 PHE A O 1
#

Sequence (716 aa):
MRIALLIILVCITCSVIAQESPTLRYEGSSTIAHFIEDAEKVYGKVSFEIQTETESSGGEKAILEGLADIGGVARVPSPQVLGKGVVSTLIGWDAIAIVVNNSNTVDNLTKEQLKGIYTNRITNWNELGGPDLEIKPYIVGTQSATRKVCRAVILENEDYVACETVTPDKDILSKVMSDPAAIGQISFSFLEDSKEKIRALSIDGQQPSSTNQNYPITRPLYLLWWTGRDEVTSFIEWTQSRQAQELIMKRFIGKSQENQDRNGDLIVYTRTYAVEEGGAYFYPHEPYEIYNDKNELIQRVENHLEATDENPSKLSLPPGKYLIWTETSKKTGGEKLLVKIEAGETARVFTNDRLEAERVEPQLPIFGNKLKFFGDFRFRAEQDWDSRRSNGTYRDNRGRLRIRLRFGFNYQWNDHFTFGARIRSGSSDDPQSPHITLGDDFREYDINIDRAYLRGNYKDLWLWVGKNNLPLWKQHEMWWDDDVTPEGIALGGDFKINEFVRIKPVAGYFLMFTSGIEDASIQAGQVSADLGFQSSALTLSSGYLRFDNMPDRNSGNQLYHEYQLLISGAEFTLKKKIPVTIGLDYLVNLENYDSDSLISANGMQDEKMGFVGKVNIGSLSDKGKVLVGYYYSYISKYSVVDYIAQDDWVRWSFNSAPGTRSSNFSGHEARLAYAFGKGFHVIARAYFVKAIKRSSPSDMALENGKRFRLDLNINF